Protein AF-A0A7W3D999-F1 (afdb_monomer_lite)

Radius of gyration: 32.48 Å; chains: 1; bounding box: 74×62×97 Å

Sequence (424 aa):
MIMAIVPEDDVANLSVLRESCEGVVTFSTQDCTEKGGAWGTDISISGYGYIVASWGSSLHYSFFLAEDVWMKLGLKPRLIGDDEQKVIFDEVSSPSYGVAQGDVSSEYYFKSNKDVKWTMRNDYLRKYLWMKGCVGVKVFFFEAYIERTKEVLELLSGSNHFRIELPWIEFEIVDHTDRILLQAWGTVQSVQPELCFELDINTLVWPGHKSPMTMSRATDYRSGEYVYVDDAFLTKYEKDKTYEAIPFFDGNHYHADPSYGGQWAFRDCVRVGRNLVKMPFYELYRGVPEKEIYHVFDYAKDQSLIDTNSFDDQHIVSKTFRFARELAELNENLVSLGRVLDVPLSSSDIFEYNRDELDNEGIRNYPVLQKLAHVASIDMQEQDFLARCKTINEIINKIKTGSLKKLSIAMGVKAKEGANKFLI

Structure (mmCIF, N/CA/C/O backbone):
data_AF-A0A7W3D999-F1
#
_entry.id   AF-A0A7W3D999-F1
#
loop_
_atom_site.group_PDB
_atom_site.id
_atom_site.type_symbol
_atom_site.label_atom_id
_atom_site.label_alt_id
_atom_site.label_comp_id
_atom_site.label_asym_id
_atom_site.label_entity_id
_atom_site.label_seq_id
_atom_site.pdbx_PDB_ins_code
_atom_site.Cartn_x
_atom_site.Cartn_y
_atom_site.Cartn_z
_atom_site.occupancy
_atom_site.B_iso_or_equiv
_atom_site.auth_seq_id
_atom_site.auth_comp_id
_atom_site.auth_asym_id
_atom_site.auth_atom_id
_atom_site.pdbx_PDB_model_num
ATOM 1 N N . MET A 1 1 ? 13.144 14.010 -23.227 1.00 77.44 1 MET A N 1
ATOM 2 C CA . MET A 1 1 ? 13.369 12.553 -23.388 1.00 77.44 1 MET A CA 1
ATOM 3 C C . MET A 1 1 ? 12.016 11.892 -23.555 1.00 77.44 1 MET A C 1
ATOM 5 O O . MET A 1 1 ? 11.129 12.183 -22.762 1.00 77.44 1 MET A O 1
ATOM 9 N N . ILE A 1 2 ? 11.862 11.046 -24.570 1.00 86.94 2 ILE A N 1
ATOM 10 C CA . ILE A 1 2 ? 10.623 10.319 -24.884 1.00 86.94 2 ILE A CA 1
ATOM 11 C C . ILE A 1 2 ? 10.929 8.823 -25.044 1.00 86.94 2 ILE A C 1
ATOM 13 O O . ILE A 1 2 ? 12.091 8.443 -25.207 1.00 86.94 2 ILE A O 1
ATOM 17 N N . MET A 1 3 ? 9.905 7.970 -24.963 1.00 91.56 3 MET A N 1
ATOM 18 C CA . MET A 1 3 ? 10.046 6.526 -25.174 1.00 91.56 3 MET A CA 1
ATOM 19 C C . MET A 1 3 ? 9.271 6.095 -26.418 1.00 91.56 3 MET A C 1
ATOM 21 O O . MET A 1 3 ? 8.042 6.195 -26.435 1.00 91.56 3 MET A O 1
ATOM 25 N N . ALA A 1 4 ? 10.008 5.604 -27.413 1.00 92.44 4 ALA A N 1
ATOM 26 C CA . ALA A 1 4 ? 9.476 4.972 -28.610 1.00 92.44 4 ALA A CA 1
ATOM 27 C C . ALA A 1 4 ? 9.220 3.476 -28.376 1.00 92.44 4 ALA A C 1
ATOM 29 O O . ALA A 1 4 ? 9.905 2.831 -27.575 1.00 92.44 4 ALA A O 1
ATOM 30 N N . ILE A 1 5 ? 8.231 2.941 -29.086 1.00 94.38 5 ILE A N 1
ATOM 31 C CA . ILE A 1 5 ? 7.837 1.532 -29.086 1.00 94.38 5 ILE A CA 1
ATOM 32 C C . ILE A 1 5 ? 8.246 0.948 -30.436 1.00 94.38 5 ILE A C 1
ATOM 34 O O . ILE A 1 5 ? 7.567 1.177 -31.437 1.00 94.38 5 ILE A O 1
ATOM 38 N N . VAL A 1 6 ? 9.361 0.221 -30.457 1.00 94.50 6 VAL A N 1
ATOM 39 C CA . VAL A 1 6 ? 9.997 -0.274 -31.688 1.00 94.50 6 VAL A CA 1
ATOM 40 C C . VAL A 1 6 ? 9.817 -1.792 -31.773 1.00 94.50 6 VAL A C 1
ATOM 42 O O . VAL A 1 6 ? 10.092 -2.457 -30.774 1.00 94.50 6 VAL A O 1
ATOM 45 N N . PRO A 1 7 ? 9.355 -2.370 -32.898 1.00 95.38 7 PRO A N 1
ATOM 46 C CA . PRO A 1 7 ? 9.335 -3.821 -33.093 1.00 95.38 7 PRO A CA 1
ATOM 47 C C . PRO A 1 7 ? 10.705 -4.450 -32.828 1.00 95.38 7 PRO A C 1
ATOM 49 O O . PRO A 1 7 ? 11.729 -3.876 -33.189 1.00 95.38 7 PRO A O 1
ATOM 52 N N . GLU A 1 8 ? 10.735 -5.622 -32.192 1.00 92.06 8 GLU A N 1
ATOM 53 C CA . GLU A 1 8 ? 11.996 -6.297 -31.833 1.00 92.06 8 GLU A CA 1
ATOM 54 C C . GLU A 1 8 ? 12.928 -6.504 -33.037 1.00 92.06 8 GLU A C 1
ATOM 56 O O . GLU A 1 8 ? 14.136 -6.281 -32.934 1.00 92.06 8 GLU A O 1
ATOM 61 N N . ASP A 1 9 ? 12.352 -6.845 -34.190 1.00 91.44 9 ASP A N 1
ATOM 62 C CA . ASP A 1 9 ? 13.084 -7.104 -35.431 1.00 91.44 9 ASP A CA 1
ATOM 63 C C . ASP A 1 9 ? 13.744 -5.842 -36.020 1.00 91.44 9 ASP A C 1
ATOM 65 O O . ASP A 1 9 ? 14.758 -5.932 -36.718 1.00 91.44 9 ASP A O 1
ATOM 69 N N . ASP A 1 10 ? 13.222 -4.656 -35.698 1.00 90.94 10 ASP A N 1
ATOM 70 C CA . ASP A 1 10 ? 13.699 -3.383 -36.248 1.00 90.94 10 ASP A CA 1
ATOM 71 C C . ASP A 1 10 ? 14.867 -2.793 -35.441 1.00 90.94 10 ASP A C 1
ATOM 73 O O . ASP A 1 10 ? 15.593 -1.925 -35.929 1.00 90.94 10 ASP A O 1
ATOM 77 N N . VAL A 1 11 ? 15.110 -3.287 -34.220 1.00 87.06 11 VAL A N 1
ATOM 78 C CA . VAL A 1 11 ? 16.115 -2.734 -33.291 1.00 87.06 11 VAL A CA 1
ATOM 79 C C . VAL A 1 11 ? 17.526 -2.764 -33.872 1.00 87.06 11 VAL A C 1
ATOM 81 O O . VAL A 1 11 ? 18.291 -1.820 -33.685 1.00 87.06 11 VAL A O 1
ATOM 84 N N . ALA A 1 12 ? 17.880 -3.831 -34.592 1.00 84.44 12 ALA A N 1
ATOM 85 C CA . ALA A 1 12 ? 19.212 -3.986 -35.179 1.00 84.44 12 ALA A CA 1
ATOM 86 C C . ALA A 1 12 ? 19.510 -2.950 -36.278 1.00 84.44 12 ALA A C 1
ATOM 88 O O . ALA A 1 12 ? 20.675 -2.651 -36.538 1.00 84.44 12 ALA A O 1
ATOM 89 N N . ASN A 1 13 ? 18.464 -2.400 -36.900 1.00 85.94 13 ASN A N 1
ATOM 90 C CA . ASN A 1 13 ? 18.554 -1.418 -37.979 1.00 85.94 13 ASN A CA 1
ATOM 91 C C . ASN A 1 13 ? 18.196 -0.001 -37.510 1.00 85.94 13 ASN A C 1
ATOM 93 O O . ASN A 1 13 ? 18.038 0.903 -38.332 1.00 85.94 13 ASN A O 1
ATOM 97 N N . LEU A 1 14 ? 18.039 0.196 -36.200 1.00 85.56 14 LEU A N 1
ATOM 98 C CA . LEU A 1 14 ? 17.562 1.448 -35.646 1.00 85.56 14 LEU A CA 1
ATOM 99 C C . LEU A 1 14 ? 18.641 2.532 -35.735 1.00 85.56 14 LEU A C 1
ATOM 101 O O . LEU A 1 14 ? 19.756 2.359 -35.246 1.00 85.56 14 LEU A O 1
ATOM 105 N N . SER A 1 15 ? 18.284 3.662 -36.340 1.00 86.38 15 SER A N 1
ATOM 106 C CA . SER A 1 15 ? 19.089 4.884 -36.354 1.00 86.38 15 SER A CA 1
ATOM 107 C C . SER A 1 15 ? 18.629 5.862 -35.271 1.00 86.38 15 SER A C 1
ATOM 109 O O . SER A 1 15 ? 17.646 5.631 -34.564 1.00 86.38 15 SER A O 1
ATOM 111 N N . VAL A 1 16 ? 19.310 7.002 -35.163 1.00 85.94 16 VAL A N 1
ATOM 112 C CA . VAL A 1 16 ? 18.882 8.093 -34.283 1.00 85.94 16 VAL A CA 1
ATOM 113 C C . VAL A 1 16 ? 17.511 8.626 -34.714 1.00 85.94 16 VAL A C 1
ATOM 115 O O . VAL A 1 16 ? 17.332 9.057 -35.854 1.00 85.94 16 VAL A O 1
ATOM 118 N N . LEU A 1 17 ? 16.541 8.593 -33.795 1.00 85.75 17 LEU A N 1
ATOM 119 C CA . LEU A 1 17 ? 15.177 9.081 -34.022 1.00 85.75 17 LEU A CA 1
ATOM 120 C C . LEU A 1 17 ? 15.093 10.600 -33.785 1.00 85.75 17 LEU A C 1
ATOM 122 O O . LEU A 1 17 ? 15.568 11.121 -32.766 1.00 85.75 17 LEU A O 1
ATOM 126 N N . ARG A 1 18 ? 14.496 11.320 -34.742 1.00 71.94 18 ARG A N 1
ATOM 127 C CA . ARG A 1 18 ? 14.604 12.789 -34.884 1.00 71.94 18 ARG A CA 1
ATOM 128 C C . ARG A 1 18 ? 13.629 13.584 -34.014 1.00 71.94 18 ARG A C 1
ATOM 130 O O . ARG A 1 18 ? 13.871 14.758 -33.759 1.00 71.94 18 ARG A O 1
ATOM 137 N N . GLU A 1 19 ? 12.586 12.967 -33.470 1.00 68.88 19 GLU A N 1
ATOM 138 C CA . GLU A 1 19 ? 11.622 13.631 -32.575 1.00 68.88 19 GLU A CA 1
ATOM 139 C C . GLU A 1 19 ? 12.243 14.028 -31.223 1.00 68.88 19 GLU A C 1
ATOM 141 O O . GLU A 1 19 ? 11.630 14.741 -30.428 1.00 68.88 19 GLU A O 1
ATOM 146 N N . SER A 1 20 ? 13.490 13.615 -30.969 1.00 59.09 20 SER A N 1
ATOM 147 C CA . SER A 1 20 ? 14.331 14.162 -29.903 1.00 59.09 20 SER A CA 1
ATOM 148 C C . SER A 1 20 ? 14.629 15.659 -30.075 1.00 59.09 20 SER A C 1
ATOM 150 O O . SER A 1 20 ? 14.757 16.335 -29.057 1.00 59.09 20 SER A O 1
ATOM 152 N N . CYS A 1 21 ? 14.709 16.175 -31.311 1.00 56.16 21 CYS A N 1
ATOM 153 C CA . CYS A 1 21 ? 15.051 17.574 -31.608 1.00 56.16 21 CYS A CA 1
ATOM 154 C C . CYS A 1 21 ? 13.961 18.564 -31.183 1.00 56.16 21 CYS A C 1
ATOM 156 O O . CYS A 1 21 ? 14.262 19.664 -30.738 1.00 56.16 21 CYS A O 1
ATOM 158 N N . GLU A 1 22 ? 12.699 18.159 -31.319 1.00 57.56 22 GLU A N 1
ATOM 159 C CA . GLU A 1 22 ? 11.540 19.050 -31.181 1.00 57.56 22 GLU A CA 1
ATOM 160 C C . GLU A 1 22 ? 10.740 18.792 -29.891 1.00 57.56 22 GLU A C 1
ATOM 162 O O . GLU A 1 22 ? 9.818 19.524 -29.538 1.00 57.56 22 GLU A O 1
ATOM 167 N N . GLY A 1 23 ? 11.093 17.733 -29.153 1.00 58.69 23 GLY A N 1
ATOM 168 C CA . GLY A 1 23 ? 10.627 17.490 -27.787 1.00 58.69 23 GLY A CA 1
ATOM 169 C C . GLY A 1 23 ? 9.179 17.011 -27.636 1.00 58.69 23 GLY A C 1
ATOM 170 O O . GLY A 1 23 ? 8.785 16.682 -26.514 1.00 58.69 23 GLY A O 1
ATOM 171 N N . VAL A 1 24 ? 8.399 16.915 -28.720 1.00 66.62 24 VAL A N 1
ATOM 172 C CA . VAL A 1 24 ? 7.008 16.440 -28.682 1.00 66.62 24 VAL A CA 1
ATOM 173 C C . VAL A 1 24 ? 6.639 15.479 -29.810 1.00 66.62 24 VAL A C 1
ATOM 175 O O . VAL A 1 24 ? 7.074 15.623 -30.946 1.00 66.62 24 VAL A O 1
ATOM 178 N N . VAL A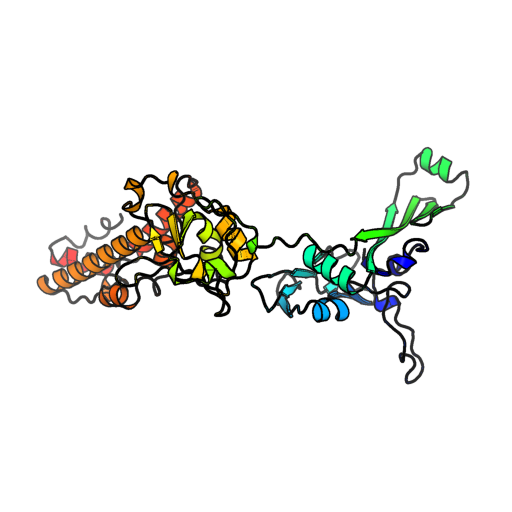 1 25 ? 5.768 14.518 -29.494 1.00 69.62 25 VAL A N 1
ATOM 179 C CA . VAL A 1 25 ? 5.282 13.481 -30.415 1.00 69.62 25 VAL A CA 1
ATOM 180 C C . VAL A 1 25 ? 4.459 14.089 -31.562 1.00 69.62 25 VAL A C 1
ATOM 182 O O . VAL A 1 25 ? 4.521 13.612 -32.694 1.00 69.62 25 VAL A O 1
ATOM 185 N N . THR A 1 26 ? 3.727 15.180 -31.304 1.00 71.12 26 THR A N 1
ATOM 186 C CA . THR A 1 26 ? 2.884 15.851 -32.312 1.00 71.12 26 THR A CA 1
ATOM 187 C C . THR A 1 26 ? 3.640 16.397 -33.526 1.00 71.12 26 THR A C 1
ATOM 189 O O . THR A 1 26 ? 2.982 16.715 -34.515 1.00 71.12 26 THR A O 1
ATOM 192 N N . PHE A 1 27 ? 4.975 16.497 -33.503 1.00 63.53 27 PHE A N 1
ATOM 193 C CA . PHE A 1 27 ? 5.753 16.933 -34.672 1.00 63.53 27 PHE A CA 1
ATOM 194 C C . PHE A 1 27 ? 5.633 15.985 -35.877 1.00 63.53 27 PHE A C 1
ATOM 196 O O . PHE A 1 27 ? 5.932 16.379 -36.999 1.00 63.53 27 PHE A O 1
ATOM 203 N N . SER A 1 28 ? 5.129 14.767 -35.664 1.00 57.41 28 SER A N 1
ATOM 204 C CA . SER A 1 28 ? 4.736 13.839 -36.732 1.00 57.41 28 SER A CA 1
ATOM 205 C C . SER A 1 28 ? 3.440 14.230 -37.465 1.00 57.41 28 SER A C 1
ATOM 207 O O . SER A 1 28 ? 3.113 13.633 -38.491 1.00 57.41 28 SER A O 1
ATOM 209 N N . THR A 1 29 ? 2.694 15.230 -36.979 1.00 62.84 29 THR A N 1
ATOM 210 C CA . THR A 1 29 ? 1.438 15.676 -37.604 1.00 62.84 29 THR A CA 1
ATOM 211 C C . THR A 1 29 ? 1.741 16.500 -38.852 1.00 62.84 29 THR A C 1
ATOM 213 O O . THR A 1 29 ? 2.379 17.547 -38.772 1.00 62.84 29 THR A O 1
ATOM 216 N N . GLN A 1 30 ? 1.265 16.043 -40.011 1.00 64.88 30 GLN A N 1
ATOM 217 C CA . GLN A 1 30 ? 1.452 16.753 -41.277 1.00 64.88 30 GLN A CA 1
ATOM 218 C C . GLN A 1 30 ? 0.623 18.043 -41.334 1.00 64.88 30 GLN A C 1
ATOM 220 O O . GLN A 1 30 ? -0.521 18.080 -40.870 1.00 64.88 30 GLN A O 1
ATOM 225 N N . ASP A 1 31 ? 1.173 19.084 -41.967 1.00 71.25 31 ASP A N 1
ATOM 226 C CA . ASP A 1 31 ? 0.428 20.304 -42.285 1.00 71.25 31 ASP A CA 1
ATOM 227 C C . ASP A 1 31 ? -0.613 20.007 -43.377 1.00 71.25 31 ASP A C 1
ATOM 229 O O . ASP A 1 31 ? -0.306 19.871 -44.564 1.00 71.25 31 ASP A O 1
ATOM 233 N N . CYS A 1 32 ? -1.862 19.821 -42.953 1.00 78.06 32 CYS A N 1
ATOM 234 C CA . CYS A 1 32 ? -2.958 19.420 -43.824 1.00 78.06 32 CYS A CA 1
ATOM 235 C C . CYS A 1 32 ? -3.636 20.653 -44.429 1.00 78.06 32 CYS A C 1
ATOM 237 O O . CYS A 1 32 ? -4.498 21.271 -43.805 1.00 78.06 32 CYS A O 1
ATOM 239 N N . THR A 1 33 ? -3.299 20.976 -45.676 1.00 82.44 33 THR A N 1
ATOM 240 C CA . THR A 1 33 ? -3.893 22.110 -46.412 1.00 82.44 33 THR A CA 1
ATOM 241 C C . THR A 1 33 ? -5.160 21.741 -47.195 1.00 82.44 33 THR A C 1
ATOM 243 O O . THR A 1 33 ? -5.872 22.623 -47.677 1.00 82.44 33 THR A O 1
ATOM 246 N N . GLU A 1 34 ? -5.490 20.447 -47.281 1.00 86.94 34 GLU A N 1
ATOM 247 C CA . GLU A 1 34 ? -6.638 19.923 -48.026 1.00 86.94 34 GLU A CA 1
ATOM 248 C C . GLU A 1 34 ? -7.586 19.085 -47.150 1.00 86.94 34 GLU A C 1
ATOM 250 O O . GLU A 1 34 ? -7.196 18.451 -46.163 1.00 86.94 34 GLU A O 1
ATOM 255 N N . LYS A 1 35 ? -8.872 19.049 -47.529 1.00 85.38 35 LYS A N 1
ATOM 256 C CA . LYS A 1 35 ? -9.899 18.269 -46.824 1.00 85.38 35 LYS A CA 1
ATOM 257 C C . LYS A 1 35 ? -9.566 16.776 -46.887 1.00 85.38 35 LYS A C 1
ATOM 259 O O . LYS A 1 35 ? -9.584 16.186 -47.960 1.00 85.38 35 LYS A O 1
ATOM 264 N N . GLY A 1 36 ? -9.376 16.161 -45.721 1.00 82.88 36 GLY A N 1
ATOM 265 C CA . GLY A 1 36 ? -9.005 14.747 -45.616 1.00 82.88 36 GLY A CA 1
ATOM 266 C C . GLY A 1 36 ? -7.500 14.490 -45.706 1.00 82.88 36 GLY A C 1
ATOM 267 O O . GLY A 1 36 ? -7.113 13.330 -45.710 1.00 82.88 36 GLY A O 1
ATOM 268 N N . GLY A 1 37 ? -6.656 15.530 -45.721 1.00 79.81 37 GLY A N 1
ATOM 269 C CA . GLY A 1 37 ? -5.194 15.389 -45.768 1.00 79.81 37 GLY A CA 1
ATOM 270 C C . GLY A 1 37 ? -4.577 14.647 -44.574 1.00 79.81 37 GLY A C 1
ATOM 271 O O . GLY A 1 37 ? -3.486 14.113 -44.699 1.00 79.81 37 GLY A O 1
ATOM 272 N N . ALA A 1 38 ? -5.300 14.545 -43.455 1.00 79.56 38 ALA A N 1
ATOM 273 C CA . ALA A 1 38 ? -4.902 13.758 -42.284 1.00 79.56 38 ALA A CA 1
ATOM 274 C C . ALA A 1 38 ? -5.370 12.287 -42.348 1.00 79.56 38 ALA A C 1
ATOM 276 O O . ALA A 1 38 ? -5.232 11.532 -41.386 1.00 79.56 38 ALA A O 1
ATOM 277 N N . TRP A 1 39 ? -6.024 11.866 -43.436 1.00 78.81 39 TRP A N 1
ATOM 278 C CA . TRP A 1 39 ? -6.482 10.486 -43.567 1.00 78.81 39 TRP A CA 1
ATOM 279 C C . TRP A 1 39 ? -5.287 9.551 -43.767 1.00 78.81 39 TRP A C 1
ATOM 281 O O . TRP A 1 39 ? -4.549 9.681 -44.740 1.00 78.81 39 TRP A O 1
ATOM 291 N N . GLY A 1 40 ? -5.137 8.564 -42.881 1.00 76.44 40 GLY A N 1
ATOM 292 C CA . GLY A 1 40 ? -4.051 7.581 -42.947 1.00 76.44 40 GLY A CA 1
ATOM 293 C C . GLY A 1 40 ? -2.708 8.088 -42.418 1.00 76.44 40 GLY A C 1
ATOM 294 O O . GLY A 1 40 ? -1.701 7.412 -42.608 1.00 76.44 40 GLY A O 1
ATOM 295 N N . THR A 1 41 ? -2.678 9.258 -41.773 1.00 74.62 41 THR A N 1
ATOM 296 C CA . THR A 1 41 ? -1.504 9.726 -41.032 1.00 74.62 41 THR A CA 1
ATOM 297 C C . THR A 1 41 ? -1.604 9.292 -39.577 1.00 74.62 41 THR A C 1
ATOM 299 O O . THR A 1 41 ? -2.542 9.694 -38.884 1.00 74.62 41 THR A O 1
ATOM 302 N N . ASP A 1 42 ? -0.615 8.533 -39.115 1.00 78.38 42 ASP A N 1
ATOM 303 C CA . ASP A 1 42 ? -0.498 8.130 -37.718 1.00 78.38 42 ASP A CA 1
ATOM 304 C C . ASP A 1 42 ? 0.502 9.022 -36.982 1.00 78.38 42 ASP A C 1
ATOM 306 O O . ASP A 1 42 ? 1.610 9.295 -37.456 1.00 78.38 42 ASP A O 1
ATOM 310 N N . ILE A 1 43 ? 0.111 9.453 -35.785 1.00 83.94 43 ILE A N 1
ATOM 311 C CA . ILE A 1 43 ? 1.009 10.138 -34.861 1.00 83.94 43 ILE A CA 1
ATOM 312 C C . ILE A 1 43 ? 2.050 9.116 -34.387 1.00 83.94 43 ILE A C 1
ATOM 314 O O . ILE A 1 43 ? 1.701 8.022 -33.946 1.00 83.94 43 ILE A O 1
ATOM 318 N N . SER A 1 44 ? 3.334 9.451 -34.496 1.00 85.81 44 SER A N 1
ATOM 319 C CA . SER A 1 44 ? 4.426 8.507 -34.236 1.00 85.81 44 SER A CA 1
ATOM 320 C C . SER A 1 44 ? 5.736 9.195 -33.839 1.00 85.81 44 SER A C 1
ATOM 322 O O . SER A 1 44 ? 5.875 10.414 -33.921 1.00 85.81 44 SER A O 1
ATOM 324 N N . ILE A 1 45 ? 6.701 8.395 -33.385 1.00 85.94 45 ILE A N 1
ATOM 325 C CA . ILE A 1 45 ? 8.109 8.763 -33.228 1.00 85.94 45 ILE A CA 1
ATOM 326 C C . ILE A 1 45 ? 8.868 8.069 -34.359 1.00 85.94 45 ILE A C 1
ATOM 328 O O . ILE A 1 45 ? 9.162 6.881 -34.258 1.00 85.94 45 ILE A O 1
ATOM 332 N N . SER A 1 46 ? 9.144 8.775 -35.455 1.00 82.69 46 SER A N 1
ATOM 333 C CA . SER A 1 46 ? 9.844 8.263 -36.639 1.00 82.69 46 SER A CA 1
ATOM 334 C C . SER A 1 46 ? 9.178 7.003 -37.214 1.00 82.69 46 SER A C 1
ATOM 336 O O . SER A 1 46 ? 9.855 6.055 -37.600 1.00 82.69 46 SER A O 1
ATOM 338 N N . GLY A 1 47 ? 7.839 6.969 -37.230 1.00 85.75 47 GLY A N 1
ATOM 339 C CA . GLY A 1 47 ? 7.053 5.807 -37.665 1.00 85.75 47 GLY A CA 1
ATOM 340 C C . GLY A 1 47 ? 6.798 4.751 -36.581 1.00 85.75 47 GLY A C 1
ATOM 341 O O . GLY A 1 47 ? 6.052 3.806 -36.825 1.00 85.75 47 GLY A O 1
ATOM 342 N N . TYR A 1 48 ? 7.352 4.917 -35.377 1.00 90.25 48 TYR A N 1
ATOM 343 C CA . TYR A 1 48 ? 7.161 4.010 -34.242 1.00 90.25 48 TYR A CA 1
ATOM 344 C C . TYR A 1 48 ? 6.136 4.534 -33.228 1.00 90.25 48 TYR A C 1
ATOM 346 O O . TYR A 1 48 ? 5.859 5.731 -33.147 1.00 90.25 48 TYR A O 1
ATOM 354 N N . GLY A 1 49 ? 5.577 3.640 -32.408 1.00 91.06 49 GLY A N 1
ATOM 355 C CA . GLY A 1 49 ? 4.636 4.031 -31.353 1.00 91.06 49 GLY A CA 1
ATOM 356 C C . GLY A 1 49 ? 5.307 4.819 -30.220 1.00 91.06 49 GLY A C 1
ATOM 357 O O . GLY A 1 49 ? 6.531 4.911 -30.141 1.00 91.06 49 GLY A O 1
ATOM 358 N N . TYR A 1 50 ? 4.510 5.344 -29.291 1.00 92.44 50 TYR A N 1
ATOM 359 C CA . TYR A 1 50 ? 4.980 6.092 -28.121 1.00 92.44 50 TYR A CA 1
ATOM 360 C C . TYR A 1 50 ? 4.239 5.677 -26.842 1.00 92.44 50 TYR A C 1
ATOM 362 O O . TYR A 1 50 ? 3.094 5.236 -26.888 1.00 92.44 50 TYR A O 1
ATOM 370 N N . ILE A 1 51 ? 4.890 5.825 -25.681 1.00 94.06 51 ILE A N 1
ATOM 371 C CA . ILE A 1 51 ? 4.254 5.537 -24.379 1.00 94.06 51 ILE A CA 1
ATOM 372 C C . ILE A 1 51 ? 3.458 6.738 -23.860 1.00 94.06 51 ILE A C 1
ATOM 374 O O . ILE A 1 51 ? 2.327 6.593 -23.403 1.00 94.06 51 ILE A O 1
ATOM 378 N N . VAL A 1 52 ? 4.048 7.932 -23.926 1.00 92.50 52 VAL A N 1
ATOM 379 C CA . VAL A 1 52 ? 3.431 9.183 -23.470 1.00 92.50 52 VAL A CA 1
ATOM 380 C C . VAL A 1 52 ? 3.182 10.049 -24.694 1.00 92.50 52 VAL A C 1
ATOM 382 O O . VAL A 1 52 ? 4.128 10.431 -25.381 1.00 92.50 52 VAL A O 1
ATOM 385 N N . ALA A 1 53 ? 1.912 10.334 -24.967 1.00 90.25 53 ALA A N 1
ATOM 386 C CA . ALA A 1 53 ? 1.508 11.333 -25.938 1.00 90.25 53 ALA A CA 1
ATOM 387 C C . ALA A 1 53 ? 1.994 12.703 -25.463 1.00 90.25 53 ALA A C 1
ATOM 389 O O . ALA A 1 53 ? 1.810 13.055 -24.295 1.00 90.25 53 ALA A O 1
ATOM 390 N N . SER A 1 54 ? 2.579 13.487 -26.362 1.00 87.19 54 SER A N 1
ATOM 391 C CA . SER A 1 54 ? 2.919 14.876 -26.082 1.00 87.19 54 SER A CA 1
ATOM 392 C C . SER A 1 54 ? 2.528 15.786 -27.236 1.00 87.19 54 SER A C 1
ATOM 394 O O . SER A 1 54 ? 2.792 15.504 -28.408 1.00 87.19 54 SER A O 1
ATOM 396 N N . TRP A 1 55 ? 1.871 16.884 -26.880 1.00 82.88 55 TRP A N 1
ATOM 397 C CA . TRP A 1 55 ? 1.343 17.879 -27.802 1.00 82.88 55 TRP A CA 1
ATOM 398 C C . TRP A 1 55 ? 1.636 19.274 -27.270 1.00 82.88 55 TRP A C 1
ATOM 400 O O . TRP A 1 55 ? 1.568 19.501 -26.067 1.00 82.88 55 TRP A O 1
ATOM 410 N N . GLY A 1 56 ? 1.948 20.226 -28.137 1.00 76.12 56 GLY A N 1
ATOM 411 C CA . GLY A 1 56 ? 2.151 21.599 -27.705 1.00 76.12 56 GLY A CA 1
ATOM 412 C C . GLY A 1 56 ? 2.546 22.523 -28.837 1.00 76.12 56 GLY A C 1
ATOM 413 O O . GLY A 1 56 ? 2.841 22.087 -29.948 1.00 76.12 56 GLY A O 1
ATOM 414 N N . SER A 1 57 ? 2.561 23.814 -28.529 1.00 71.00 57 SER A N 1
ATOM 415 C CA . SER A 1 57 ? 3.030 24.855 -29.438 1.00 71.00 57 SER A CA 1
ATOM 416 C C . SER A 1 57 ? 3.720 25.962 -28.652 1.00 71.00 57 SER A C 1
ATOM 418 O O . SER A 1 57 ? 3.157 26.469 -27.674 1.00 71.00 57 SER A O 1
ATOM 420 N N . SER A 1 58 ? 4.901 26.372 -29.115 1.00 69.50 58 SER A N 1
ATOM 421 C CA . SER A 1 58 ? 5.713 27.462 -28.559 1.00 69.50 58 SER A CA 1
ATOM 422 C C . SER A 1 58 ? 6.034 27.293 -27.066 1.00 69.50 58 SER A C 1
ATOM 424 O O . SER A 1 58 ? 7.094 26.787 -26.712 1.00 69.50 58 SER A O 1
ATOM 426 N N . LEU A 1 59 ? 5.127 27.731 -26.194 1.00 72.31 59 LEU A N 1
ATOM 427 C CA . LEU A 1 59 ? 5.338 27.871 -24.755 1.00 72.31 59 LEU A CA 1
ATOM 428 C C . LEU A 1 59 ? 4.449 26.946 -23.916 1.00 72.31 59 LEU A C 1
ATOM 430 O O . LEU A 1 59 ? 4.637 26.899 -22.708 1.00 72.31 59 LEU A O 1
ATOM 434 N N . HIS A 1 60 ? 3.497 26.227 -24.517 1.00 78.00 60 HIS A N 1
ATOM 435 C CA . HIS A 1 60 ? 2.539 25.396 -23.782 1.00 78.00 60 HIS A CA 1
ATOM 436 C C . HIS A 1 60 ? 2.568 23.966 -24.303 1.00 78.00 60 HIS A C 1
ATOM 438 O O . HIS A 1 60 ? 2.378 23.732 -25.499 1.00 78.00 60 HIS A O 1
ATOM 444 N N . TYR A 1 61 ? 2.772 23.026 -23.387 1.00 82.00 61 TYR A N 1
ATOM 445 C CA . TYR A 1 61 ? 2.888 21.603 -23.669 1.00 82.00 61 TYR A CA 1
ATOM 446 C C . TYR A 1 61 ? 1.923 20.809 -22.797 1.00 82.00 61 TYR A C 1
ATOM 448 O O . TYR A 1 61 ? 1.692 21.143 -21.636 1.00 82.00 61 TYR A O 1
ATOM 456 N N . SER A 1 62 ? 1.363 19.753 -23.368 1.00 85.81 62 SER A N 1
ATOM 457 C CA . SER A 1 62 ? 0.445 18.808 -22.746 1.00 85.81 62 SER A CA 1
ATOM 458 C C . SER A 1 62 ? 0.971 17.391 -22.921 1.00 85.81 62 SER A C 1
ATOM 460 O O . SER A 1 62 ? 1.510 17.047 -23.975 1.00 85.81 62 SER A O 1
ATOM 462 N N . PHE A 1 63 ? 0.791 16.568 -21.895 1.00 89.44 63 PHE A N 1
ATOM 463 C CA . PHE A 1 63 ? 1.257 15.189 -21.861 1.00 89.44 63 PHE A CA 1
ATOM 464 C C . PHE A 1 63 ? 0.151 14.276 -21.345 1.00 89.44 63 PHE A C 1
ATOM 466 O O . PHE A 1 63 ? -0.587 14.624 -20.421 1.00 89.44 63 PHE A O 1
ATOM 473 N N . PHE A 1 64 ? 0.044 13.089 -21.928 1.00 92.44 64 PHE A N 1
ATOM 474 C CA . PHE A 1 64 ? -0.929 12.092 -21.503 1.00 92.44 64 PHE A CA 1
ATOM 475 C C . PHE A 1 64 ? -0.421 10.685 -21.801 1.00 92.44 64 PHE A C 1
ATOM 477 O O . PHE A 1 64 ? 0.371 10.492 -22.719 1.00 92.44 64 PHE A O 1
ATOM 484 N N . LEU A 1 65 ? -0.871 9.679 -21.052 1.00 94.69 65 LEU A N 1
ATOM 485 C CA . LEU A 1 65 ? -0.548 8.296 -21.397 1.00 94.69 65 LEU A CA 1
ATOM 486 C C . LEU A 1 65 ? -1.238 7.961 -22.721 1.00 94.69 65 LEU A C 1
ATOM 488 O O . LEU A 1 65 ? -2.423 8.259 -22.874 1.00 94.69 65 LEU A O 1
ATOM 492 N N . ALA A 1 66 ? -0.512 7.369 -23.668 1.00 94.25 66 ALA A N 1
ATOM 493 C CA . ALA A 1 66 ? -1.061 7.062 -24.984 1.00 94.25 66 ALA A CA 1
ATOM 494 C C . ALA A 1 66 ? -2.298 6.159 -24.871 1.00 94.25 66 ALA A C 1
ATOM 496 O O . ALA A 1 66 ? -2.331 5.229 -24.058 1.00 94.25 66 ALA A O 1
ATOM 497 N N . GLU A 1 67 ? -3.306 6.423 -25.696 1.00 92.25 67 GLU A N 1
ATOM 498 C CA . GLU A 1 67 ? -4.553 5.662 -25.755 1.00 92.25 67 GLU A CA 1
ATOM 499 C C . GLU A 1 67 ? -4.321 4.182 -26.037 1.00 92.25 67 GLU A C 1
ATOM 501 O O . GLU A 1 67 ? -4.887 3.341 -25.336 1.00 92.25 67 GLU A O 1
ATOM 506 N N . ASP A 1 68 ? -3.395 3.855 -26.944 1.00 93.56 68 ASP A N 1
ATOM 507 C CA . ASP A 1 68 ? -3.006 2.466 -27.212 1.00 93.56 68 ASP A CA 1
ATOM 508 C C . ASP A 1 68 ? -2.467 1.764 -25.951 1.00 93.56 68 ASP A C 1
ATOM 510 O O . ASP A 1 68 ? -2.709 0.575 -25.748 1.00 93.56 68 ASP A O 1
ATOM 514 N N . VAL A 1 69 ? -1.792 2.497 -25.055 1.00 95.12 69 VAL A N 1
ATOM 515 C CA . VAL A 1 69 ? -1.183 1.946 -23.835 1.00 95.12 69 VAL A CA 1
ATOM 516 C C . VAL A 1 69 ? -2.230 1.690 -22.757 1.00 95.12 69 VAL A C 1
ATOM 518 O O . VAL A 1 69 ? -2.403 0.552 -22.313 1.00 95.12 69 VAL A O 1
ATOM 521 N N . TRP A 1 70 ? -2.928 2.734 -22.300 1.00 93.75 70 TRP A N 1
ATOM 522 C CA . TRP A 1 70 ? -3.805 2.599 -21.134 1.00 93.75 70 TRP A CA 1
ATOM 523 C C . TRP A 1 70 ? -5.043 1.758 -21.434 1.00 93.75 70 TRP A C 1
ATOM 525 O O . TRP A 1 70 ? -5.491 1.018 -20.558 1.00 93.75 70 TRP A O 1
ATOM 535 N N . MET A 1 71 ? -5.552 1.795 -22.672 1.00 93.06 71 MET A N 1
ATOM 536 C CA . MET A 1 71 ? -6.699 0.979 -23.071 1.00 93.06 71 MET A CA 1
ATOM 537 C C . MET A 1 71 ? -6.337 -0.506 -23.154 1.00 93.06 71 MET A C 1
ATOM 539 O O . MET A 1 71 ? -7.083 -1.333 -22.632 1.00 93.06 71 MET A O 1
ATOM 543 N N . LYS A 1 72 ? -5.185 -0.871 -23.743 1.00 92.88 72 LYS A N 1
ATOM 544 C CA . LYS A 1 72 ? -4.741 -2.280 -23.811 1.00 92.88 72 LYS A CA 1
ATOM 545 C C . LYS A 1 72 ? -4.434 -2.869 -22.439 1.00 92.88 72 LYS A C 1
ATOM 547 O O . LYS A 1 72 ? -4.626 -4.065 -22.237 1.00 92.88 72 LYS A O 1
ATOM 552 N N . LEU A 1 73 ? -3.975 -2.040 -21.504 1.00 91.69 73 LEU A N 1
ATOM 553 C CA . LEU A 1 73 ? -3.707 -2.445 -20.126 1.00 91.69 73 LEU A CA 1
ATOM 554 C C . LEU A 1 73 ? -4.935 -2.365 -19.205 1.00 91.69 73 LEU A C 1
ATOM 556 O O . LEU A 1 73 ? -4.820 -2.720 -18.035 1.00 91.69 73 LEU A O 1
ATOM 560 N N . GLY A 1 74 ? -6.094 -1.911 -19.698 1.00 89.31 74 GLY A N 1
ATOM 561 C CA . GLY A 1 74 ? -7.317 -1.798 -18.896 1.00 89.31 74 GLY A CA 1
ATOM 562 C C . GLY A 1 74 ? -7.214 -0.789 -17.745 1.00 89.31 74 GLY A C 1
ATOM 563 O O . GLY A 1 74 ? -7.865 -0.957 -16.712 1.00 89.31 74 GLY A O 1
ATOM 564 N N . LEU A 1 75 ? -6.377 0.239 -17.897 1.00 91.75 75 LEU A N 1
ATOM 565 C CA . LEU A 1 75 ? -6.162 1.256 -16.872 1.00 91.75 75 LEU A CA 1
ATOM 566 C C . LEU A 1 75 ? -7.227 2.349 -16.954 1.00 91.75 75 LEU A C 1
ATOM 568 O O . LEU A 1 75 ? -7.739 2.669 -18.026 1.00 91.75 75 LEU A O 1
ATOM 572 N N . LYS A 1 76 ? -7.527 2.973 -15.816 1.00 90.12 76 LYS A N 1
ATOM 573 C CA . LYS A 1 76 ? -8.458 4.098 -15.724 1.00 90.12 76 LYS A CA 1
ATOM 574 C C . LYS A 1 76 ? -7.730 5.360 -15.257 1.00 90.12 76 LYS A C 1
ATOM 576 O O . LYS A 1 76 ? -7.042 5.300 -14.239 1.00 90.12 76 LYS A O 1
ATOM 581 N N . PRO A 1 77 ? -7.909 6.506 -15.940 1.00 91.81 77 PRO A N 1
ATOM 582 C CA . PRO A 1 77 ? -7.337 7.766 -15.494 1.00 91.81 77 PRO A CA 1
ATOM 583 C C . PRO A 1 77 ? -8.099 8.340 -14.292 1.00 91.81 77 PRO A C 1
ATOM 585 O O . PRO A 1 77 ? -9.332 8.315 -14.224 1.00 91.81 77 PRO A O 1
ATOM 588 N N . ARG A 1 78 ? -7.342 8.938 -13.380 1.00 88.00 78 ARG A N 1
ATOM 589 C CA . ARG A 1 78 ? -7.776 9.755 -12.253 1.00 88.00 78 ARG A CA 1
ATOM 590 C C . ARG A 1 78 ? -6.973 11.049 -12.280 1.00 88.00 78 ARG A C 1
ATOM 592 O O . ARG A 1 78 ? -5.747 11.041 -12.200 1.00 88.00 78 ARG A O 1
ATOM 599 N N . LEU A 1 79 ? -7.680 12.160 -12.431 1.00 86.62 79 LEU A N 1
ATOM 600 C CA . LEU A 1 79 ? -7.087 13.491 -12.493 1.00 86.62 79 LEU A CA 1
ATOM 601 C C . LEU A 1 79 ? -6.977 14.059 -11.080 1.00 86.62 79 LEU A C 1
ATOM 603 O O . LEU A 1 79 ? -7.943 14.012 -10.318 1.00 86.62 79 LEU A O 1
ATOM 607 N N . ILE A 1 80 ? -5.806 14.594 -10.753 1.00 82.12 80 ILE A N 1
ATOM 608 C CA . ILE A 1 80 ? -5.576 15.375 -9.542 1.00 82.12 80 ILE A CA 1
ATOM 609 C C . ILE A 1 80 ? -5.279 16.800 -10.000 1.00 82.12 80 ILE A C 1
ATOM 611 O O . ILE A 1 80 ? -4.322 17.037 -10.737 1.00 82.12 80 ILE A O 1
ATOM 615 N N . GLY A 1 81 ? -6.156 17.726 -9.619 1.00 67.88 81 GLY A N 1
ATOM 616 C CA . GLY A 1 81 ? -6.005 19.153 -9.882 1.00 67.88 81 GLY A CA 1
ATOM 617 C C . GLY A 1 81 ? -5.846 19.900 -8.567 1.00 67.88 81 GLY A C 1
ATOM 618 O O . GLY A 1 81 ? -6.563 19.575 -7.630 1.00 67.88 81 GLY A O 1
ATOM 619 N N . ASP A 1 82 ? -4.867 20.807 -8.529 1.00 66.62 82 ASP A N 1
ATOM 620 C CA . ASP A 1 82 ? -4.658 21.944 -7.618 1.00 66.62 82 ASP A CA 1
ATOM 621 C C . ASP A 1 82 ? -3.252 22.491 -7.968 1.00 66.62 82 ASP A C 1
ATOM 623 O O . ASP A 1 82 ? -3.045 22.911 -9.109 1.00 66.62 82 ASP A O 1
ATOM 627 N N . ASP A 1 83 ? -2.257 22.395 -7.080 1.00 60.16 83 ASP A N 1
ATOM 628 C CA . ASP A 1 83 ? -0.880 22.871 -7.322 1.00 60.16 83 ASP A CA 1
ATOM 629 C C . ASP A 1 83 ? -0.071 21.972 -8.281 1.00 60.16 83 ASP A C 1
ATOM 631 O O . ASP A 1 83 ? 0.840 22.427 -8.976 1.00 60.16 83 ASP A O 1
ATOM 635 N N . GLU A 1 84 ? -0.412 20.683 -8.356 1.00 63.69 84 GLU A N 1
ATOM 636 C CA . GLU A 1 84 ? 0.238 19.702 -9.224 1.00 63.69 84 GLU A CA 1
ATOM 637 C C . GLU A 1 84 ? -0.780 19.149 -10.229 1.00 63.69 84 GLU A C 1
ATOM 639 O O . GLU A 1 84 ? -1.518 18.217 -9.927 1.00 63.69 84 GLU A O 1
ATOM 644 N N . GLN A 1 85 ? -0.839 19.714 -11.440 1.00 81.19 85 GLN A N 1
ATOM 645 C CA . GLN A 1 85 ? -1.658 19.165 -12.529 1.00 81.19 85 GLN A CA 1
ATOM 646 C C . GLN A 1 85 ? -1.110 17.795 -12.968 1.00 81.19 85 GLN A C 1
ATOM 648 O O . GLN A 1 85 ? -0.219 17.715 -13.824 1.00 81.19 85 GLN A O 1
ATOM 653 N N . LYS A 1 86 ? -1.630 16.722 -12.362 1.00 87.94 86 LYS A N 1
ATOM 654 C CA . LYS A 1 86 ? -1.180 15.339 -12.556 1.00 87.94 86 LYS A CA 1
ATOM 655 C C . LYS A 1 86 ? -2.331 14.427 -12.955 1.00 87.94 86 LYS A C 1
ATOM 657 O O . LYS A 1 86 ? -3.478 14.589 -12.536 1.00 87.94 86 LYS A O 1
ATOM 662 N N . VAL A 1 87 ? -1.995 13.412 -13.736 1.00 91.44 87 VAL A N 1
ATOM 663 C CA . VAL A 1 87 ? -2.884 12.291 -14.028 1.00 91.44 87 VAL A CA 1
ATOM 664 C C . VAL A 1 87 ? -2.262 11.017 -13.483 1.00 91.44 87 VAL A C 1
ATOM 666 O O . VAL A 1 87 ? -1.058 10.794 -13.611 1.00 91.44 87 VAL A O 1
ATOM 669 N N . ILE A 1 88 ? -3.097 10.196 -12.861 1.00 91.00 88 ILE A N 1
ATOM 670 C CA . ILE A 1 88 ? -2.742 8.888 -12.328 1.00 91.00 88 ILE A CA 1
ATOM 671 C C . ILE A 1 88 ? -3.596 7.846 -13.041 1.00 91.00 88 ILE A C 1
ATOM 673 O O . ILE A 1 88 ? -4.795 8.032 -13.203 1.00 91.00 88 ILE A O 1
ATOM 677 N N . PHE A 1 89 ? -2.984 6.758 -13.480 1.00 93.06 89 PHE A N 1
ATOM 678 C CA . PHE A 1 89 ? -3.649 5.618 -14.089 1.00 93.06 89 PHE A CA 1
ATOM 679 C C . PHE A 1 89 ? -3.645 4.457 -13.108 1.00 93.06 89 PHE A C 1
ATOM 681 O O . PHE A 1 89 ? -2.585 4.004 -12.673 1.00 93.06 89 PHE A O 1
ATOM 688 N N . ASP A 1 90 ? -4.840 3.985 -12.785 1.00 88.56 90 ASP A N 1
ATOM 689 C CA . ASP A 1 90 ? -5.089 2.932 -11.807 1.00 88.56 90 ASP A CA 1
ATOM 690 C C . ASP A 1 90 ? -5.627 1.680 -12.526 1.00 88.56 90 ASP A C 1
ATOM 692 O O . ASP A 1 90 ? -6.322 1.791 -13.540 1.00 88.56 90 ASP A O 1
ATOM 696 N N . GLU A 1 91 ? -5.321 0.482 -12.027 1.00 84.19 91 GLU A N 1
ATOM 697 C CA . GLU A 1 91 ? -5.957 -0.750 -12.509 1.00 84.19 91 GLU A CA 1
ATOM 698 C C . GLU A 1 91 ? -7.340 -0.900 -11.865 1.00 84.19 91 GLU A C 1
ATOM 700 O O . GLU A 1 91 ? -7.484 -0.813 -10.652 1.00 84.19 91 GLU A O 1
ATOM 705 N N . VAL A 1 92 ? -8.382 -1.129 -12.666 1.00 69.00 92 VAL A N 1
ATOM 706 C CA . VAL A 1 92 ? -9.766 -1.164 -12.152 1.00 69.00 92 VAL A CA 1
ATOM 707 C C . VAL A 1 92 ? -10.082 -2.471 -11.417 1.00 69.00 92 VAL A C 1
ATOM 709 O O . VAL A 1 92 ? -10.884 -2.481 -10.483 1.00 69.00 92 VAL A O 1
ATOM 712 N N . SER A 1 93 ? -9.468 -3.570 -11.856 1.00 64.75 93 SER A N 1
ATOM 713 C CA . SER A 1 93 ? -9.723 -4.938 -11.390 1.00 64.75 93 SER A CA 1
ATOM 714 C C . SER A 1 93 ? -8.924 -5.347 -10.153 1.00 64.75 93 SER A C 1
ATOM 716 O O . SER A 1 93 ? -9.131 -6.446 -9.645 1.00 64.75 93 SER A O 1
ATOM 718 N N . SER A 1 94 ? -7.994 -4.515 -9.681 1.00 64.62 94 SER A N 1
ATOM 719 C CA . SER A 1 94 ? -7.147 -4.817 -8.524 1.00 64.62 94 SER A CA 1
ATOM 720 C C . SER A 1 94 ? -6.842 -3.538 -7.728 1.00 64.62 94 SER A C 1
ATOM 722 O O . SER A 1 94 ? -6.967 -2.445 -8.277 1.00 64.62 94 SER A O 1
ATOM 724 N N . PRO A 1 95 ? -6.415 -3.611 -6.451 1.00 62.19 95 PRO A N 1
ATOM 725 C CA . PRO A 1 95 ? -6.009 -2.440 -5.662 1.00 62.19 95 PRO A CA 1
ATOM 726 C C . PRO A 1 95 ? -4.627 -1.896 -6.096 1.00 62.19 95 PRO A C 1
ATOM 728 O O . PRO A 1 95 ? -3.785 -1.536 -5.276 1.00 62.19 95 PRO A O 1
ATOM 731 N N . SER A 1 96 ? -4.346 -1.880 -7.401 1.00 69.50 96 SER A N 1
ATOM 732 C CA . SER A 1 96 ? -3.089 -1.404 -7.976 1.00 69.50 96 SER A CA 1
ATOM 733 C C . SER A 1 96 ? -3.271 0.027 -8.477 1.00 69.50 96 SER A C 1
ATOM 735 O O . SER A 1 96 ? -3.666 0.274 -9.618 1.00 69.50 96 SER A O 1
ATOM 737 N N . TYR A 1 97 ? -2.988 0.976 -7.589 1.00 76.56 97 TYR A N 1
ATOM 738 C CA . TYR A 1 97 ? -3.001 2.405 -7.884 1.00 76.56 97 TYR A CA 1
ATOM 739 C C . TYR A 1 97 ? -1.656 2.895 -8.413 1.00 76.56 97 TYR A C 1
ATOM 741 O O . TYR A 1 97 ? -0.608 2.313 -8.119 1.00 76.56 97 TYR A O 1
ATOM 749 N N . GLY A 1 98 ? -1.674 3.996 -9.164 1.00 82.38 98 GLY A N 1
ATOM 750 C CA . GLY A 1 98 ? -0.449 4.637 -9.637 1.00 82.38 98 GLY A CA 1
ATOM 751 C C . GLY A 1 98 ? 0.373 3.748 -10.560 1.00 82.38 98 GLY A C 1
ATOM 752 O O . GLY A 1 98 ? 1.603 3.790 -10.527 1.00 82.38 98 GLY A O 1
ATOM 753 N N . VAL A 1 99 ? -0.299 2.936 -11.383 1.00 90.06 99 VAL A N 1
ATOM 754 C CA . VAL A 1 99 ? 0.355 2.093 -12.389 1.00 90.06 99 VAL A CA 1
ATOM 755 C C . VAL A 1 99 ? 1.193 2.940 -13.331 1.00 90.06 99 VAL A C 1
ATOM 757 O O . VAL A 1 99 ? 2.339 2.595 -13.618 1.00 90.06 99 VAL A O 1
ATOM 760 N N . ALA A 1 100 ? 0.637 4.059 -13.777 1.00 93.44 100 ALA A N 1
ATOM 761 C CA . ALA A 1 100 ? 1.367 5.101 -14.471 1.00 93.44 100 ALA A CA 1
ATOM 762 C C . ALA A 1 100 ? 0.905 6.462 -13.964 1.00 93.44 100 ALA A C 1
ATOM 764 O O . ALA A 1 100 ? -0.258 6.636 -13.614 1.00 93.44 100 ALA A O 1
ATOM 765 N N . GLN A 1 101 ? 1.800 7.434 -13.914 1.00 94.00 101 GLN A N 1
ATOM 766 C CA . GLN A 1 101 ? 1.453 8.792 -13.520 1.00 94.00 101 GLN A CA 1
ATOM 767 C C . GLN A 1 101 ? 2.425 9.788 -14.127 1.00 94.00 101 GLN A C 1
ATOM 769 O O . GLN A 1 101 ? 3.587 9.455 -14.377 1.00 94.00 101 GLN A O 1
ATOM 774 N N . GLY A 1 102 ? 1.966 11.019 -14.298 1.00 91.00 102 GLY A N 1
ATOM 775 C CA . GLY A 1 102 ? 2.843 12.111 -14.674 1.00 91.00 102 GLY A CA 1
ATOM 776 C C . GLY A 1 102 ? 2.147 13.454 -14.764 1.00 91.00 102 GLY A C 1
ATOM 777 O O . GLY A 1 102 ? 0.939 13.581 -14.541 1.00 91.00 102 GLY A O 1
ATOM 778 N N . ASP A 1 103 ? 2.957 14.463 -15.062 1.00 88.62 103 ASP A N 1
ATOM 779 C CA . ASP A 1 103 ? 2.506 15.830 -15.294 1.00 88.62 103 ASP A CA 1
ATOM 780 C C . ASP A 1 103 ? 1.666 15.921 -16.568 1.00 88.62 103 ASP A C 1
ATOM 782 O O . ASP A 1 103 ? 2.069 15.406 -17.609 1.00 88.62 103 ASP A O 1
ATOM 786 N N . VAL A 1 104 ? 0.524 16.609 -16.492 1.00 86.62 104 VAL A N 1
ATOM 787 C CA . VAL A 1 104 ? -0.404 16.769 -17.629 1.00 86.62 104 VAL A CA 1
ATOM 788 C C . VAL A 1 104 ? -0.035 17.963 -18.503 1.00 86.62 104 VAL A C 1
ATOM 790 O O . VAL A 1 104 ? -0.336 17.974 -19.692 1.00 86.62 104 VAL A O 1
ATOM 793 N N . SER A 1 105 ? 0.628 18.968 -17.935 1.00 82.81 105 SER A N 1
ATOM 794 C CA . SER A 1 105 ? 0.971 20.209 -18.625 1.00 82.81 105 SER A CA 1
ATOM 795 C C . SER A 1 105 ? 2.321 20.763 -18.172 1.00 82.81 105 SER A C 1
ATOM 797 O O . SER A 1 105 ? 2.781 20.496 -17.055 1.00 82.81 105 SER A O 1
ATOM 799 N N . SER A 1 106 ? 2.948 21.555 -19.036 1.00 76.75 106 SER A N 1
ATOM 800 C CA . SER A 1 106 ? 4.092 22.404 -18.706 1.00 76.75 106 SER A CA 1
ATOM 801 C C . SER A 1 106 ? 4.042 23.690 -19.521 1.00 76.75 106 SER A C 1
ATOM 803 O O . SER A 1 106 ? 3.567 23.700 -20.660 1.00 76.75 106 SER A O 1
ATOM 805 N N . GLU A 1 107 ? 4.541 24.767 -18.920 1.00 73.94 107 GLU A N 1
ATOM 806 C CA . GLU A 1 107 ? 4.668 26.069 -19.562 1.00 73.94 107 GLU A CA 1
ATOM 807 C C . GLU A 1 107 ? 6.139 26.485 -19.566 1.00 73.94 107 GLU A C 1
ATOM 809 O O . GLU A 1 107 ? 6.866 26.318 -18.581 1.00 73.94 107 GLU A O 1
ATOM 814 N N . TYR A 1 108 ? 6.580 27.049 -20.682 1.00 60.28 108 TYR A N 1
ATOM 815 C CA . TYR A 1 108 ? 7.926 27.562 -20.856 1.00 60.28 108 TYR A CA 1
ATOM 816 C C . TYR A 1 108 ? 7.869 29.080 -21.017 1.00 60.28 108 TYR A C 1
ATOM 818 O O . TYR A 1 108 ? 7.273 29.582 -21.960 1.00 60.28 108 TYR A O 1
ATOM 826 N N . TYR A 1 109 ? 8.518 29.833 -20.128 1.00 53.00 109 TYR A N 1
ATOM 827 C CA . TYR A 1 109 ? 8.718 31.275 -20.305 1.00 53.00 109 TYR A CA 1
ATOM 828 C C . TYR A 1 109 ? 10.132 31.642 -19.855 1.00 53.00 109 TYR A C 1
ATOM 830 O O . TYR A 1 109 ? 10.392 31.786 -18.663 1.00 53.00 109 TYR A O 1
ATOM 838 N N . PHE A 1 110 ? 11.070 31.717 -20.809 1.00 45.59 110 PHE A N 1
ATOM 839 C CA . PHE A 1 110 ? 12.529 31.871 -20.615 1.00 45.59 110 PHE A CA 1
ATOM 840 C C . PHE A 1 110 ? 13.235 30.751 -19.814 1.00 45.59 110 PHE A C 1
ATOM 842 O O . PHE A 1 110 ? 14.441 30.564 -19.959 1.00 45.59 110 PHE A O 1
ATOM 849 N N . LYS A 1 111 ? 12.504 29.981 -19.001 1.00 50.41 111 LYS A N 1
ATOM 850 C CA . LYS A 1 111 ? 12.917 28.747 -18.321 1.00 50.41 111 LYS A CA 1
ATOM 851 C C . LYS A 1 111 ? 11.693 27.830 -18.204 1.00 50.41 111 LYS A C 1
ATOM 853 O O . LYS A 1 111 ? 10.572 28.328 -18.096 1.00 50.41 111 LYS A O 1
ATOM 858 N N . SER A 1 112 ? 11.898 26.509 -18.211 1.00 59.09 112 SER A N 1
ATOM 859 C CA . SER A 1 112 ? 10.811 25.570 -17.899 1.00 59.09 112 SER A CA 1
ATOM 860 C C . SER A 1 112 ? 10.282 25.842 -16.492 1.00 59.09 112 SER A C 1
ATOM 862 O O . SER A 1 112 ? 11.078 25.988 -15.558 1.00 59.09 112 SER A O 1
ATOM 864 N N . ASN A 1 113 ? 8.959 25.908 -16.336 1.00 66.94 113 ASN A N 1
ATOM 865 C CA . ASN A 1 113 ? 8.337 26.110 -15.030 1.00 66.94 113 ASN A CA 1
ATOM 866 C C . ASN A 1 113 ? 8.522 24.902 -14.090 1.00 66.94 113 ASN A C 1
ATOM 868 O O . ASN A 1 113 ? 8.531 25.080 -12.873 1.00 66.94 113 ASN A O 1
ATOM 872 N N . LYS A 1 114 ? 8.718 23.695 -14.641 1.00 71.81 114 LYS A N 1
ATOM 873 C CA . LYS A 1 114 ? 9.005 22.456 -13.902 1.00 71.81 114 LYS A CA 1
ATOM 874 C C . LYS A 1 114 ? 9.672 21.392 -14.780 1.00 71.81 114 LYS A C 1
ATOM 876 O O . LYS A 1 114 ? 9.627 21.467 -16.007 1.00 71.81 114 LYS A O 1
ATOM 881 N N . ASP A 1 115 ? 10.253 20.377 -14.147 1.00 76.94 115 ASP A N 1
ATOM 882 C CA . ASP A 1 115 ? 10.660 19.150 -14.836 1.00 76.94 115 ASP A CA 1
ATOM 883 C C . ASP A 1 115 ? 9.426 18.270 -15.063 1.00 76.94 115 ASP A C 1
ATOM 885 O O . ASP A 1 115 ? 8.829 17.798 -14.097 1.00 76.94 115 ASP A O 1
ATOM 889 N N . VAL A 1 116 ? 9.070 18.009 -16.321 1.00 82.38 116 VAL A N 1
ATOM 890 C CA . VAL A 1 116 ? 7.995 17.065 -16.664 1.00 82.38 116 VAL A CA 1
ATOM 891 C C . VAL A 1 116 ? 8.479 15.643 -16.414 1.00 82.38 116 VAL A C 1
ATOM 893 O O . VAL A 1 116 ? 9.468 15.206 -17.011 1.00 82.38 116 VAL A O 1
ATOM 896 N N . LYS A 1 117 ? 7.781 14.900 -15.549 1.00 87.31 117 LYS A N 1
ATOM 897 C CA . LYS A 1 117 ? 8.135 13.511 -15.231 1.00 87.31 117 LYS A CA 1
ATOM 898 C C . LYS A 1 117 ? 6.939 12.589 -15.387 1.00 87.31 117 LYS A C 1
ATOM 900 O O . LYS A 1 117 ? 5.850 12.856 -14.891 1.00 87.31 117 LYS A O 1
ATOM 905 N N . TRP A 1 118 ? 7.195 11.467 -16.049 1.00 92.00 118 TRP A N 1
ATOM 906 C CA . TRP A 1 118 ? 6.270 10.352 -16.166 1.00 92.00 118 TRP A CA 1
ATOM 907 C C . TRP A 1 118 ? 6.934 9.087 -15.645 1.00 92.00 118 TRP A C 1
ATOM 909 O O . TRP A 1 118 ? 8.091 8.798 -15.951 1.00 92.00 118 TRP A O 1
ATOM 919 N N . THR A 1 119 ? 6.189 8.332 -14.851 1.00 93.25 119 THR A N 1
ATOM 920 C CA . THR A 1 119 ? 6.622 7.055 -14.289 1.00 93.25 119 THR A CA 1
ATOM 921 C C . THR A 1 119 ? 5.571 6.003 -14.574 1.00 93.25 119 THR A C 1
ATOM 923 O O . THR A 1 119 ? 4.381 6.282 -14.456 1.00 93.25 119 THR A O 1
ATOM 926 N N . MET A 1 120 ? 6.009 4.791 -14.901 1.00 94.06 120 MET A N 1
ATOM 927 C CA . MET A 1 120 ? 5.143 3.634 -15.087 1.00 94.06 120 MET A CA 1
ATOM 928 C C . MET A 1 120 ? 5.779 2.417 -14.427 1.00 94.06 120 MET A C 1
ATOM 930 O O . MET A 1 120 ? 6.996 2.227 -14.511 1.00 94.06 120 MET A O 1
ATOM 934 N N . ARG A 1 121 ? 4.964 1.596 -13.765 1.00 91.81 121 ARG A N 1
ATOM 935 C CA . ARG A 1 121 ? 5.421 0.347 -13.163 1.00 91.81 121 ARG A CA 1
ATOM 936 C C . ARG A 1 121 ? 5.976 -0.596 -14.230 1.00 91.81 121 ARG A C 1
ATOM 938 O O . ARG A 1 121 ? 5.421 -0.734 -15.322 1.00 91.81 121 ARG A O 1
ATOM 945 N N . ASN A 1 122 ? 7.080 -1.257 -13.893 1.00 90.88 122 ASN A N 1
ATOM 946 C CA . ASN A 1 122 ? 7.840 -2.054 -14.849 1.00 90.88 122 ASN A CA 1
ATOM 947 C C . ASN A 1 122 ? 7.079 -3.295 -15.342 1.00 90.88 122 ASN A C 1
ATOM 949 O O . ASN A 1 122 ? 7.170 -3.608 -16.525 1.00 90.88 122 ASN A O 1
ATOM 953 N N . ASP A 1 123 ? 6.292 -3.936 -14.476 1.00 88.94 123 ASP A N 1
ATOM 954 C CA . ASP A 1 123 ? 5.445 -5.087 -14.810 1.00 88.94 123 ASP A CA 1
ATOM 955 C C . ASP A 1 123 ? 4.402 -4.748 -15.881 1.00 88.94 123 ASP A C 1
ATOM 957 O O . ASP A 1 123 ? 4.252 -5.491 -16.849 1.00 88.94 123 ASP A O 1
ATOM 961 N N . TYR A 1 124 ? 3.757 -3.582 -15.791 1.00 92.44 124 TYR A N 1
ATOM 962 C CA . TYR A 1 124 ? 2.780 -3.147 -16.798 1.00 92.44 124 TYR A CA 1
ATOM 963 C C . TYR A 1 124 ? 3.444 -2.681 -18.093 1.00 92.44 124 TYR A C 1
ATOM 965 O O . TYR A 1 124 ? 2.953 -3.006 -19.172 1.00 92.44 124 TYR A O 1
ATOM 973 N N . LEU A 1 125 ? 4.561 -1.947 -18.008 1.00 94.88 125 LEU A N 1
ATOM 974 C CA . LEU A 1 125 ? 5.286 -1.501 -19.201 1.00 94.88 125 LEU A CA 1
ATOM 975 C C . LEU A 1 125 ? 5.794 -2.700 -20.010 1.00 94.88 125 LEU A C 1
ATOM 977 O O . LEU A 1 125 ? 5.582 -2.763 -21.218 1.00 94.88 125 LEU A O 1
ATOM 981 N N . ARG A 1 126 ? 6.419 -3.677 -19.345 1.00 94.44 126 ARG A N 1
ATOM 982 C CA . ARG A 1 126 ? 6.904 -4.899 -19.993 1.00 94.44 126 ARG A CA 1
ATOM 983 C C . ARG A 1 126 ? 5.767 -5.764 -20.523 1.00 94.44 126 ARG A C 1
ATOM 985 O O . ARG A 1 126 ? 5.879 -6.259 -21.637 1.00 94.44 126 ARG A O 1
ATOM 992 N N . LYS A 1 127 ? 4.654 -5.890 -19.787 1.00 93.19 127 LYS A N 1
ATOM 993 C CA . LYS A 1 127 ? 3.445 -6.577 -20.270 1.00 93.19 127 LYS A CA 1
ATOM 994 C C . LYS A 1 127 ? 2.909 -5.944 -21.550 1.00 93.19 127 LYS A C 1
ATOM 996 O O . LYS A 1 127 ? 2.627 -6.659 -22.504 1.00 93.19 127 LYS A O 1
ATOM 1001 N N . TYR A 1 128 ? 2.812 -4.618 -21.598 1.00 95.88 128 TYR A N 1
ATOM 1002 C CA . TYR A 1 128 ? 2.380 -3.902 -22.796 1.00 95.88 128 TYR A CA 1
ATOM 1003 C C . TYR A 1 128 ? 3.326 -4.128 -23.984 1.00 95.88 128 TYR A C 1
ATOM 1005 O O . TYR A 1 128 ? 2.875 -4.452 -25.080 1.00 95.88 128 TYR A O 1
ATOM 1013 N N . LEU A 1 129 ? 4.635 -4.007 -23.755 1.00 96.25 129 LEU A N 1
ATOM 1014 C CA . LEU A 1 129 ? 5.664 -4.258 -24.764 1.00 96.25 129 LEU A CA 1
ATOM 1015 C C . LEU A 1 129 ? 5.613 -5.703 -25.290 1.00 96.25 129 LEU A C 1
ATOM 1017 O O . LEU A 1 129 ? 5.617 -5.910 -26.501 1.00 96.25 129 LEU A O 1
ATOM 1021 N N . TRP A 1 130 ? 5.448 -6.685 -24.399 1.00 95.81 130 TRP A N 1
ATOM 1022 C CA . TRP A 1 130 ? 5.250 -8.097 -24.742 1.00 95.81 130 TRP A CA 1
ATOM 1023 C C . TRP A 1 130 ? 3.981 -8.326 -25.570 1.00 95.81 130 TRP A C 1
ATOM 1025 O O . TRP A 1 130 ? 4.029 -9.001 -26.593 1.00 95.81 130 TRP A O 1
ATOM 1035 N N . MET A 1 131 ? 2.857 -7.694 -25.206 1.00 93.88 131 MET A N 1
ATOM 1036 C CA . MET A 1 131 ? 1.614 -7.755 -25.993 1.00 93.88 131 MET A CA 1
ATOM 1037 C C . MET A 1 131 ? 1.777 -7.196 -27.415 1.00 93.88 131 MET A C 1
ATOM 1039 O O . MET A 1 131 ? 0.996 -7.548 -28.299 1.00 93.88 131 MET A O 1
ATOM 1043 N N . LYS A 1 132 ? 2.742 -6.293 -27.628 1.00 94.50 132 LYS A N 1
ATOM 1044 C CA . LYS A 1 132 ? 3.020 -5.649 -28.918 1.00 94.50 132 LYS A CA 1
ATOM 1045 C C . LYS A 1 132 ? 4.153 -6.323 -29.703 1.00 94.50 132 LYS A C 1
ATOM 1047 O O . LYS A 1 132 ? 4.267 -6.034 -30.888 1.00 94.50 132 LYS A O 1
ATOM 1052 N N . GLY A 1 133 ? 4.961 -7.190 -29.081 1.00 94.94 133 GLY A N 1
ATOM 1053 C CA . GLY A 1 133 ? 6.205 -7.698 -29.680 1.00 94.94 133 GLY A CA 1
ATOM 1054 C C . GLY A 1 133 ? 7.228 -6.583 -29.936 1.00 94.94 133 GLY A C 1
ATOM 1055 O O . GLY A 1 133 ? 7.860 -6.530 -30.991 1.00 94.94 133 GLY A O 1
ATOM 1056 N N . CYS A 1 134 ? 7.310 -5.615 -29.018 1.00 96.56 134 CYS A N 1
ATOM 1057 C CA . CYS A 1 134 ? 8.110 -4.402 -29.184 1.00 96.56 134 CYS A CA 1
ATOM 1058 C C . CYS A 1 134 ? 9.029 -4.154 -27.987 1.00 96.56 134 CYS A C 1
ATOM 1060 O O . CYS A 1 134 ? 8.706 -4.503 -26.861 1.00 96.56 134 CYS A O 1
ATOM 1062 N N . VAL A 1 135 ? 10.125 -3.430 -28.192 1.00 96.25 135 VAL A N 1
ATOM 1063 C CA . VAL A 1 135 ? 11.011 -2.933 -27.134 1.00 96.25 135 VAL A CA 1
ATOM 1064 C C . VAL A 1 135 ? 10.737 -1.464 -26.824 1.00 96.25 135 VAL A C 1
ATOM 1066 O O . VAL A 1 135 ? 10.301 -0.684 -27.674 1.00 96.25 135 VAL A O 1
ATOM 1069 N N . GLY A 1 136 ? 11.036 -1.063 -25.590 1.00 95.31 136 GLY A N 1
ATOM 1070 C CA . GLY A 1 136 ? 11.037 0.338 -25.187 1.00 95.31 136 GLY A CA 1
ATOM 1071 C C . GLY A 1 136 ? 12.385 0.981 -25.495 1.00 95.31 136 GLY A C 1
ATOM 1072 O O . GLY A 1 136 ? 13.404 0.600 -24.907 1.00 95.31 136 GLY A O 1
ATOM 1073 N N . VAL A 1 137 ? 12.395 1.984 -26.369 1.00 94.25 137 VAL A N 1
ATOM 1074 C CA . VAL A 1 137 ? 13.599 2.713 -26.782 1.00 94.25 137 VAL A CA 1
ATOM 1075 C C . VAL A 1 137 ? 13.548 4.144 -26.265 1.00 94.25 137 VAL A C 1
ATOM 1077 O O . VAL A 1 137 ? 12.597 4.878 -26.521 1.00 94.25 137 VAL A O 1
ATOM 1080 N N . LYS A 1 138 ? 14.581 4.567 -25.534 1.00 91.88 138 LYS A N 1
ATOM 1081 C CA . LYS A 1 138 ? 14.738 5.959 -25.105 1.00 91.88 138 LYS A CA 1
ATOM 1082 C C . LYS A 1 138 ? 15.272 6.793 -26.254 1.00 91.88 138 LYS A C 1
ATOM 1084 O O . LYS A 1 138 ? 16.316 6.468 -26.806 1.00 91.88 138 LYS A O 1
ATOM 1089 N N . VAL A 1 139 ? 14.596 7.899 -26.521 1.00 90.62 139 VAL A N 1
ATOM 1090 C CA . VAL A 1 139 ? 14.979 8.908 -27.506 1.00 90.62 139 VAL A CA 1
ATOM 1091 C C . VAL A 1 139 ? 15.247 10.207 -26.752 1.00 90.62 139 VAL A C 1
ATOM 1093 O O . VAL A 1 139 ? 14.400 10.688 -25.983 1.00 90.62 139 VAL A O 1
ATOM 1096 N N . PHE A 1 140 ? 16.454 10.752 -26.888 1.00 88.62 140 PHE A N 1
ATOM 1097 C CA . PHE A 1 140 ? 16.878 11.921 -26.121 1.00 88.62 140 PHE A CA 1
ATOM 1098 C C . PHE A 1 140 ? 17.707 12.902 -26.941 1.00 88.62 140 PHE A C 1
ATOM 1100 O O . PHE A 1 140 ? 18.417 12.521 -27.864 1.00 88.62 140 PHE A O 1
ATOM 1107 N N . PHE A 1 141 ? 17.612 14.164 -26.534 1.00 88.31 141 PHE A N 1
ATOM 1108 C CA . PHE A 1 141 ? 18.464 15.261 -26.959 1.00 88.31 141 PHE A CA 1
ATOM 1109 C C . PHE A 1 141 ? 19.140 15.842 -25.720 1.00 88.31 141 PHE A C 1
ATOM 1111 O O . PHE A 1 141 ? 18.517 15.941 -24.656 1.00 88.31 141 PHE A O 1
ATOM 1118 N N . PHE A 1 142 ? 20.411 16.187 -25.855 1.00 88.19 142 PHE A N 1
ATOM 1119 C CA . PHE A 1 142 ? 21.195 16.859 -24.837 1.00 88.19 142 PHE A CA 1
ATOM 1120 C C . PHE A 1 142 ? 21.943 18.022 -25.476 1.00 88.19 142 PHE A C 1
ATOM 1122 O O . PHE A 1 142 ? 22.564 17.855 -26.521 1.00 88.19 142 PHE A O 1
ATOM 1129 N N . GLU A 1 143 ? 21.912 19.170 -24.809 1.00 89.81 143 GLU A N 1
ATOM 1130 C CA . GLU A 1 143 ? 22.642 20.363 -25.208 1.00 89.81 143 GLU A CA 1
ATOM 1131 C C . GLU A 1 143 ? 23.306 20.986 -23.985 1.00 89.81 143 GLU A C 1
ATOM 1133 O O . GLU A 1 143 ? 22.682 21.130 -22.928 1.00 89.81 143 GLU A O 1
ATOM 1138 N N . ALA A 1 144 ? 24.573 21.363 -24.125 1.00 92.25 144 ALA A N 1
ATOM 1139 C CA . ALA A 1 144 ? 25.290 22.084 -23.088 1.00 92.25 144 ALA A CA 1
ATOM 1140 C C . ALA A 1 144 ? 26.369 22.993 -23.673 1.00 92.25 144 ALA A C 1
ATOM 1142 O O . ALA A 1 144 ? 27.036 22.653 -24.650 1.00 92.25 144 ALA A O 1
ATOM 1143 N N . TYR A 1 145 ? 26.602 24.123 -23.006 1.00 94.06 145 TYR A N 1
ATOM 1144 C CA . TYR A 1 145 ? 27.846 24.860 -23.184 1.00 94.06 145 TYR A CA 1
ATOM 1145 C C . TYR A 1 145 ? 28.971 24.139 -22.444 1.00 94.06 145 TYR A C 1
ATOM 1147 O O . TYR A 1 145 ? 28.828 23.818 -21.262 1.00 94.06 145 TYR A O 1
ATOM 1155 N N . ILE A 1 146 ? 30.088 23.918 -23.133 1.00 93.62 146 ILE A N 1
ATOM 1156 C CA . ILE A 1 146 ? 31.276 23.265 -22.577 1.00 93.62 146 ILE A CA 1
ATOM 1157 C C . ILE A 1 146 ? 32.469 24.218 -22.543 1.00 93.62 146 ILE A C 1
ATOM 1159 O O . ILE A 1 146 ? 32.531 25.213 -23.270 1.00 93.62 146 ILE A O 1
ATOM 1163 N N . GLU A 1 147 ? 33.429 23.917 -21.673 1.00 92.50 147 GLU A N 1
ATOM 1164 C CA . GLU A 1 147 ? 34.661 24.690 -21.571 1.00 92.50 147 GLU A CA 1
ATOM 1165 C C . GLU A 1 147 ? 35.564 24.471 -22.792 1.00 92.50 147 GLU A C 1
ATOM 1167 O O . GLU A 1 147 ? 35.687 23.363 -23.318 1.00 92.50 147 GLU A O 1
ATOM 1172 N N . ARG A 1 148 ? 36.252 25.535 -23.219 1.00 91.19 148 ARG A N 1
ATOM 1173 C CA . ARG A 1 148 ? 37.270 25.471 -24.276 1.00 91.19 148 ARG A CA 1
ATOM 1174 C C . ARG A 1 148 ? 38.572 24.895 -23.714 1.00 91.19 148 ARG A C 1
ATOM 1176 O O . ARG A 1 148 ? 39.493 25.639 -23.375 1.00 91.19 148 ARG A O 1
ATOM 1183 N N . THR A 1 149 ? 38.638 23.571 -23.596 1.00 92.81 149 THR A N 1
ATOM 1184 C CA . THR A 1 149 ? 39.842 22.846 -23.160 1.00 92.81 149 THR A CA 1
ATOM 1185 C C . THR A 1 149 ? 40.731 22.450 -24.342 1.00 92.81 149 THR A C 1
ATOM 1187 O O . THR A 1 149 ? 40.342 22.583 -25.504 1.00 92.81 149 THR A O 1
ATOM 1190 N N . LYS A 1 150 ? 41.948 21.961 -24.063 1.00 91.94 150 LYS A N 1
ATOM 1191 C CA . LYS A 1 150 ? 42.861 21.489 -25.118 1.00 91.94 150 LYS A CA 1
ATOM 1192 C C . LYS A 1 150 ? 42.277 20.296 -25.870 1.00 91.94 150 LYS A C 1
ATOM 1194 O O . LYS A 1 150 ? 42.352 20.267 -27.088 1.00 91.94 150 LYS A O 1
ATOM 1199 N N . GLU A 1 151 ? 41.634 19.382 -25.157 1.00 92.94 151 GLU A N 1
ATOM 1200 C CA . GLU A 1 151 ? 41.006 18.177 -25.700 1.00 92.94 151 GLU A CA 1
ATOM 1201 C C . GLU A 1 151 ? 39.876 18.530 -26.680 1.00 92.94 151 GLU A C 1
ATOM 1203 O O . GLU A 1 151 ? 39.768 17.942 -27.753 1.00 92.94 151 GLU A O 1
ATOM 1208 N N . VAL A 1 152 ? 39.059 19.539 -26.351 1.00 90.88 152 VAL A N 1
ATOM 1209 C CA . VAL A 1 152 ? 37.989 20.030 -27.237 1.00 90.88 152 VAL A CA 1
ATOM 1210 C C . VAL A 1 152 ? 38.569 20.687 -28.492 1.00 90.88 152 VAL A C 1
ATOM 1212 O O . VAL A 1 152 ? 38.084 20.454 -29.598 1.00 90.88 152 VAL A O 1
ATOM 1215 N N . LEU A 1 153 ? 39.635 21.477 -28.345 1.00 89.88 153 LEU A N 1
ATOM 1216 C CA . LEU A 1 153 ? 40.321 22.101 -29.480 1.00 89.88 153 LEU A CA 1
ATOM 1217 C C . LEU A 1 153 ? 41.016 21.069 -30.383 1.00 89.88 153 LEU A C 1
ATOM 1219 O O . LEU A 1 153 ? 41.034 21.235 -31.602 1.00 89.88 153 LEU A O 1
ATOM 1223 N N . GLU A 1 154 ? 41.559 19.998 -29.802 1.00 92.38 154 GLU A N 1
ATOM 1224 C CA . GLU A 1 154 ? 42.120 18.864 -30.540 1.00 92.38 154 GLU A CA 1
ATOM 1225 C C . GLU A 1 154 ? 41.038 18.141 -31.355 1.00 92.38 154 GLU A C 1
ATOM 1227 O O . GLU A 1 154 ? 41.238 17.903 -32.548 1.00 92.38 154 GLU A O 1
ATOM 1232 N N . LEU A 1 155 ? 39.865 17.878 -30.763 1.00 91.31 155 LEU A N 1
ATOM 1233 C CA . LEU A 1 155 ? 38.716 17.298 -31.473 1.00 91.31 155 LEU A CA 1
ATOM 1234 C C . LEU A 1 155 ? 38.253 18.169 -32.647 1.00 91.31 155 LEU A C 1
ATOM 1236 O O . LEU A 1 155 ? 37.970 17.654 -33.726 1.00 91.31 155 LEU A O 1
ATOM 1240 N N . LEU A 1 156 ? 38.222 19.489 -32.459 1.00 90.00 156 LEU A N 1
ATOM 1241 C CA . LEU A 1 156 ? 37.869 20.442 -33.510 1.00 90.00 156 LEU A CA 1
ATOM 1242 C C . LEU A 1 156 ? 38.915 20.497 -34.637 1.00 90.00 156 LEU A C 1
ATOM 1244 O O . LEU A 1 156 ? 38.569 20.832 -35.767 1.00 90.00 156 LEU A O 1
ATOM 1248 N N . SER A 1 157 ? 40.181 20.152 -34.369 1.00 87.25 157 SER A N 1
ATOM 1249 C CA . SER A 1 157 ? 41.255 20.049 -35.376 1.00 87.25 157 SER A CA 1
ATOM 1250 C C . SER A 1 157 ? 41.385 21.287 -36.290 1.00 87.25 157 SER A C 1
ATOM 1252 O O . SER A 1 157 ? 41.715 21.182 -37.470 1.00 87.25 157 SER A O 1
ATOM 1254 N N . GLY A 1 158 ? 41.118 22.482 -35.749 1.00 81.75 158 GLY A N 1
ATOM 1255 C CA . GLY A 1 158 ? 41.151 23.754 -36.487 1.00 81.75 158 GLY A CA 1
ATOM 1256 C C . GLY A 1 158 ? 39.888 24.083 -37.299 1.00 81.75 158 GLY A C 1
ATOM 1257 O O . GLY A 1 158 ? 39.845 25.133 -37.937 1.00 81.75 158 GLY A O 1
ATOM 1258 N N . SER A 1 159 ? 38.868 23.222 -37.271 1.00 89.38 159 SER A N 1
ATOM 1259 C CA . SER A 1 159 ? 37.503 23.505 -37.732 1.00 89.38 159 SER A CA 1
ATOM 1260 C C . SER A 1 159 ? 36.683 24.165 -36.618 1.00 89.38 159 SER A C 1
ATOM 1262 O O . SER A 1 159 ? 36.987 24.010 -35.440 1.00 89.38 159 SER A O 1
ATOM 1264 N N . ASN A 1 160 ? 35.596 24.850 -36.977 1.00 90.25 160 ASN A N 1
ATOM 1265 C CA . ASN A 1 160 ? 34.608 25.348 -36.008 1.00 90.25 160 ASN A CA 1
ATOM 1266 C C . ASN A 1 160 ? 33.498 24.324 -35.722 1.00 90.25 160 ASN A C 1
ATOM 1268 O O . ASN A 1 160 ? 32.580 24.610 -34.962 1.00 90.25 160 ASN A O 1
ATOM 1272 N N . HIS A 1 161 ? 33.543 23.160 -36.368 1.00 93.25 161 HIS A N 1
ATOM 1273 C CA . HIS A 1 161 ? 32.523 22.129 -36.253 1.00 93.25 161 HIS A CA 1
ATOM 1274 C C . HIS A 1 161 ? 33.167 20.743 -36.304 1.00 93.25 161 HIS A C 1
ATOM 1276 O O . HIS A 1 161 ? 33.915 20.432 -37.237 1.00 93.25 161 HIS A O 1
ATOM 1282 N N . PHE A 1 162 ? 32.851 19.925 -35.304 1.00 93.56 162 PHE A N 1
ATOM 1283 C CA . PHE A 1 162 ? 33.148 18.500 -35.237 1.00 93.56 162 PHE A CA 1
ATOM 1284 C C . PHE A 1 162 ? 31.833 17.724 -35.161 1.00 93.56 162 PHE A C 1
ATOM 1286 O O . PHE A 1 162 ? 30.983 18.067 -34.345 1.00 93.56 162 PHE A O 1
ATOM 1293 N N . ARG A 1 163 ? 31.687 16.666 -35.964 1.00 93.06 163 ARG A N 1
ATOM 1294 C CA . ARG A 1 163 ? 30.510 15.790 -35.959 1.00 93.06 163 ARG A CA 1
ATOM 1295 C C . ARG A 1 163 ? 30.929 14.329 -36.013 1.00 93.06 163 ARG A C 1
ATOM 1297 O O . ARG A 1 163 ? 31.814 13.962 -36.785 1.00 93.06 163 ARG A O 1
ATOM 1304 N N . ILE A 1 164 ? 30.256 13.500 -35.225 1.00 92.19 164 ILE A N 1
ATOM 1305 C CA . ILE A 1 164 ? 30.353 12.043 -35.276 1.00 92.19 164 ILE A CA 1
ATOM 1306 C C . ILE A 1 164 ? 28.949 11.446 -35.346 1.00 92.19 164 ILE A C 1
ATOM 1308 O O . ILE A 1 164 ? 28.028 11.878 -34.653 1.00 92.19 164 ILE A O 1
ATOM 1312 N N . GLU A 1 165 ? 28.801 10.439 -36.198 1.00 91.38 165 GLU A N 1
ATOM 1313 C CA . GLU A 1 165 ? 27.572 9.671 -36.347 1.00 91.38 165 GLU A CA 1
ATOM 1314 C C . GLU A 1 165 ? 27.877 8.216 -36.003 1.00 91.38 165 GLU A C 1
ATOM 1316 O O . GLU A 1 165 ? 28.684 7.552 -36.657 1.00 91.38 165 GLU A O 1
ATOM 1321 N N . LEU A 1 166 ? 27.255 7.733 -34.935 1.00 89.94 166 LEU A N 1
ATOM 1322 C CA . LEU A 1 166 ? 27.265 6.339 -34.517 1.00 89.94 166 LEU A CA 1
ATOM 1323 C C . LEU A 1 166 ? 25.832 5.795 -34.607 1.00 89.94 166 LEU A C 1
ATOM 1325 O O . LEU A 1 166 ? 24.885 6.575 -34.515 1.00 89.94 166 LEU A O 1
ATOM 1329 N N . PRO A 1 167 ? 25.635 4.465 -34.702 1.00 87.69 167 PRO A N 1
ATOM 1330 C CA . PRO A 1 167 ? 24.297 3.881 -34.858 1.00 87.69 167 PRO A CA 1
ATOM 1331 C C . PRO A 1 167 ? 23.268 4.343 -33.813 1.00 87.69 167 PRO A C 1
ATOM 1333 O O . PRO A 1 167 ? 22.092 4.491 -34.119 1.00 87.69 167 PRO A O 1
ATOM 1336 N N . TRP A 1 168 ? 23.720 4.609 -32.585 1.00 88.38 168 TRP A N 1
ATOM 1337 C CA . TRP A 1 168 ? 22.867 4.980 -31.457 1.00 88.38 168 TRP A CA 1
ATOM 1338 C C . TRP A 1 168 ? 22.965 6.461 -31.059 1.00 88.38 168 TRP A C 1
ATOM 1340 O O . TRP A 1 168 ? 22.197 6.893 -30.197 1.00 88.38 168 TRP A O 1
ATOM 1350 N N . ILE A 1 169 ? 23.905 7.231 -31.628 1.00 91.50 169 ILE A N 1
ATOM 1351 C CA . ILE A 1 169 ? 24.126 8.635 -31.257 1.00 91.50 169 ILE A CA 1
ATOM 1352 C C . ILE A 1 169 ? 24.702 9.468 -32.405 1.00 91.50 169 ILE A C 1
ATOM 1354 O O . ILE A 1 169 ? 25.718 9.122 -33.004 1.00 91.50 169 ILE A O 1
ATOM 1358 N N . GLU A 1 170 ? 24.074 10.608 -32.661 1.00 92.44 170 GLU A N 1
ATOM 1359 C CA . GLU A 1 170 ? 24.645 11.713 -33.424 1.00 92.44 170 GLU A CA 1
ATOM 1360 C C . GLU A 1 170 ? 25.159 12.737 -32.419 1.00 92.44 170 GLU A C 1
ATOM 1362 O O . GLU A 1 170 ? 24.467 13.081 -31.460 1.00 92.44 170 GLU A O 1
ATOM 1367 N N . PHE A 1 171 ? 26.386 13.200 -32.607 1.00 92.25 171 PHE A N 1
ATOM 1368 C CA . PHE A 1 171 ? 27.040 14.105 -31.675 1.00 92.25 171 PHE A CA 1
ATOM 1369 C C . PHE A 1 171 ? 27.794 15.176 -32.443 1.00 92.25 171 PHE A C 1
ATOM 1371 O O . PHE A 1 171 ? 28.537 14.866 -33.379 1.00 92.25 171 PHE A O 1
ATOM 1378 N N . GLU A 1 172 ? 27.637 16.425 -32.021 1.00 94.12 172 GLU A N 1
ATOM 1379 C CA . GLU A 1 172 ? 28.359 17.547 -32.599 1.00 94.12 172 GLU A CA 1
ATOM 1380 C C . GLU A 1 172 ? 28.873 18.533 -31.552 1.00 94.12 172 GLU A C 1
ATOM 1382 O O . GLU A 1 172 ? 28.304 18.712 -30.472 1.00 94.12 172 GLU A O 1
ATOM 1387 N N . ILE A 1 173 ? 29.999 19.156 -31.895 1.00 93.69 173 ILE A N 1
ATOM 1388 C CA . ILE A 1 173 ? 30.609 20.260 -31.162 1.00 93.69 173 ILE A CA 1
ATOM 1389 C C . ILE A 1 173 ? 30.760 21.421 -32.135 1.00 93.69 173 ILE A C 1
ATOM 1391 O O . ILE A 1 173 ? 31.418 21.280 -33.170 1.00 93.69 173 ILE A O 1
ATOM 1395 N N . VAL A 1 174 ? 30.195 22.572 -31.779 1.00 93.94 174 VAL A N 1
ATOM 1396 C CA . VAL A 1 174 ? 30.238 23.794 -32.585 1.00 93.94 174 VAL A CA 1
ATOM 1397 C C . VAL A 1 174 ? 30.903 24.915 -31.786 1.00 93.94 174 VAL A C 1
ATOM 1399 O O . VAL A 1 174 ? 30.482 25.239 -30.675 1.00 93.94 174 VAL A O 1
ATOM 1402 N N . ASP A 1 175 ? 31.954 25.518 -32.345 1.00 91.25 175 ASP A N 1
ATOM 1403 C CA . ASP A 1 175 ? 32.620 26.692 -31.776 1.00 91.25 175 ASP A CA 1
ATOM 1404 C C . ASP A 1 175 ? 31.995 27.984 -32.333 1.00 91.25 175 ASP A C 1
ATOM 1406 O O . ASP A 1 175 ? 32.139 28.315 -33.513 1.00 91.25 175 ASP A O 1
ATOM 1410 N N . HIS A 1 176 ? 31.317 28.738 -31.464 1.00 87.88 176 HIS A N 1
ATOM 1411 C CA . HIS A 1 176 ? 30.703 30.032 -31.774 1.00 87.88 176 HIS A CA 1
ATOM 1412 C C . HIS A 1 176 ? 31.607 31.234 -31.445 1.00 87.88 176 HIS A C 1
ATOM 1414 O O . HIS A 1 176 ? 31.143 32.367 -31.384 1.00 87.88 176 HIS A O 1
ATOM 1420 N N . THR A 1 177 ? 32.923 31.038 -31.308 1.00 80.12 177 THR A N 1
ATOM 1421 C CA . THR A 1 177 ? 33.943 32.043 -30.936 1.00 80.12 177 THR A CA 1
ATOM 1422 C C . THR A 1 177 ? 33.892 32.463 -29.466 1.00 80.12 177 THR A C 1
ATOM 1424 O O . THR A 1 177 ? 34.932 32.457 -28.797 1.00 80.12 177 THR A O 1
ATOM 1427 N N . ASP A 1 178 ? 32.716 32.790 -28.935 1.00 83.81 178 ASP A N 1
ATOM 1428 C CA . ASP A 1 178 ? 32.510 33.171 -27.535 1.00 83.81 178 ASP A CA 1
ATOM 1429 C C . ASP A 1 178 ? 32.224 31.968 -26.622 1.00 83.81 178 ASP A C 1
ATOM 1431 O O . ASP A 1 178 ? 32.584 31.990 -25.442 1.00 83.81 178 ASP A O 1
ATOM 1435 N N . ARG A 1 179 ? 31.608 30.909 -27.161 1.00 89.62 179 ARG A N 1
ATOM 1436 C CA . ARG A 1 179 ? 31.257 29.671 -26.452 1.00 89.62 179 ARG A CA 1
ATOM 1437 C C . ARG A 1 179 ? 31.390 28.455 -27.359 1.00 89.62 179 ARG A C 1
ATOM 1439 O O . ARG A 1 179 ? 31.298 28.571 -28.578 1.00 89.62 179 ARG A O 1
ATOM 1446 N N . ILE A 1 180 ? 31.549 27.288 -26.744 1.00 92.25 180 ILE A N 1
ATOM 1447 C CA . ILE A 1 180 ? 31.490 26.003 -27.438 1.00 92.25 180 ILE A CA 1
ATOM 1448 C C . ILE A 1 180 ? 30.200 25.302 -27.032 1.00 92.25 180 ILE A C 1
ATOM 1450 O O . ILE A 1 180 ? 29.928 25.135 -25.840 1.00 92.25 180 ILE A O 1
ATOM 1454 N N . LEU A 1 181 ? 29.403 24.933 -28.029 1.00 93.56 181 LEU A N 1
ATOM 1455 C CA . LEU A 1 181 ? 28.160 24.197 -27.868 1.00 93.56 181 LEU A CA 1
ATOM 1456 C C . LEU A 1 181 ? 28.411 22.716 -28.141 1.00 93.56 181 LEU A C 1
ATOM 1458 O O . LEU A 1 181 ? 29.054 22.371 -29.129 1.00 93.56 181 LEU A O 1
ATOM 1462 N N . LEU A 1 182 ? 27.897 21.859 -27.268 1.00 93.25 182 LEU A N 1
ATOM 1463 C CA . LEU A 1 182 ? 27.848 20.415 -27.454 1.00 93.25 182 LEU A CA 1
ATOM 1464 C C . LEU A 1 182 ? 26.392 20.001 -27.592 1.00 93.25 182 LEU A C 1
ATOM 1466 O O . LEU A 1 182 ? 25.581 20.329 -26.724 1.00 93.25 182 LEU A O 1
ATOM 1470 N N . GLN A 1 183 ? 26.091 19.247 -28.644 1.00 93.19 183 GLN A N 1
ATOM 1471 C CA . GLN A 1 183 ? 24.771 18.685 -28.902 1.00 93.19 183 GLN A CA 1
ATOM 1472 C C . GLN A 1 183 ? 24.871 17.181 -29.156 1.00 93.19 183 GLN A C 1
ATOM 1474 O O . GLN A 1 183 ? 25.809 16.693 -29.786 1.00 93.19 183 GLN A O 1
ATOM 1479 N N . ALA A 1 184 ? 23.909 16.434 -28.621 1.00 91.62 184 ALA A N 1
ATOM 1480 C CA . ALA A 1 184 ? 23.839 14.991 -28.775 1.00 91.62 184 ALA A CA 1
ATOM 1481 C C . ALA A 1 184 ? 22.394 14.521 -28.937 1.00 91.62 184 ALA A C 1
ATOM 1483 O O . ALA A 1 184 ? 21.538 14.832 -28.107 1.00 91.62 184 ALA A O 1
ATOM 1484 N N . TRP A 1 185 ? 22.150 13.703 -29.956 1.00 92.31 185 TRP A N 1
ATOM 1485 C CA . TRP A 1 185 ? 20.883 13.024 -30.210 1.00 92.31 185 TRP A CA 1
ATOM 1486 C C . TRP A 1 185 ? 21.102 11.531 -30.100 1.00 92.31 185 TRP A C 1
ATOM 1488 O O . TRP A 1 185 ? 21.917 10.974 -30.829 1.00 92.31 185 TRP A O 1
ATOM 1498 N N . GLY A 1 186 ? 20.391 10.875 -29.190 1.00 90.81 186 GLY A N 1
ATOM 1499 C CA . GLY A 1 186 ? 20.620 9.470 -28.889 1.00 90.81 186 GLY A CA 1
ATOM 1500 C C . GLY A 1 186 ? 19.353 8.635 -28.894 1.00 90.81 186 GLY A C 1
ATOM 1501 O O . GLY A 1 186 ? 18.266 9.097 -28.540 1.00 90.81 186 GLY A O 1
ATOM 1502 N N . THR A 1 187 ? 19.515 7.374 -29.283 1.00 92.38 187 THR A N 1
ATOM 1503 C CA . THR A 1 187 ? 18.474 6.346 -29.299 1.00 92.38 187 THR A CA 1
ATOM 1504 C C . THR A 1 187 ? 19.017 5.082 -28.636 1.00 92.38 187 THR A C 1
ATOM 1506 O O . THR A 1 187 ? 20.006 4.516 -29.086 1.00 92.38 187 THR A O 1
ATOM 1509 N N . VAL A 1 188 ? 18.412 4.657 -27.522 1.00 92.19 188 VAL A N 1
ATOM 1510 C CA . VAL A 1 188 ? 18.936 3.568 -26.678 1.00 92.19 188 VAL A CA 1
ATOM 1511 C C . VAL A 1 188 ? 17.824 2.608 -26.266 1.00 92.19 188 VAL A C 1
ATOM 1513 O O . VAL A 1 188 ? 16.909 2.980 -25.522 1.00 92.19 188 VAL A O 1
ATOM 1516 N N . GLN A 1 189 ? 17.929 1.346 -26.685 1.00 93.06 189 GLN A N 1
ATOM 1517 C CA . GLN A 1 189 ? 17.072 0.265 -26.193 1.00 93.06 189 GLN A CA 1
ATOM 1518 C C . GLN A 1 189 ? 17.190 0.166 -24.668 1.00 93.06 189 GLN A C 1
ATOM 1520 O O . GLN A 1 189 ? 18.282 0.051 -24.118 1.00 93.06 189 GLN A O 1
ATOM 1525 N N . SER A 1 190 ? 16.059 0.266 -23.976 1.00 91.94 190 SER A N 1
ATOM 1526 C CA . SER A 1 190 ? 16.026 0.428 -22.519 1.00 91.94 190 SER A CA 1
ATOM 1527 C C . SER A 1 190 ? 15.124 -0.567 -21.800 1.00 91.94 190 SER A C 1
ATOM 1529 O O . SER A 1 190 ? 15.332 -0.803 -20.612 1.00 91.94 190 SER A O 1
ATOM 1531 N N . VAL A 1 191 ? 14.116 -1.128 -22.474 1.00 93.94 191 VAL A N 1
ATOM 1532 C CA . VAL A 1 191 ? 13.169 -2.072 -21.865 1.00 93.94 191 VAL A CA 1
ATOM 1533 C C . VAL A 1 191 ? 12.881 -3.210 -22.837 1.00 93.94 191 VAL A C 1
ATOM 1535 O O . VAL A 1 191 ? 12.488 -2.953 -23.972 1.00 93.94 191 VAL A O 1
ATOM 1538 N N . GLN A 1 192 ? 13.062 -4.449 -22.378 1.00 93.88 192 GLN A N 1
ATOM 1539 C CA . GLN A 1 192 ? 12.746 -5.652 -23.150 1.00 93.88 192 GLN A CA 1
ATOM 1540 C C . GLN A 1 192 ? 11.278 -6.077 -22.956 1.00 93.88 192 GLN A C 1
ATOM 1542 O O . GLN A 1 192 ? 10.757 -5.908 -21.845 1.00 93.88 192 GLN A O 1
ATOM 1547 N N . PRO A 1 193 ? 10.632 -6.675 -23.973 1.00 93.19 193 PRO A N 1
ATOM 1548 C CA . PRO A 1 193 ? 9.289 -7.261 -23.906 1.00 93.19 193 PRO A CA 1
ATOM 1549 C C . PRO A 1 193 ? 9.267 -8.600 -23.158 1.00 93.19 193 PRO A C 1
ATOM 1551 O O . PRO A 1 193 ? 8.683 -9.578 -23.600 1.00 93.19 193 PRO A O 1
ATOM 1554 N N . GLU A 1 194 ? 9.901 -8.670 -21.997 1.00 91.75 194 GLU A N 1
ATOM 1555 C CA . GLU A 1 194 ? 9.905 -9.877 -21.172 1.00 91.75 194 GLU A CA 1
ATOM 1556 C C . GLU A 1 194 ? 8.895 -9.706 -20.049 1.00 91.75 194 GLU A C 1
ATOM 1558 O O . GLU A 1 194 ? 9.016 -8.764 -19.262 1.00 91.75 194 GLU A O 1
ATOM 1563 N N . LEU A 1 195 ? 7.917 -10.607 -19.951 1.00 87.62 195 LEU A N 1
ATOM 1564 C CA . LEU A 1 195 ? 6.997 -10.614 -18.818 1.00 87.62 195 LEU A CA 1
ATOM 1565 C C . LEU A 1 195 ? 7.793 -10.702 -17.514 1.00 87.62 195 LEU A C 1
ATOM 1567 O O . LEU A 1 195 ? 8.707 -11.518 -17.374 1.00 87.62 195 LEU A O 1
ATOM 1571 N N . CYS A 1 196 ? 7.450 -9.843 -16.554 1.00 82.12 196 CYS A N 1
ATOM 1572 C CA . CYS A 1 196 ? 7.969 -9.996 -15.204 1.00 82.12 196 CYS A CA 1
ATOM 1573 C C . CYS A 1 196 ? 7.557 -11.368 -14.670 1.00 82.12 196 CYS A C 1
ATOM 1575 O O . CYS A 1 196 ? 6.463 -11.840 -14.968 1.00 82.12 196 CYS A O 1
ATOM 1577 N N . PHE A 1 197 ? 8.436 -11.988 -13.883 1.00 71.50 197 PHE A N 1
ATOM 1578 C CA . PHE A 1 197 ? 8.142 -13.256 -13.229 1.00 71.50 197 PHE A CA 1
ATOM 1579 C C . PHE A 1 197 ? 6.835 -13.132 -12.435 1.00 71.50 197 PHE A C 1
ATOM 1581 O O . PHE A 1 197 ? 6.775 -12.381 -11.458 1.00 71.50 197 PHE A O 1
ATOM 1588 N N . GLU A 1 198 ? 5.790 -13.829 -12.879 1.00 67.19 198 GLU A N 1
ATOM 1589 C CA . GLU A 1 198 ? 4.564 -13.969 -12.105 1.00 67.19 198 GLU A CA 1
ATOM 1590 C C . GLU A 1 198 ? 4.865 -14.947 -10.974 1.00 67.19 198 GLU A C 1
ATOM 1592 O O . GLU A 1 198 ? 5.170 -16.121 -11.192 1.00 67.19 198 GLU A O 1
ATOM 1597 N N . LEU A 1 199 ? 4.853 -14.430 -9.748 1.00 71.25 199 LEU A N 1
ATOM 1598 C CA . LEU A 1 199 ? 4.823 -15.282 -8.576 1.00 71.25 199 LEU A CA 1
ATOM 1599 C C . LEU A 1 199 ? 3.479 -16.028 -8.616 1.00 71.25 199 LEU A C 1
ATOM 1601 O O . LEU A 1 199 ? 2.434 -15.399 -8.745 1.00 71.25 199 LEU A O 1
ATOM 1605 N N . ASP A 1 200 ? 3.515 -17.357 -8.514 1.00 85.12 200 ASP A N 1
ATOM 1606 C CA . ASP A 1 200 ? 2.312 -18.190 -8.440 1.00 85.12 200 ASP A CA 1
ATOM 1607 C C . ASP A 1 200 ? 1.978 -18.499 -6.974 1.00 85.12 200 ASP A C 1
ATOM 1609 O O . ASP A 1 200 ? 2.747 -19.173 -6.274 1.00 85.12 200 ASP A O 1
ATOM 1613 N N . ILE A 1 201 ? 0.828 -18.015 -6.490 1.00 90.31 201 ILE A N 1
ATOM 1614 C CA . ILE A 1 201 ? 0.397 -18.194 -5.093 1.00 90.31 201 ILE A CA 1
ATOM 1615 C C . ILE A 1 201 ? 0.203 -19.671 -4.737 1.00 90.31 201 ILE A C 1
ATOM 1617 O O . ILE A 1 201 ? 0.250 -20.036 -3.562 1.00 90.31 201 ILE A O 1
ATOM 1621 N N . ASN A 1 202 ? 0.021 -20.534 -5.742 1.00 92.56 202 ASN A N 1
ATOM 1622 C CA . ASN A 1 202 ? -0.120 -21.975 -5.562 1.00 92.56 202 ASN A CA 1
ATOM 1623 C C . ASN A 1 202 ? 1.203 -22.663 -5.209 1.00 92.56 202 ASN A C 1
ATOM 1625 O O . ASN A 1 202 ? 1.194 -23.815 -4.775 1.00 92.56 202 ASN A O 1
ATOM 1629 N N . THR A 1 203 ? 2.334 -21.977 -5.380 1.00 93.50 203 THR A N 1
ATOM 1630 C CA . THR A 1 203 ? 3.666 -22.488 -5.015 1.00 93.50 203 THR A CA 1
ATOM 1631 C C . THR A 1 203 ? 4.074 -22.140 -3.584 1.00 93.50 203 THR A C 1
ATOM 1633 O O . THR A 1 203 ? 5.066 -22.674 -3.084 1.00 93.50 203 THR A O 1
ATOM 1636 N N . LEU A 1 204 ? 3.297 -21.298 -2.893 1.00 94.94 204 LEU A N 1
ATOM 1637 C CA . LEU A 1 204 ? 3.596 -20.858 -1.534 1.00 94.94 204 LEU A CA 1
ATOM 1638 C C . LEU A 1 204 ? 3.508 -22.014 -0.533 1.00 94.94 204 LEU A C 1
ATOM 1640 O O . LEU A 1 204 ? 2.452 -22.619 -0.334 1.00 94.94 204 LEU A O 1
ATOM 1644 N N . VAL A 1 205 ? 4.625 -22.287 0.142 1.00 95.81 205 VAL A N 1
ATOM 1645 C CA . VAL A 1 205 ? 4.690 -23.197 1.291 1.00 95.81 205 VAL A CA 1
ATOM 1646 C C . VAL A 1 205 ? 4.622 -22.359 2.560 1.00 95.81 205 VAL A C 1
ATOM 1648 O O . VAL A 1 205 ? 5.583 -21.686 2.923 1.00 95.81 205 VAL A O 1
ATOM 1651 N N . TRP A 1 206 ? 3.462 -22.376 3.209 1.00 96.25 206 TRP A N 1
ATOM 1652 C CA . TRP A 1 206 ? 3.196 -21.564 4.392 1.00 96.25 206 TRP A CA 1
ATOM 1653 C C . TRP A 1 206 ? 3.930 -22.095 5.628 1.00 96.25 206 TRP A C 1
ATOM 1655 O O . TRP A 1 206 ? 4.077 -23.314 5.762 1.00 96.25 206 TRP A O 1
ATOM 1665 N N . PRO A 1 207 ? 4.358 -21.218 6.554 1.00 95.38 207 PRO A N 1
ATOM 1666 C CA . PRO A 1 207 ? 4.936 -21.637 7.829 1.00 95.38 207 PRO A CA 1
ATOM 1667 C C . PRO A 1 207 ? 4.050 -22.665 8.550 1.00 95.38 207 PRO A C 1
ATOM 1669 O O . PRO A 1 207 ? 2.840 -22.484 8.649 1.00 95.38 207 PRO A O 1
ATOM 1672 N N . GLY A 1 208 ? 4.639 -23.765 9.027 1.00 91.19 208 GLY A N 1
ATOM 1673 C CA . GLY A 1 208 ? 3.913 -24.908 9.597 1.00 91.19 208 GLY A CA 1
ATOM 1674 C C . GLY A 1 208 ? 3.399 -25.950 8.586 1.00 91.19 208 GLY A C 1
ATOM 1675 O O . GLY A 1 208 ? 3.023 -27.052 8.992 1.00 91.19 208 GLY A O 1
ATOM 1676 N N . HIS A 1 209 ? 3.431 -25.678 7.275 1.00 92.50 209 HIS A N 1
ATOM 1677 C CA . HIS A 1 209 ? 2.989 -26.608 6.226 1.00 92.50 209 HIS A CA 1
ATOM 1678 C C . HIS A 1 209 ? 4.180 -27.188 5.447 1.00 92.50 209 HIS A C 1
ATOM 1680 O O . HIS A 1 209 ? 5.183 -26.527 5.203 1.00 92.50 209 HIS A O 1
ATOM 1686 N N . LYS A 1 210 ? 4.075 -28.460 5.037 1.00 91.44 210 LYS A N 1
ATOM 1687 C CA . LYS A 1 210 ? 5.149 -29.179 4.313 1.00 91.44 210 LYS A CA 1
ATOM 1688 C C . LYS A 1 210 ? 5.011 -29.151 2.793 1.00 91.44 210 LYS A C 1
ATOM 1690 O O . LYS A 1 210 ? 5.959 -29.468 2.084 1.00 91.44 210 LYS A O 1
ATOM 1695 N N . SER A 1 211 ? 3.817 -28.850 2.302 1.00 94.19 211 SER A N 1
ATOM 1696 C CA . SER A 1 211 ? 3.481 -28.822 0.883 1.00 94.19 211 SER A CA 1
ATOM 1697 C C . SER A 1 211 ? 2.824 -27.492 0.536 1.00 94.19 211 SER A C 1
ATOM 1699 O O . SER A 1 211 ? 2.190 -26.898 1.419 1.00 94.19 211 SER A O 1
ATOM 1701 N N . PRO A 1 212 ? 2.936 -27.043 -0.728 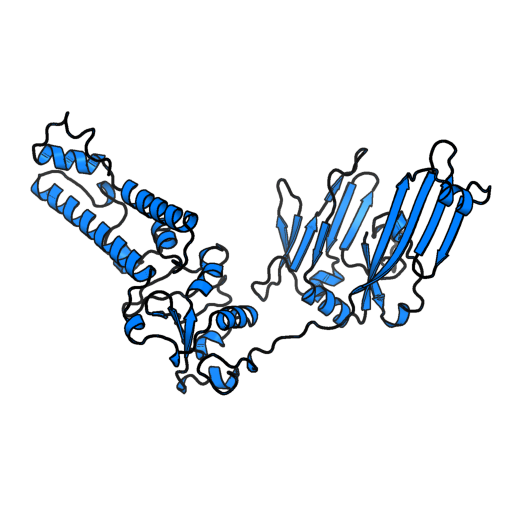1.00 95.44 212 PRO A N 1
ATOM 1702 C CA . PRO A 1 212 ? 2.323 -25.799 -1.158 1.00 95.44 212 PRO A CA 1
ATOM 1703 C C . PRO A 1 212 ? 0.822 -25.742 -0.858 1.00 95.44 212 PRO A C 1
ATOM 1705 O O . PRO A 1 212 ? 0.110 -26.757 -0.908 1.00 95.44 212 PRO A O 1
ATOM 1708 N N . MET A 1 213 ? 0.342 -24.546 -0.531 1.00 95.25 213 MET A N 1
ATOM 1709 C CA . MET A 1 213 ? -1.081 -24.264 -0.414 1.00 95.25 213 MET A CA 1
ATOM 1710 C C . MET A 1 213 ? -1.601 -23.817 -1.776 1.00 95.25 213 MET A C 1
ATOM 1712 O O . MET A 1 213 ? -1.458 -22.665 -2.174 1.00 95.25 213 MET A O 1
ATOM 1716 N N . THR A 1 214 ? -2.182 -24.759 -2.513 1.00 93.81 214 THR A N 1
ATOM 1717 C CA . THR A 1 214 ? -2.822 -24.474 -3.799 1.00 93.81 214 THR A CA 1
ATOM 1718 C C . THR A 1 214 ? -4.258 -23.999 -3.591 1.00 93.81 214 THR A C 1
ATOM 1720 O O . THR A 1 214 ? -4.902 -24.369 -2.608 1.00 93.81 214 THR A O 1
ATOM 1723 N N . MET A 1 215 ? -4.813 -23.271 -4.561 1.00 90.81 215 MET A N 1
ATOM 1724 C CA . MET A 1 215 ? -6.232 -22.895 -4.611 1.00 90.81 215 MET A CA 1
ATOM 1725 C C . MET A 1 215 ? -7.145 -24.110 -4.415 1.00 90.81 215 MET A C 1
ATOM 1727 O O . MET A 1 215 ? -8.110 -24.050 -3.658 1.00 90.81 215 MET A O 1
ATOM 1731 N N . SER A 1 216 ? -6.826 -25.247 -5.045 1.00 90.56 216 SER A N 1
ATOM 1732 C CA . SER A 1 216 ? -7.620 -26.476 -4.904 1.00 90.56 216 SER A CA 1
ATOM 1733 C C . SER A 1 216 ? -7.605 -27.045 -3.485 1.00 90.56 216 SER A C 1
ATOM 1735 O O . SER A 1 216 ? -8.580 -27.677 -3.092 1.00 90.56 216 SER A O 1
ATOM 1737 N N . ARG A 1 217 ? -6.514 -26.868 -2.732 1.00 92.94 217 ARG A N 1
ATOM 1738 C CA . ARG A 1 217 ? -6.426 -27.301 -1.333 1.00 92.94 217 ARG A CA 1
ATOM 1739 C C . ARG A 1 217 ? -7.132 -26.312 -0.415 1.00 92.94 217 ARG A C 1
ATOM 1741 O O . ARG A 1 217 ? -7.944 -26.723 0.402 1.00 92.94 217 ARG A O 1
ATOM 1748 N N . ALA A 1 218 ? -6.856 -25.021 -0.587 1.00 92.06 218 ALA A N 1
ATOM 1749 C CA . ALA A 1 218 ? -7.440 -23.966 0.232 1.00 92.06 218 ALA A CA 1
ATOM 1750 C C . ALA A 1 218 ? -8.973 -23.924 0.113 1.00 92.06 218 ALA A C 1
ATOM 1752 O O . ALA A 1 218 ? -9.665 -23.705 1.102 1.00 92.06 218 ALA A O 1
ATOM 1753 N N . THR A 1 219 ? -9.521 -24.197 -1.077 1.00 86.50 219 THR A N 1
ATOM 1754 C CA . THR A 1 219 ? -10.977 -24.222 -1.314 1.00 86.50 219 THR A CA 1
ATOM 1755 C C . THR A 1 219 ? -11.699 -25.426 -0.699 1.00 86.50 219 THR A C 1
ATOM 1757 O O . THR A 1 219 ? -12.931 -25.408 -0.617 1.00 86.50 219 THR A O 1
ATOM 1760 N N . ASP A 1 220 ? -10.984 -26.447 -0.212 1.00 87.00 220 ASP A N 1
ATOM 1761 C CA . ASP A 1 220 ? -11.600 -27.524 0.562 1.00 87.00 220 ASP A CA 1
ATOM 1762 C C . ASP A 1 220 ? -11.898 -27.048 1.990 1.00 87.00 220 ASP A C 1
ATOM 1764 O O . ASP A 1 220 ? -11.105 -27.226 2.918 1.00 87.00 220 ASP A O 1
ATOM 1768 N N . TYR A 1 221 ? -13.081 -26.453 2.172 1.00 76.88 221 TYR A N 1
ATOM 1769 C CA . TYR A 1 221 ? -13.557 -25.925 3.456 1.00 76.88 221 TYR A CA 1
ATOM 1770 C C . TYR A 1 221 ? -13.547 -26.961 4.596 1.00 76.88 221 TYR A C 1
ATOM 1772 O O . TYR A 1 221 ? -13.548 -26.593 5.769 1.00 76.88 221 TYR A O 1
ATOM 1780 N N . ARG A 1 222 ? -13.544 -28.264 4.277 1.00 79.38 222 ARG A N 1
ATOM 1781 C CA . ARG A 1 222 ? -13.538 -29.350 5.270 1.00 79.38 222 ARG A CA 1
ATOM 1782 C C . ARG A 1 222 ? -12.184 -29.509 5.949 1.00 79.38 222 ARG A C 1
ATOM 1784 O O . ARG A 1 222 ? -12.123 -30.100 7.023 1.00 79.38 222 ARG A O 1
ATOM 1791 N N . SER A 1 223 ? -11.120 -29.007 5.322 1.00 74.69 223 SER A N 1
ATOM 1792 C CA . SER A 1 223 ? -9.755 -29.088 5.840 1.00 74.69 223 SER A CA 1
ATOM 1793 C C . SER A 1 223 ? -9.573 -28.259 7.116 1.00 74.69 223 SER A C 1
ATOM 1795 O O . SER A 1 223 ? -8.785 -28.638 7.980 1.00 74.69 223 SER A O 1
ATOM 1797 N N . GLY A 1 224 ? -10.320 -27.153 7.258 1.00 83.19 224 GLY A N 1
ATOM 1798 C CA . GLY A 1 224 ? -10.228 -26.250 8.408 1.00 83.19 224 GLY A CA 1
ATOM 1799 C C . GLY A 1 224 ? -8.825 -25.671 8.628 1.00 83.19 224 GLY A C 1
ATOM 1800 O O . GLY A 1 224 ? -8.525 -25.236 9.739 1.00 83.19 224 GLY A O 1
ATOM 1801 N N . GLU A 1 225 ? -7.958 -25.703 7.609 1.00 92.56 225 GLU A N 1
ATOM 1802 C CA . GLU A 1 225 ? -6.577 -25.237 7.712 1.00 92.56 225 GLU A CA 1
ATOM 1803 C C . GLU A 1 225 ? -6.530 -23.705 7.828 1.00 92.56 225 GLU A C 1
ATOM 1805 O O . GLU A 1 225 ? -7.270 -22.975 7.160 1.00 92.56 225 GLU A O 1
ATOM 1810 N N . TYR A 1 226 ? -5.630 -23.209 8.672 1.00 94.50 226 TYR A N 1
ATOM 1811 C CA . TYR A 1 226 ? -5.456 -21.787 8.940 1.00 94.50 226 TYR A CA 1
ATOM 1812 C C . TYR A 1 226 ? -3.979 -21.441 9.107 1.00 94.50 226 TYR A C 1
ATOM 1814 O O . TYR A 1 226 ? -3.146 -22.311 9.350 1.00 94.50 226 TYR A O 1
ATOM 1822 N N . VAL A 1 227 ? -3.681 -20.149 9.037 1.00 95.62 227 VAL A N 1
ATOM 1823 C CA . VAL A 1 227 ? -2.360 -19.577 9.289 1.00 95.62 227 VAL A CA 1
ATOM 1824 C C . VAL A 1 227 ? -2.431 -18.563 10.424 1.00 95.62 227 VAL A C 1
ATOM 1826 O O . VAL A 1 227 ? -3.441 -17.876 10.597 1.00 95.62 227 VAL A O 1
ATOM 1829 N N . TYR A 1 228 ? -1.354 -18.474 11.204 1.00 96.50 228 TYR A N 1
ATOM 1830 C CA . TYR A 1 228 ? -1.126 -17.354 12.110 1.00 96.50 228 TYR A CA 1
ATOM 1831 C C . TYR A 1 228 ? -0.230 -16.327 11.434 1.00 96.50 228 TYR A C 1
ATOM 1833 O O . TYR A 1 228 ? 0.789 -16.671 10.840 1.00 96.50 228 TYR A O 1
ATOM 1841 N N . VAL A 1 229 ? -0.603 -15.064 11.550 1.00 96.69 229 VAL A N 1
ATOM 1842 C CA . VAL A 1 229 ? 0.052 -13.934 10.897 1.00 96.69 229 VAL A CA 1
ATOM 1843 C C . VAL A 1 229 ? 0.381 -12.907 11.967 1.00 96.69 229 VAL A C 1
ATOM 1845 O O . VAL A 1 229 ? -0.435 -12.652 12.849 1.00 96.69 229 VAL A O 1
ATOM 1848 N N . ASP A 1 230 ? 1.573 -12.328 11.908 1.00 95.50 230 ASP A N 1
ATOM 1849 C CA . ASP A 1 230 ? 1.940 -11.179 12.735 1.00 95.50 230 ASP A CA 1
ATOM 1850 C C . ASP A 1 230 ? 1.020 -10.000 12.418 1.00 95.50 230 ASP A C 1
ATOM 1852 O O . ASP A 1 230 ? 0.913 -9.598 11.257 1.00 95.50 230 ASP A O 1
ATOM 1856 N N . ASP A 1 231 ? 0.352 -9.438 13.426 1.00 95.56 231 ASP A N 1
ATOM 1857 C CA . ASP A 1 231 ? -0.651 -8.391 13.224 1.00 95.56 231 ASP A CA 1
ATOM 1858 C C . ASP A 1 231 ? -0.075 -7.108 12.609 1.00 95.56 231 ASP A C 1
ATOM 1860 O O . ASP A 1 231 ? -0.837 -6.306 12.067 1.00 95.56 231 ASP A O 1
ATOM 1864 N N . ALA A 1 232 ? 1.254 -6.958 12.579 1.00 95.56 232 ALA A N 1
ATOM 1865 C CA . ALA A 1 232 ? 1.952 -5.916 11.839 1.00 95.56 232 ALA A CA 1
ATOM 1866 C C . ALA A 1 232 ? 1.523 -5.814 10.362 1.00 95.56 232 ALA A C 1
ATOM 1868 O O . ALA A 1 232 ? 1.546 -4.704 9.815 1.00 95.56 232 ALA A O 1
ATOM 1869 N N . PHE A 1 233 ? 1.054 -6.906 9.739 1.00 96.19 233 PHE A N 1
ATOM 1870 C CA . PHE A 1 233 ? 0.535 -6.890 8.365 1.00 96.19 233 PHE A CA 1
ATOM 1871 C C . PHE A 1 233 ? -0.652 -5.918 8.195 1.00 96.19 233 PHE A C 1
ATOM 1873 O O . PHE A 1 233 ? -0.817 -5.335 7.118 1.00 96.19 233 PHE A O 1
ATOM 1880 N N . LEU A 1 234 ? -1.442 -5.685 9.256 1.00 96.75 234 LEU A N 1
ATOM 1881 C CA . LEU A 1 234 ? -2.605 -4.789 9.246 1.00 96.75 234 LEU A CA 1
ATOM 1882 C C . LEU A 1 234 ? -2.227 -3.315 9.104 1.00 96.75 234 LEU A C 1
ATOM 1884 O O . LEU A 1 234 ? -3.053 -2.517 8.665 1.00 96.75 234 LEU A O 1
ATOM 1888 N N . THR A 1 235 ? -0.976 -2.949 9.406 1.00 94.94 235 THR A N 1
ATOM 1889 C CA . THR A 1 235 ? -0.480 -1.565 9.317 1.00 94.94 235 THR A CA 1
ATOM 1890 C C . THR A 1 235 ? -0.735 -0.949 7.941 1.00 94.94 235 THR A C 1
ATOM 1892 O O . THR A 1 235 ? -1.034 0.243 7.854 1.00 94.94 235 THR A O 1
ATOM 1895 N N . LYS A 1 236 ? -0.635 -1.758 6.875 1.00 93.62 236 LYS A N 1
ATOM 1896 C CA . LYS A 1 236 ? -0.924 -1.352 5.493 1.00 93.62 236 LYS A CA 1
ATOM 1897 C C . LYS A 1 236 ? -2.352 -0.819 5.354 1.00 93.62 236 LYS A C 1
ATOM 1899 O O . LYS A 1 236 ? -2.545 0.244 4.777 1.00 93.62 236 LYS A O 1
ATOM 1904 N N . TYR A 1 237 ? -3.329 -1.534 5.906 1.00 94.69 237 TYR A N 1
ATOM 1905 C CA . TYR A 1 237 ? -4.748 -1.233 5.722 1.00 94.69 237 TYR A CA 1
ATOM 1906 C C . TYR A 1 237 ? -5.272 -0.222 6.744 1.00 94.69 237 TYR A C 1
ATOM 1908 O O . TYR A 1 237 ? -6.067 0.642 6.404 1.00 94.69 237 TYR A O 1
ATOM 1916 N N . GLU A 1 238 ? -4.797 -0.270 7.989 1.00 93.81 238 GLU A N 1
ATOM 1917 C CA . GLU A 1 238 ? -5.247 0.644 9.049 1.00 93.81 238 GLU A CA 1
ATOM 1918 C C . GLU A 1 238 ? -4.749 2.092 8.849 1.00 93.81 238 GLU A C 1
ATOM 1920 O O . GLU A 1 238 ? -5.337 3.040 9.374 1.00 93.81 238 GLU A O 1
ATOM 1925 N N . LYS A 1 239 ? -3.651 2.298 8.103 1.00 89.38 239 LYS A N 1
ATOM 1926 C CA . LYS A 1 239 ? -3.101 3.638 7.815 1.00 89.38 239 LYS A CA 1
ATOM 1927 C C . LYS A 1 239 ? -3.631 4.261 6.524 1.00 89.38 239 LYS A C 1
ATOM 1929 O O . LYS A 1 239 ? -3.541 5.481 6.375 1.00 89.38 239 LYS A O 1
ATOM 1934 N N . ASP A 1 240 ? -4.167 3.459 5.612 1.00 86.88 240 ASP A N 1
ATOM 1935 C CA . ASP A 1 240 ? -4.635 3.910 4.307 1.00 86.88 240 ASP A CA 1
ATOM 1936 C C . ASP A 1 240 ? -6.169 3.920 4.260 1.00 86.88 240 ASP A C 1
ATOM 1938 O O . ASP A 1 240 ? -6.831 2.889 4.303 1.00 86.88 240 ASP A O 1
ATOM 1942 N N . LYS A 1 241 ? -6.737 5.126 4.140 1.00 85.75 241 LYS A N 1
ATOM 1943 C CA . LYS A 1 241 ? -8.189 5.362 4.141 1.00 85.75 241 LYS A CA 1
ATOM 1944 C C . LYS A 1 241 ? -8.912 4.802 2.912 1.00 85.75 241 LYS A C 1
ATOM 1946 O O . LYS A 1 241 ? -10.135 4.888 2.858 1.00 85.75 241 LYS A O 1
ATOM 1951 N N . THR A 1 242 ? -8.187 4.298 1.912 1.00 84.38 242 THR A N 1
ATOM 1952 C CA . THR A 1 242 ? -8.792 3.584 0.778 1.00 84.38 242 THR A CA 1
ATOM 1953 C C . THR A 1 242 ? -9.323 2.203 1.174 1.00 84.38 242 THR A C 1
ATOM 1955 O O . THR A 1 242 ? -10.190 1.674 0.477 1.00 84.38 242 THR A O 1
ATOM 1958 N N . TYR A 1 243 ? -8.862 1.650 2.302 1.00 89.81 243 TYR A N 1
ATOM 1959 C CA . TYR A 1 243 ? -9.342 0.391 2.866 1.00 89.81 243 TYR A CA 1
ATOM 1960 C C . TYR A 1 243 ? -10.314 0.628 4.025 1.00 89.81 243 TYR A C 1
ATOM 1962 O O . TYR A 1 243 ? -10.187 1.585 4.792 1.00 89.81 243 TYR A O 1
ATOM 1970 N N . GLU A 1 244 ? -11.265 -0.288 4.194 1.00 91.38 244 GLU A N 1
ATOM 1971 C CA . GLU A 1 244 ? -12.076 -0.389 5.407 1.00 91.38 244 GLU A CA 1
ATOM 1972 C C . GLU A 1 244 ? -11.457 -1.468 6.302 1.00 91.38 244 GLU A C 1
ATOM 1974 O O . GLU A 1 244 ? -11.523 -2.652 5.985 1.00 91.38 244 GLU A O 1
ATOM 1979 N N . ALA A 1 245 ? -10.818 -1.047 7.397 1.00 93.88 245 ALA A N 1
ATOM 1980 C CA . ALA A 1 245 ? -10.119 -1.915 8.351 1.00 93.88 245 ALA A CA 1
ATOM 1981 C C . ALA A 1 245 ? -10.552 -1.617 9.800 1.00 93.88 245 ALA A C 1
ATOM 1983 O O . ALA A 1 245 ? -9.730 -1.478 10.705 1.00 93.88 245 ALA A O 1
ATOM 1984 N N . ILE A 1 246 ? -11.862 -1.458 10.016 1.00 93.31 246 ILE A N 1
ATOM 1985 C CA . ILE A 1 246 ? -12.427 -1.172 11.339 1.00 93.31 246 ILE A CA 1
ATOM 1986 C C . ILE A 1 246 ? -12.589 -2.4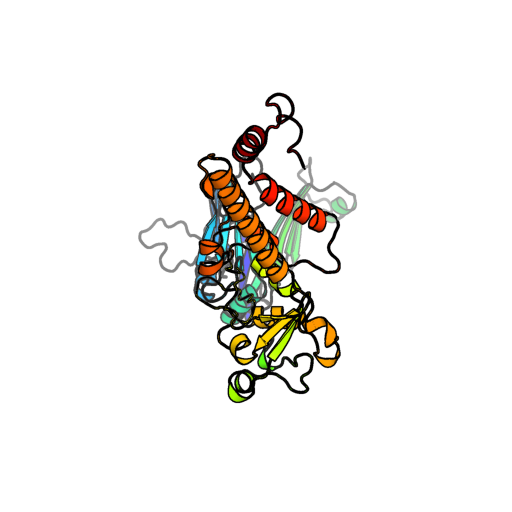95 12.099 1.00 93.31 246 ILE A C 1
ATOM 1988 O O . ILE A 1 246 ? -13.351 -3.353 11.652 1.00 93.31 246 ILE A O 1
ATOM 1992 N N . PRO A 1 247 ? -11.923 -2.684 13.251 1.00 94.25 247 PRO A N 1
ATOM 1993 C CA . PRO A 1 247 ? -12.079 -3.911 14.010 1.00 94.25 247 PRO A CA 1
ATOM 1994 C C . PRO A 1 247 ? -13.440 -3.950 14.711 1.00 94.25 247 PRO A C 1
ATOM 1996 O O . PRO A 1 247 ? -13.931 -2.934 15.214 1.00 94.25 247 PRO A O 1
ATOM 1999 N N . PHE A 1 248 ? -14.021 -5.141 14.800 1.00 94.06 248 PHE A N 1
ATOM 2000 C CA . PHE A 1 248 ? -15.321 -5.367 15.429 1.00 94.06 248 PHE A CA 1
ATOM 2001 C C . PHE A 1 248 ? -15.306 -6.621 16.309 1.00 94.06 248 PHE A C 1
ATOM 2003 O O . PHE A 1 248 ? -14.386 -7.436 16.242 1.00 94.06 248 PHE A O 1
ATOM 2010 N N . PHE A 1 249 ? -16.312 -6.747 17.172 1.00 93.88 249 PHE A N 1
ATOM 2011 C CA . PHE A 1 249 ? -16.520 -7.912 18.027 1.00 93.88 249 PHE A CA 1
ATOM 2012 C C . PHE A 1 249 ? -17.831 -8.583 17.620 1.00 93.88 249 PHE A C 1
ATOM 2014 O O . PHE A 1 249 ? -18.869 -7.929 17.626 1.00 93.88 249 PHE A O 1
ATOM 2021 N N . ASP A 1 250 ? -17.792 -9.866 17.267 1.00 91.75 250 ASP A N 1
ATOM 2022 C CA . ASP A 1 250 ? -18.972 -10.612 16.793 1.00 91.75 250 ASP A CA 1
ATOM 2023 C C . ASP A 1 250 ? -19.767 -11.297 17.924 1.00 91.75 250 ASP A C 1
ATOM 2025 O O . ASP A 1 250 ? -20.722 -12.030 17.671 1.00 91.75 250 ASP A O 1
ATOM 2029 N N . GLY A 1 251 ? -19.361 -11.082 19.179 1.00 89.88 251 GLY A N 1
ATOM 2030 C CA . GLY A 1 251 ? -19.898 -11.764 20.358 1.00 89.88 251 GLY A CA 1
ATOM 2031 C C . GLY A 1 251 ? -18.979 -12.855 20.913 1.00 89.88 251 GLY A C 1
ATOM 2032 O O . GLY A 1 251 ? -19.092 -13.191 22.091 1.00 89.88 251 GLY A O 1
ATOM 2033 N N . ASN A 1 252 ? -18.043 -13.363 20.112 1.00 92.44 252 ASN A N 1
ATOM 2034 C CA . ASN A 1 252 ? -17.117 -14.425 20.498 1.00 92.44 252 ASN A CA 1
ATOM 2035 C C . ASN A 1 252 ? -15.649 -14.028 20.277 1.00 92.44 252 ASN A C 1
ATOM 2037 O O . ASN A 1 252 ? -14.797 -14.271 21.130 1.00 92.44 252 ASN A O 1
ATOM 2041 N N . HIS A 1 253 ? -15.355 -13.359 19.165 1.00 94.56 253 HIS A N 1
ATOM 2042 C CA . HIS A 1 253 ? -14.010 -13.009 18.736 1.00 94.56 253 HIS A CA 1
ATOM 2043 C C . HIS A 1 253 ? -13.909 -11.551 18.285 1.00 94.56 253 HIS A C 1
ATOM 2045 O O . HIS A 1 253 ? -14.876 -10.933 17.834 1.00 94.56 253 HIS A O 1
ATOM 2051 N N . TYR A 1 254 ? -12.700 -11.000 18.401 1.00 95.38 254 TYR A N 1
ATOM 2052 C CA . TYR A 1 254 ? -12.360 -9.714 17.808 1.00 95.38 254 TYR A CA 1
ATOM 2053 C C . TYR A 1 254 ? -11.779 -9.932 16.418 1.00 95.38 254 TYR A C 1
ATOM 2055 O O . TYR A 1 254 ? -10.771 -10.624 16.266 1.00 95.38 254 TYR A O 1
ATOM 2063 N N . HIS A 1 255 ? -12.385 -9.296 15.428 1.00 95.31 255 HIS A N 1
ATOM 2064 C CA . HIS A 1 255 ? -12.007 -9.417 14.029 1.00 95.31 255 HIS A CA 1
ATOM 2065 C C . HIS A 1 255 ? -11.202 -8.213 13.557 1.00 95.31 255 HIS A C 1
ATOM 2067 O O . HIS A 1 255 ? -11.318 -7.100 14.083 1.00 95.31 255 HIS A O 1
ATOM 2073 N N . ALA A 1 256 ? -10.373 -8.458 12.554 1.00 91.44 256 ALA A N 1
ATOM 2074 C CA . ALA A 1 256 ? -9.639 -7.469 11.796 1.00 91.44 256 ALA A CA 1
ATOM 2075 C C . ALA A 1 256 ? -9.714 -7.883 10.330 1.00 91.44 256 ALA A C 1
ATOM 2077 O O . ALA A 1 256 ? -8.784 -8.497 9.812 1.00 91.44 256 ALA A O 1
ATOM 2078 N N . ASP A 1 257 ? -10.835 -7.530 9.700 1.00 94.69 257 ASP A N 1
ATOM 2079 C CA . ASP A 1 257 ? -11.209 -7.916 8.339 1.00 94.69 257 ASP A CA 1
ATOM 2080 C C . ASP A 1 257 ? -11.010 -6.733 7.367 1.00 94.69 257 ASP A C 1
ATOM 2082 O O . ASP A 1 257 ? -11.988 -6.080 6.988 1.00 94.69 257 ASP A O 1
ATOM 2086 N N . PRO A 1 258 ? -9.764 -6.377 6.974 1.00 94.69 258 PRO A N 1
ATOM 2087 C CA . PRO A 1 258 ? -9.561 -5.356 5.967 1.00 94.69 258 PRO A CA 1
ATOM 2088 C C . PRO A 1 258 ? -10.277 -5.699 4.670 1.00 94.69 258 PRO A C 1
ATOM 2090 O O . PRO A 1 258 ? -10.216 -6.825 4.170 1.00 94.69 258 PRO A O 1
ATOM 2093 N N . SER A 1 259 ? -10.904 -4.692 4.088 1.00 92.75 259 SER A N 1
ATOM 2094 C CA . SER A 1 259 ? -11.598 -4.815 2.819 1.00 92.75 259 SER A CA 1
ATOM 2095 C C . SER A 1 259 ? -11.367 -3.606 1.933 1.00 92.75 259 SER A C 1
ATOM 2097 O O . SER A 1 259 ? -10.922 -2.543 2.375 1.00 92.75 259 SER A O 1
ATOM 2099 N N . TYR A 1 260 ? -11.656 -3.788 0.650 1.00 87.81 260 TYR A N 1
ATOM 2100 C CA . TYR A 1 260 ? -11.427 -2.776 -0.361 1.00 87.81 260 TYR A CA 1
ATOM 2101 C C . TYR A 1 260 ? -12.659 -2.590 -1.243 1.00 87.81 260 TYR A C 1
ATOM 2103 O O . TYR A 1 260 ? -12.955 -3.426 -2.099 1.00 87.81 260 TYR A O 1
ATOM 2111 N N . GLY A 1 261 ? -13.379 -1.481 -1.036 1.00 79.94 261 GLY A N 1
ATOM 2112 C CA . GLY A 1 261 ? -14.414 -0.973 -1.949 1.00 79.94 261 GLY A CA 1
ATOM 2113 C C . GLY A 1 261 ? -15.505 -1.975 -2.350 1.00 79.94 261 GLY A C 1
ATOM 2114 O O . GLY A 1 261 ? -16.056 -1.858 -3.443 1.00 79.94 261 GLY A O 1
ATOM 2115 N N . GLY A 1 262 ? -15.769 -2.993 -1.522 1.00 79.94 262 GLY A N 1
ATOM 2116 C CA . GLY A 1 262 ? -16.672 -4.106 -1.837 1.00 79.94 262 GLY A CA 1
ATOM 2117 C C . GLY A 1 262 ? -16.164 -5.094 -2.900 1.00 79.94 262 GLY A C 1
ATOM 2118 O O . GLY A 1 262 ? -16.900 -6.011 -3.256 1.00 79.94 262 GLY A O 1
ATOM 2119 N N . GLN A 1 263 ? -14.938 -4.934 -3.410 1.00 82.12 263 GLN A N 1
ATOM 2120 C CA . GLN A 1 263 ? -14.340 -5.831 -4.406 1.00 82.12 263 GLN A CA 1
ATOM 2121 C C . GLN A 1 263 ? -13.815 -7.119 -3.769 1.00 82.12 263 GLN A C 1
ATOM 2123 O O . GLN A 1 263 ? -14.066 -8.211 -4.271 1.00 82.12 263 GLN A O 1
ATOM 2128 N N . TRP A 1 264 ? -13.099 -6.981 -2.655 1.00 89.12 264 TRP A N 1
ATOM 2129 C CA . TRP A 1 264 ? -12.568 -8.092 -1.876 1.00 89.12 264 TRP A CA 1
ATOM 2130 C C . TRP A 1 264 ? -12.491 -7.705 -0.398 1.00 89.12 264 TRP A C 1
ATOM 2132 O O . TRP A 1 264 ? -12.484 -6.523 -0.044 1.00 89.12 264 TRP A O 1
ATOM 2142 N N . ALA A 1 265 ? -12.459 -8.714 0.465 1.00 91.81 265 ALA A N 1
ATOM 2143 C CA . ALA A 1 265 ? -12.273 -8.561 1.900 1.00 91.81 265 ALA A CA 1
ATOM 2144 C C . ALA A 1 265 ? -11.517 -9.774 2.428 1.00 91.81 265 ALA A C 1
ATOM 2146 O O . ALA A 1 265 ? -11.817 -10.897 2.016 1.00 91.81 265 ALA A O 1
ATOM 2147 N N . PHE A 1 266 ? -10.592 -9.554 3.356 1.00 94.62 266 PHE A N 1
ATOM 2148 C CA . PHE A 1 266 ? -10.220 -10.620 4.270 1.00 94.62 266 PHE A CA 1
ATOM 2149 C C . PHE A 1 266 ? -11.429 -10.934 5.149 1.00 94.62 266 PHE A C 1
ATOM 2151 O O . PHE A 1 266 ? -12.126 -10.021 5.586 1.00 94.62 266 PHE A O 1
ATOM 2158 N N . ARG A 1 267 ? -11.708 -12.217 5.362 1.00 92.25 267 ARG A N 1
ATOM 2159 C CA . ARG A 1 267 ? -12.836 -12.674 6.177 1.00 92.25 267 ARG A CA 1
ATOM 2160 C C . ARG A 1 267 ? -12.335 -13.628 7.241 1.00 92.25 267 ARG A C 1
ATOM 2162 O O . ARG A 1 267 ? -11.346 -14.330 7.018 1.00 92.25 267 ARG A O 1
ATOM 2169 N N . ASP A 1 268 ? -13.032 -13.641 8.371 1.00 93.25 268 ASP A N 1
ATOM 2170 C CA . ASP A 1 268 ? -12.705 -14.471 9.530 1.00 93.25 268 ASP A CA 1
ATOM 2171 C C . ASP A 1 268 ? -11.257 -14.263 10.008 1.00 93.25 268 ASP A C 1
ATOM 2173 O O . ASP A 1 268 ? -10.568 -15.204 10.418 1.00 93.25 268 ASP A O 1
ATOM 2177 N N . CYS A 1 269 ? -10.772 -13.019 9.943 1.00 95.25 269 CYS A N 1
ATOM 2178 C CA . CYS A 1 269 ? -9.450 -12.650 10.427 1.00 95.25 269 CYS A CA 1
ATOM 2179 C C . CYS A 1 269 ? -9.529 -12.323 11.913 1.00 95.25 269 CYS A C 1
ATOM 2181 O O . CYS A 1 269 ? -9.711 -11.182 12.338 1.00 95.25 269 CYS A O 1
ATOM 2183 N N . VAL A 1 270 ? -9.364 -13.359 12.727 1.00 96.12 270 VAL A N 1
ATOM 2184 C CA . VAL A 1 270 ? -9.531 -13.275 14.176 1.00 96.12 270 VAL A CA 1
ATOM 2185 C C . VAL A 1 270 ? -8.226 -12.851 14.838 1.00 96.12 270 VAL A C 1
ATOM 2187 O O . VAL A 1 270 ? -7.210 -13.534 14.720 1.00 96.12 270 VAL A O 1
ATOM 2190 N N . ARG A 1 271 ? -8.244 -11.754 15.598 1.00 95.00 271 ARG A N 1
ATOM 2191 C CA . ARG A 1 271 ? -7.112 -11.361 16.446 1.00 95.00 271 ARG A CA 1
ATOM 2192 C C . ARG A 1 271 ? -6.980 -12.339 17.614 1.00 95.00 271 ARG A C 1
ATOM 2194 O O . ARG A 1 271 ? -7.941 -12.587 18.338 1.00 95.00 271 ARG A O 1
ATOM 2201 N N . VAL A 1 272 ? -5.778 -12.876 17.799 1.00 94.31 272 VAL A N 1
ATOM 2202 C CA . VAL A 1 272 ? -5.435 -13.841 18.852 1.00 94.31 272 VAL A CA 1
ATOM 2203 C C . VAL A 1 272 ? -4.116 -13.449 19.501 1.00 94.31 272 VAL A C 1
ATOM 2205 O O . VAL A 1 272 ? -3.243 -12.873 18.853 1.00 94.31 272 VAL A O 1
ATOM 2208 N N . GLY A 1 273 ? -3.963 -13.751 20.786 1.00 92.88 273 GLY A N 1
ATOM 2209 C CA . GLY A 1 273 ? -2.795 -13.339 21.552 1.00 92.88 273 GLY A CA 1
ATOM 2210 C C . GLY A 1 273 ? -2.504 -11.845 21.485 1.00 92.88 273 GLY A C 1
ATOM 2211 O O . GLY A 1 273 ? -3.378 -11.036 21.185 1.00 92.88 273 GLY A O 1
ATOM 2212 N N . ARG A 1 274 ? -1.262 -11.445 21.767 1.00 91.94 274 ARG A N 1
ATOM 2213 C CA . ARG A 1 274 ? -0.888 -10.023 21.819 1.00 91.94 274 ARG A CA 1
ATOM 2214 C C . ARG A 1 274 ? -0.872 -9.340 20.445 1.00 91.94 274 ARG A C 1
ATOM 2216 O O . ARG A 1 274 ? -1.305 -8.190 20.350 1.00 91.94 274 ARG A O 1
ATOM 2223 N N . ASN A 1 275 ? -0.312 -10.007 19.441 1.00 93.44 275 ASN A N 1
ATOM 2224 C CA . ASN A 1 275 ? 0.064 -9.432 18.144 1.00 93.44 275 ASN A CA 1
ATOM 2225 C C . ASN A 1 275 ? -0.066 -10.454 17.000 1.00 93.44 275 ASN A C 1
ATOM 2227 O O . ASN A 1 275 ? 0.752 -10.476 16.084 1.00 93.44 275 ASN A O 1
ATOM 2231 N N . LEU A 1 276 ? -1.064 -11.340 17.066 1.00 94.94 276 LEU A N 1
ATOM 2232 C CA . LEU A 1 276 ? -1.320 -12.324 16.019 1.00 94.94 276 LEU A CA 1
ATOM 2233 C C . LEU A 1 276 ? -2.735 -12.186 15.457 1.00 94.94 276 LEU A C 1
ATOM 2235 O O . LEU A 1 276 ? -3.678 -11.755 16.127 1.00 94.94 276 LEU A O 1
ATOM 2239 N N . VAL A 1 277 ? -2.879 -12.605 14.209 1.00 96.19 277 VAL A N 1
ATOM 2240 C CA . VAL A 1 277 ? -4.152 -12.790 13.521 1.00 96.19 277 VAL A CA 1
ATOM 2241 C C . VAL A 1 277 ? -4.199 -14.210 12.988 1.00 96.19 277 VAL A C 1
ATOM 2243 O O . VAL A 1 277 ? -3.261 -14.680 12.350 1.00 96.19 277 VAL A O 1
ATOM 2246 N N . LYS A 1 278 ? -5.288 -14.912 13.276 1.00 95.88 278 LYS A N 1
ATOM 2247 C CA . LYS A 1 278 ? -5.591 -16.233 12.744 1.00 95.88 278 LYS A CA 1
ATOM 2248 C C . LYS A 1 278 ? -6.479 -16.067 11.518 1.00 95.88 278 LYS A C 1
ATOM 2250 O O . LYS A 1 278 ? -7.522 -15.428 11.615 1.00 95.88 278 LYS A O 1
ATOM 2255 N N . MET A 1 279 ? -6.085 -16.673 10.402 1.00 95.69 279 MET A N 1
ATOM 2256 C CA . MET A 1 279 ? -6.823 -16.596 9.141 1.00 95.69 279 MET A CA 1
ATOM 2257 C C . MET A 1 279 ? -7.057 -17.984 8.550 1.00 95.69 279 MET A C 1
ATOM 2259 O O . MET A 1 279 ? -6.094 -18.744 8.415 1.00 95.69 279 MET A O 1
ATOM 2263 N N . PRO A 1 280 ? -8.286 -18.336 8.151 1.00 94.88 280 PRO A N 1
ATOM 2264 C CA . PRO A 1 280 ? -8.527 -19.570 7.418 1.00 94.88 280 PRO A CA 1
ATOM 2265 C C . PRO A 1 280 ? -8.017 -19.454 5.976 1.00 94.88 280 PRO A C 1
ATOM 2267 O O . PRO A 1 280 ? -8.301 -18.477 5.280 1.00 94.88 280 PRO A O 1
ATOM 2270 N N . PHE A 1 281 ? -7.318 -20.485 5.487 1.00 95.50 281 PHE A N 1
ATOM 2271 C CA . PHE A 1 281 ? -6.832 -20.503 4.099 1.00 95.50 281 PHE A CA 1
ATOM 2272 C C . PHE A 1 281 ? -7.962 -20.417 3.082 1.00 95.50 281 PHE A C 1
ATOM 2274 O O . PHE A 1 281 ? -7.797 -19.798 2.032 1.00 95.50 281 PHE A O 1
ATOM 2281 N N . TYR A 1 282 ? -9.109 -21.007 3.419 1.00 93.94 282 TYR A N 1
ATOM 2282 C CA . TYR A 1 282 ? -10.308 -20.953 2.597 1.00 93.94 282 TYR A CA 1
ATOM 2283 C C . TYR A 1 282 ? -10.719 -19.517 2.271 1.00 93.94 282 TYR A C 1
ATOM 2285 O O . TYR A 1 282 ? -10.935 -19.220 1.103 1.00 93.94 282 TYR A O 1
ATOM 2293 N N . GLU A 1 283 ? -10.778 -18.617 3.257 1.00 92.88 283 GLU A N 1
ATOM 2294 C CA . GLU A 1 283 ? -11.127 -17.214 2.997 1.00 92.88 283 GLU A CA 1
ATOM 2295 C C . GLU A 1 283 ? -9.951 -16.446 2.382 1.00 92.88 283 GLU A C 1
ATOM 2297 O O . GLU A 1 283 ? -10.153 -15.653 1.465 1.00 92.88 283 GLU A O 1
ATOM 2302 N N . LEU A 1 284 ? -8.713 -16.736 2.801 1.00 93.94 284 LEU A N 1
ATOM 2303 C CA . LEU A 1 284 ? -7.515 -16.074 2.274 1.00 93.94 284 LEU A CA 1
ATOM 2304 C C . LEU A 1 284 ? -7.315 -16.291 0.766 1.00 93.94 284 LEU A C 1
ATOM 2306 O O . LEU A 1 284 ? -6.877 -15.383 0.076 1.00 93.94 284 LEU A O 1
ATOM 2310 N N . TYR A 1 285 ? -7.640 -17.472 0.238 1.00 92.75 285 TYR A N 1
ATOM 2311 C CA . TYR A 1 285 ? -7.526 -17.778 -1.195 1.00 92.75 285 TYR A CA 1
ATOM 2312 C C . TYR A 1 285 ? -8.836 -17.513 -1.966 1.00 92.75 285 TYR A C 1
ATOM 2314 O O . TYR A 1 285 ? -8.898 -17.672 -3.187 1.00 92.75 285 TYR A O 1
ATOM 2322 N N . ARG A 1 286 ? -9.910 -17.085 -1.290 1.00 88.06 286 ARG A N 1
ATOM 2323 C CA . ARG A 1 286 ? -11.225 -16.865 -1.905 1.00 88.06 286 ARG A CA 1
ATOM 2324 C C . ARG A 1 286 ? -11.426 -15.404 -2.288 1.00 88.06 286 ARG A C 1
ATOM 2326 O O . ARG A 1 286 ? -12.013 -14.615 -1.557 1.00 88.06 286 ARG A O 1
ATOM 2333 N N . GLY A 1 287 ? -11.009 -15.062 -3.504 1.00 81.25 287 GLY A N 1
ATOM 2334 C CA . GLY A 1 287 ? -11.292 -13.749 -4.098 1.00 81.25 287 GLY A CA 1
ATOM 2335 C C . GLY A 1 287 ? -10.456 -12.598 -3.532 1.00 81.25 287 GLY A C 1
ATOM 2336 O O . GLY A 1 287 ? -10.694 -11.449 -3.896 1.00 81.25 287 GLY A O 1
ATOM 2337 N N . VAL A 1 288 ? -9.469 -12.895 -2.685 1.00 89.94 288 VAL A N 1
ATOM 2338 C CA . VAL A 1 288 ? -8.418 -11.955 -2.289 1.00 89.94 288 VAL A CA 1
ATOM 2339 C C . VAL A 1 288 ? -7.369 -11.893 -3.412 1.00 89.94 288 VAL A C 1
ATOM 2341 O O . VAL A 1 288 ? -6.952 -12.945 -3.904 1.00 89.94 288 VAL A O 1
ATOM 2344 N N . PRO A 1 289 ? -6.932 -10.699 -3.856 1.00 87.50 289 PRO A N 1
ATOM 2345 C CA . PRO A 1 289 ? -5.912 -10.579 -4.895 1.00 87.50 289 PRO A CA 1
ATOM 2346 C C . PRO A 1 289 ? -4.575 -11.205 -4.481 1.00 87.50 289 PRO A C 1
ATOM 2348 O O . PRO A 1 289 ? -4.151 -11.084 -3.335 1.00 87.50 289 PRO A O 1
ATOM 2351 N N . GLU A 1 290 ? -3.846 -11.782 -5.437 1.00 87.25 290 GLU A N 1
ATOM 2352 C CA . GLU A 1 290 ? -2.581 -12.490 -5.177 1.00 87.25 290 GLU A CA 1
ATOM 2353 C C . GLU A 1 290 ? -1.544 -11.638 -4.435 1.00 87.25 290 GLU A C 1
ATOM 2355 O O . GLU A 1 290 ? -0.904 -12.106 -3.498 1.00 87.25 290 GLU A O 1
ATOM 2360 N N . LYS A 1 291 ? -1.425 -10.351 -4.791 1.00 85.50 291 LYS A N 1
ATOM 2361 C CA . LYS A 1 291 ? -0.531 -9.392 -4.114 1.00 85.50 291 LYS A CA 1
ATOM 2362 C C . LYS A 1 291 ? -0.835 -9.264 -2.618 1.00 85.50 291 LYS A C 1
ATOM 2364 O O . LYS A 1 291 ? 0.080 -9.081 -1.821 1.00 85.50 291 LYS A O 1
ATOM 2369 N N . GLU A 1 292 ? -2.106 -9.363 -2.243 1.00 90.88 292 GLU A N 1
ATOM 2370 C CA . GLU A 1 292 ? -2.541 -9.297 -0.850 1.00 90.88 292 GLU A CA 1
ATOM 2371 C C . GLU A 1 292 ? -2.255 -10.620 -0.122 1.00 90.88 292 GLU A C 1
ATOM 2373 O O . GLU A 1 292 ? -1.863 -10.601 1.041 1.00 90.88 292 GLU A O 1
ATOM 2378 N N . ILE A 1 293 ? -2.331 -11.760 -0.820 1.00 94.31 293 ILE A N 1
ATOM 2379 C CA . ILE A 1 293 ? -1.911 -13.069 -0.293 1.00 94.31 293 ILE A CA 1
ATOM 2380 C C . ILE A 1 293 ? -0.397 -13.092 -0.032 1.00 94.31 293 ILE A C 1
ATOM 2382 O O . ILE A 1 293 ? 0.023 -13.545 1.031 1.00 94.31 293 ILE A O 1
ATOM 2386 N N . TYR A 1 294 ? 0.422 -12.555 -0.944 1.00 92.81 294 TYR A N 1
ATOM 2387 C CA . TYR A 1 294 ? 1.868 -12.403 -0.723 1.00 92.81 294 TYR A CA 1
ATOM 2388 C C . TYR A 1 294 ? 2.182 -11.498 0.463 1.00 92.81 294 TYR A C 1
ATOM 2390 O O . TYR A 1 294 ? 3.013 -11.847 1.296 1.00 92.81 294 TYR A O 1
ATOM 2398 N N . HIS A 1 295 ? 1.472 -10.374 0.581 1.00 94.69 295 HIS A N 1
ATOM 2399 C CA . HIS A 1 295 ? 1.611 -9.501 1.744 1.00 94.69 295 HIS A CA 1
ATOM 2400 C C . HIS A 1 295 ? 1.291 -10.245 3.043 1.00 94.69 295 HIS A C 1
ATOM 2402 O O . HIS A 1 295 ? 2.003 -10.080 4.018 1.00 94.69 295 HIS A O 1
ATOM 2408 N N . VAL A 1 296 ? 0.270 -11.105 3.081 1.00 96.62 296 VAL A N 1
ATOM 2409 C CA . VAL A 1 296 ? 0.002 -11.944 4.265 1.00 96.62 296 VAL A CA 1
ATOM 2410 C C . VAL A 1 296 ? 1.111 -12.980 4.489 1.00 96.62 296 VAL A C 1
ATOM 2412 O O . VAL A 1 296 ? 1.521 -13.204 5.629 1.00 96.62 296 VAL A O 1
ATOM 2415 N N . PHE A 1 297 ? 1.620 -13.591 3.418 1.00 96.62 297 PHE A N 1
ATOM 2416 C CA . PHE A 1 297 ? 2.689 -14.588 3.472 1.00 96.62 297 PHE A CA 1
ATOM 2417 C C . PHE A 1 297 ? 3.967 -14.048 4.130 1.00 96.62 297 PHE A C 1
ATOM 2419 O O . PHE A 1 297 ? 4.543 -14.734 4.974 1.00 96.62 297 PHE A O 1
ATOM 2426 N N . ASP A 1 298 ? 4.354 -12.805 3.834 1.00 96.56 298 ASP A N 1
ATOM 2427 C CA . ASP A 1 298 ? 5.543 -12.154 4.412 1.00 96.56 298 ASP A CA 1
ATOM 2428 C C . ASP A 1 298 ? 5.476 -11.997 5.945 1.00 96.56 298 ASP A C 1
ATOM 2430 O O . ASP A 1 298 ? 6.506 -11.876 6.613 1.00 96.56 298 ASP A O 1
ATOM 2434 N N . TYR A 1 299 ? 4.270 -12.032 6.518 1.00 97.06 299 TYR A N 1
ATOM 2435 C CA . TYR A 1 299 ? 4.025 -11.902 7.957 1.00 97.06 299 TYR A CA 1
ATOM 2436 C C . TYR A 1 299 ? 3.591 -13.220 8.612 1.00 97.06 299 TYR A C 1
ATOM 2438 O O . TYR A 1 299 ? 3.337 -13.252 9.821 1.00 97.06 299 TYR A O 1
ATOM 2446 N N . ALA A 1 300 ? 3.503 -14.312 7.851 1.00 97.19 300 ALA A N 1
ATOM 2447 C CA . ALA A 1 300 ? 3.075 -15.602 8.368 1.00 97.19 300 ALA A CA 1
ATOM 2448 C C . ALA A 1 300 ? 4.066 -16.154 9.411 1.00 97.19 300 ALA A C 1
ATOM 2450 O O . ALA A 1 300 ? 5.287 -16.007 9.308 1.00 97.19 300 ALA A O 1
ATOM 2451 N N . LYS A 1 301 ? 3.533 -16.818 10.436 1.00 95.50 301 LYS A N 1
ATOM 2452 C CA . LYS A 1 301 ? 4.286 -17.406 11.547 1.00 95.50 301 LYS A CA 1
ATOM 2453 C C . LYS A 1 301 ? 4.001 -18.894 11.644 1.00 95.50 301 LYS A C 1
ATOM 2455 O O . LYS A 1 301 ? 2.859 -19.336 11.545 1.00 95.50 301 LYS A O 1
ATOM 2460 N N . ASP A 1 302 ? 5.059 -19.665 11.875 1.00 93.75 302 ASP A N 1
ATOM 2461 C CA . ASP A 1 302 ? 4.934 -21.094 12.140 1.00 93.75 302 ASP A CA 1
ATOM 2462 C C . ASP A 1 302 ? 4.322 -21.294 13.529 1.00 93.75 302 ASP A C 1
ATOM 2464 O O . ASP A 1 302 ? 4.866 -20.808 14.523 1.00 93.75 302 ASP A O 1
ATOM 2468 N N . GLN A 1 303 ? 3.208 -22.025 13.603 1.00 89.88 303 GLN A N 1
ATOM 2469 C CA . GLN A 1 303 ? 2.513 -22.294 14.862 1.00 89.88 303 GLN A CA 1
ATOM 2470 C C . GLN A 1 303 ? 3.427 -22.941 15.911 1.00 89.88 303 GLN A C 1
ATOM 2472 O O . GLN A 1 303 ? 3.275 -22.668 17.098 1.00 89.88 303 GLN A O 1
ATOM 2477 N N . SER A 1 304 ? 4.388 -23.771 15.494 1.00 88.56 304 SER A N 1
ATOM 2478 C CA . SER A 1 304 ? 5.321 -24.438 16.411 1.00 88.56 304 SER A CA 1
ATOM 2479 C C . SER A 1 304 ? 6.292 -23.483 17.112 1.00 88.56 304 SER A C 1
ATOM 2481 O O . SER A 1 304 ? 6.883 -23.853 18.125 1.00 88.56 304 SER A O 1
ATOM 2483 N N . LEU A 1 305 ? 6.446 -22.262 16.593 1.00 88.12 305 LEU A N 1
ATOM 2484 C CA . LEU A 1 305 ? 7.306 -21.217 17.149 1.00 88.12 305 LEU A CA 1
ATOM 2485 C C . LEU A 1 305 ? 6.533 -20.210 18.012 1.00 88.12 305 LEU A C 1
ATOM 2487 O O . LEU A 1 305 ? 7.141 -19.303 18.580 1.00 88.12 305 LEU A O 1
ATOM 2491 N N . ILE A 1 306 ? 5.208 -20.347 18.104 1.00 87.94 306 ILE A N 1
ATOM 2492 C CA . ILE A 1 306 ? 4.350 -19.476 18.909 1.00 87.94 306 ILE A CA 1
ATOM 2493 C C . ILE A 1 306 ? 4.198 -20.096 20.298 1.00 87.94 306 ILE A C 1
ATOM 2495 O O . ILE A 1 306 ? 3.805 -21.255 20.430 1.00 87.94 306 ILE A O 1
ATOM 2499 N N . ASP A 1 307 ? 4.481 -19.318 21.344 1.00 83.50 307 ASP A N 1
ATOM 2500 C CA . ASP A 1 307 ? 4.204 -19.745 22.715 1.00 83.50 307 ASP A CA 1
ATOM 2501 C C . ASP A 1 307 ? 2.692 -19.907 22.890 1.00 83.50 307 ASP A C 1
ATOM 2503 O O . ASP A 1 307 ? 1.933 -18.947 22.748 1.00 83.50 307 ASP A O 1
ATOM 2507 N N . THR A 1 308 ? 2.243 -21.119 23.214 1.00 74.25 308 THR A N 1
ATOM 2508 C CA . THR A 1 308 ? 0.822 -21.424 23.403 1.00 74.25 308 THR A CA 1
ATOM 2509 C C . THR A 1 308 ? 0.189 -20.592 24.513 1.00 74.25 308 THR A C 1
ATOM 2511 O O . THR A 1 308 ? -0.997 -20.293 24.431 1.00 74.25 308 THR A O 1
ATOM 2514 N N . ASN A 1 309 ? 0.967 -20.171 25.517 1.00 74.12 309 ASN A N 1
ATOM 2515 C CA . ASN A 1 309 ? 0.462 -19.295 26.577 1.00 74.12 309 ASN A CA 1
ATOM 2516 C C . ASN A 1 309 ? 0.180 -17.871 26.075 1.00 74.12 309 ASN A C 1
ATOM 2518 O O . ASN A 1 309 ? -0.595 -17.149 26.694 1.00 74.12 309 ASN A O 1
ATOM 2522 N N . SER A 1 310 ? 0.771 -17.467 24.945 1.00 79.38 310 SER A N 1
ATOM 2523 C CA . SER A 1 310 ? 0.576 -16.131 24.381 1.00 79.38 310 SER A CA 1
ATOM 2524 C C . SER A 1 310 ? -0.770 -15.953 23.683 1.00 79.38 310 SER A C 1
ATOM 2526 O O . SER A 1 310 ? -1.134 -14.819 23.397 1.00 79.38 310 SER A O 1
ATOM 2528 N N . PHE A 1 311 ? -1.534 -17.020 23.405 1.00 85.56 311 PHE A N 1
ATOM 2529 C CA . PHE A 1 311 ? -2.822 -16.894 22.705 1.00 85.56 311 PHE A CA 1
ATOM 2530 C C . PHE A 1 311 ? -3.902 -16.205 23.545 1.00 85.56 311 PHE A C 1
ATOM 2532 O O . PHE A 1 311 ? -4.783 -15.557 22.977 1.00 85.56 311 PHE A O 1
ATOM 2539 N N . ASP A 1 312 ? -3.796 -16.296 24.871 1.00 85.06 312 ASP A N 1
ATOM 2540 C CA . ASP A 1 312 ? -4.706 -15.640 25.814 1.00 85.06 312 ASP A CA 1
ATOM 2541 C C . ASP A 1 312 ? -4.273 -14.203 26.146 1.00 85.06 312 ASP A C 1
ATOM 2543 O O . ASP A 1 312 ? -4.994 -13.466 26.830 1.00 85.06 312 ASP A O 1
ATOM 2547 N N . ASP A 1 313 ? -3.105 -13.770 25.655 1.00 88.44 313 ASP A N 1
ATOM 2548 C CA . ASP A 1 313 ? -2.656 -12.401 25.848 1.00 88.44 313 ASP A CA 1
ATOM 2549 C C . ASP A 1 313 ? -3.618 -11.421 25.185 1.00 88.44 313 ASP A C 1
ATOM 2551 O O . ASP A 1 313 ? -4.065 -11.570 24.049 1.00 88.44 313 ASP A O 1
ATOM 2555 N N . GLN A 1 314 ? -3.901 -10.337 25.897 1.00 90.25 314 GLN A N 1
ATOM 2556 C CA . GLN A 1 314 ? -4.817 -9.329 25.400 1.00 90.25 314 GLN A CA 1
ATOM 2557 C C . GLN A 1 314 ? -4.172 -8.508 24.263 1.00 90.25 314 GLN A C 1
ATOM 2559 O O . GLN A 1 314 ? -3.266 -7.696 24.511 1.00 90.25 314 GLN A O 1
ATOM 2564 N N . HIS A 1 315 ? -4.679 -8.661 23.034 1.00 94.38 315 HIS A N 1
ATOM 2565 C CA . HIS A 1 315 ? -4.347 -7.793 21.895 1.00 94.38 315 HIS A CA 1
ATOM 2566 C C . HIS A 1 315 ? -4.836 -6.349 22.083 1.00 94.38 315 HIS A C 1
ATOM 2568 O O . HIS A 1 315 ? -5.622 -6.009 22.974 1.00 94.38 315 HIS A O 1
ATOM 2574 N N . ILE A 1 316 ? -4.370 -5.458 21.203 1.00 95.00 316 ILE A N 1
ATOM 2575 C CA . ILE A 1 316 ? -4.662 -4.030 21.316 1.00 95.00 316 ILE A CA 1
ATOM 2576 C C . ILE A 1 316 ? -6.144 -3.684 21.122 1.00 95.00 316 ILE A C 1
ATOM 2578 O O . ILE A 1 316 ? -6.678 -2.873 21.874 1.00 95.00 316 ILE A O 1
ATOM 2582 N N . VAL A 1 317 ? -6.835 -4.341 20.188 1.00 95.94 317 VAL A N 1
ATOM 2583 C CA . VAL A 1 317 ? -8.270 -4.104 19.958 1.00 95.94 317 VAL A CA 1
ATOM 2584 C C . VAL A 1 317 ? -9.090 -4.408 21.214 1.00 95.94 317 VAL A C 1
ATOM 2586 O O . VAL A 1 317 ? -9.869 -3.563 21.645 1.00 95.94 317 VAL A O 1
ATOM 2589 N N . SER A 1 318 ? -8.882 -5.553 21.872 1.00 95.56 318 SER A N 1
ATOM 2590 C CA . SER A 1 318 ? -9.639 -5.900 23.082 1.00 95.56 318 SER A CA 1
ATOM 2591 C C . SER A 1 318 ? -9.296 -4.984 24.259 1.00 95.56 318 SER A C 1
ATOM 2593 O O . SER A 1 318 ? -10.173 -4.686 25.072 1.00 95.56 318 SER A O 1
ATOM 2595 N N . LYS A 1 319 ? -8.063 -4.456 24.335 1.00 96.06 319 LYS A N 1
ATOM 2596 C CA . LYS A 1 319 ? -7.712 -3.375 25.278 1.00 96.06 319 LYS A CA 1
ATOM 2597 C C . LYS A 1 319 ? -8.512 -2.108 25.011 1.00 96.06 319 LYS A C 1
ATOM 2599 O O . LYS A 1 319 ? -9.026 -1.521 25.960 1.00 96.06 319 LYS A O 1
ATOM 2604 N N . THR A 1 320 ? -8.635 -1.706 23.750 1.00 96.38 320 THR A N 1
ATOM 2605 C CA . THR A 1 320 ? -9.392 -0.515 23.356 1.00 96.38 320 THR A CA 1
ATOM 2606 C C . THR A 1 320 ? -10.886 -0.678 23.617 1.00 96.38 320 THR A C 1
ATOM 2608 O O . THR A 1 320 ? -11.491 0.221 24.192 1.00 96.38 320 THR A O 1
ATOM 2611 N N . PHE A 1 321 ? -11.476 -1.832 23.290 1.00 95.44 321 PHE A N 1
ATOM 2612 C CA . PHE A 1 321 ? -12.881 -2.119 23.602 1.00 95.44 321 PHE A CA 1
ATOM 2613 C C . PHE A 1 321 ? -13.137 -2.138 25.112 1.00 95.44 321 PHE A C 1
ATOM 2615 O O . PHE A 1 321 ? -14.107 -1.535 25.566 1.00 95.44 321 PHE A O 1
ATOM 2622 N N . ARG A 1 322 ? -12.251 -2.753 25.912 1.00 95.50 322 ARG A N 1
ATOM 2623 C CA . ARG A 1 322 ? -12.351 -2.677 27.378 1.00 95.50 322 ARG A CA 1
ATOM 2624 C C . ARG A 1 322 ? -12.282 -1.228 27.852 1.00 95.50 322 ARG A C 1
ATOM 2626 O O . ARG A 1 322 ? -13.140 -0.808 28.609 1.00 95.50 322 ARG A O 1
ATOM 2633 N N . PHE A 1 323 ? -11.302 -0.456 27.384 1.00 95.94 323 PHE A N 1
ATOM 2634 C CA . PHE A 1 323 ? -11.169 0.956 27.749 1.00 95.94 323 PHE A CA 1
ATOM 2635 C C . PHE A 1 323 ? -12.422 1.772 27.400 1.00 95.94 323 PHE A C 1
ATOM 2637 O O . PHE A 1 323 ? -12.882 2.560 28.219 1.00 95.94 323 PHE A O 1
ATOM 2644 N N . ALA A 1 324 ? -13.012 1.547 26.224 1.00 95.38 324 ALA A N 1
ATOM 2645 C CA . ALA A 1 324 ? -14.256 2.195 25.823 1.00 95.38 324 ALA A CA 1
ATOM 2646 C C . ALA A 1 324 ? -15.428 1.830 26.750 1.00 95.38 324 ALA A C 1
ATOM 2648 O O . ALA A 1 324 ? -16.168 2.720 27.168 1.00 95.38 324 ALA A O 1
ATOM 2649 N N . ARG A 1 325 ? -15.557 0.548 27.126 1.00 94.69 325 ARG A N 1
ATOM 2650 C CA . ARG A 1 325 ? -16.580 0.083 28.077 1.00 94.69 325 ARG A CA 1
ATOM 2651 C C . ARG A 1 325 ? -16.414 0.721 29.455 1.00 94.69 325 ARG A C 1
ATOM 2653 O O . ARG A 1 325 ? -17.382 1.259 29.971 1.00 94.69 325 ARG A O 1
ATOM 2660 N N . GLU A 1 326 ? -15.198 0.762 29.997 1.00 95.62 326 GLU A N 1
ATOM 2661 C CA . GLU A 1 326 ? -14.914 1.420 31.286 1.00 95.62 326 GLU A CA 1
ATOM 2662 C C . GLU A 1 326 ? -15.276 2.916 31.262 1.00 95.62 326 GLU A C 1
ATOM 2664 O O . GLU A 1 326 ? -15.797 3.464 32.233 1.00 95.62 326 GLU A O 1
ATOM 2669 N N . LEU A 1 327 ? -15.042 3.599 30.136 1.00 94.69 327 LEU A N 1
ATOM 2670 C CA . LEU A 1 327 ? -15.438 5.000 29.977 1.00 94.69 327 LEU A CA 1
ATOM 2671 C C . LEU A 1 327 ? -16.959 5.183 29.890 1.00 94.69 327 LEU A C 1
ATOM 2673 O O . LEU A 1 327 ? -17.485 6.162 30.423 1.00 94.69 327 LEU A O 1
ATOM 2677 N N . ALA A 1 328 ? -17.669 4.265 29.233 1.00 94.44 328 ALA A N 1
ATOM 2678 C CA . ALA A 1 328 ? -19.128 4.276 29.202 1.00 94.44 328 ALA A CA 1
ATOM 2679 C C . ALA A 1 328 ? -19.725 3.979 30.587 1.00 94.44 328 ALA A C 1
ATOM 2681 O O . ALA A 1 328 ? -20.642 4.676 31.016 1.00 94.44 328 ALA A O 1
ATOM 2682 N N . GLU A 1 329 ? -19.156 3.031 31.334 1.00 95.06 329 GLU A N 1
ATOM 2683 C CA . GLU A 1 329 ? -19.554 2.751 32.718 1.00 95.06 329 GLU A CA 1
ATOM 2684 C C . GLU A 1 329 ? -19.296 3.951 33.636 1.00 95.06 329 GLU A C 1
ATOM 2686 O O . GLU A 1 329 ? -20.149 4.314 34.449 1.00 95.06 329 GLU A O 1
ATOM 2691 N N . LEU A 1 330 ? -18.156 4.636 33.485 1.00 93.75 330 LEU A N 1
ATOM 2692 C CA . LEU A 1 330 ? -17.899 5.895 34.186 1.00 93.75 330 LEU A CA 1
ATOM 2693 C C . LEU A 1 330 ? -18.980 6.939 33.871 1.00 93.75 330 LEU A C 1
ATOM 2695 O O . LEU A 1 330 ? -19.463 7.614 34.783 1.00 93.75 330 LEU A O 1
ATOM 2699 N N . ASN A 1 331 ? -19.375 7.064 32.603 1.00 93.75 331 ASN A N 1
ATOM 2700 C CA . ASN A 1 331 ? -20.422 7.988 32.178 1.00 93.75 331 ASN A CA 1
ATOM 2701 C C . ASN A 1 331 ? -21.762 7.678 32.874 1.00 93.75 331 ASN A C 1
ATOM 2703 O O . ASN A 1 331 ? -22.352 8.548 33.516 1.00 93.75 331 ASN A O 1
ATOM 2707 N N . GLU A 1 332 ? -22.202 6.420 32.837 1.00 93.44 332 GLU A N 1
ATOM 2708 C CA . GLU A 1 332 ? -23.441 5.962 33.482 1.00 93.44 332 GLU A CA 1
ATOM 2709 C C . GLU A 1 332 ? -23.434 6.165 35.001 1.00 93.44 332 GLU A C 1
ATOM 2711 O O . GLU A 1 332 ? -24.432 6.604 35.588 1.00 93.44 332 GLU A O 1
ATOM 2716 N N . ASN A 1 333 ? -22.296 5.900 35.643 1.00 94.06 333 ASN A N 1
ATOM 2717 C CA . ASN A 1 333 ? -22.117 6.109 37.075 1.00 94.06 333 ASN A CA 1
ATOM 2718 C C . ASN A 1 333 ? -22.199 7.597 37.445 1.00 94.06 333 ASN A C 1
ATOM 2720 O O . ASN A 1 333 ? -22.827 7.948 38.445 1.00 94.06 333 ASN A O 1
ATOM 2724 N N . LEU A 1 334 ? -21.637 8.492 36.627 1.00 93.62 334 LEU A N 1
ATOM 2725 C CA . LEU A 1 334 ? -21.721 9.942 36.836 1.00 93.62 334 LEU A CA 1
ATOM 2726 C C . LEU A 1 334 ? -23.140 10.486 36.612 1.00 93.62 334 LEU A C 1
ATOM 2728 O O . LEU A 1 334 ? -23.594 11.338 37.380 1.00 93.62 334 LEU A O 1
ATOM 2732 N N . VAL A 1 335 ? -23.871 9.970 35.618 1.00 93.81 335 VAL A N 1
ATOM 2733 C CA . VAL A 1 335 ? -25.301 10.277 35.432 1.00 93.81 335 VAL A CA 1
ATOM 2734 C C . VAL A 1 335 ? -26.106 9.822 36.651 1.00 93.81 335 VAL A C 1
ATOM 2736 O O . VAL A 1 335 ? -26.926 10.576 37.178 1.00 93.81 335 VAL A O 1
ATOM 2739 N N . SER A 1 336 ? -25.853 8.604 37.133 1.00 94.38 336 SER A N 1
ATOM 2740 C CA . SER A 1 336 ? -26.534 8.037 38.301 1.00 94.38 336 SER A CA 1
ATOM 2741 C C . SER A 1 336 ? -26.243 8.833 39.575 1.00 94.38 336 SER A C 1
ATOM 2743 O O . SER A 1 336 ? -27.163 9.116 40.342 1.00 94.38 336 SER A O 1
ATOM 2745 N N . LEU A 1 337 ? -24.999 9.281 39.762 1.00 94.56 337 LEU A N 1
ATOM 2746 C CA . LEU A 1 337 ? -24.622 10.189 40.845 1.00 94.56 337 LEU A CA 1
ATOM 2747 C C . LEU A 1 337 ? -25.371 11.526 40.752 1.00 94.56 337 LEU A C 1
ATOM 2749 O O . LEU A 1 337 ? -25.854 12.024 41.767 1.00 94.56 337 LEU A O 1
ATOM 2753 N N . GLY A 1 338 ? -25.524 12.079 39.545 1.00 94.38 338 GLY A N 1
ATOM 2754 C CA . GLY A 1 338 ? -26.326 13.282 39.310 1.00 94.38 338 GLY A CA 1
ATOM 2755 C C . GLY A 1 338 ? -27.761 13.135 39.807 1.00 94.38 338 GLY A C 1
ATOM 2756 O O . GLY A 1 338 ? -28.247 14.009 40.519 1.00 94.38 338 GLY A O 1
ATOM 2757 N N . ARG A 1 339 ? -28.405 11.990 39.543 1.00 94.31 339 ARG A N 1
ATOM 2758 C CA . ARG A 1 339 ? -29.765 11.702 40.039 1.00 94.31 339 ARG A CA 1
ATOM 2759 C C . ARG A 1 339 ? -29.845 11.687 41.566 1.00 94.31 339 ARG A C 1
ATOM 2761 O O . ARG A 1 339 ? -30.802 12.214 42.120 1.00 94.31 339 ARG A O 1
ATOM 2768 N N . VAL A 1 340 ? -28.852 11.110 42.247 1.00 95.56 340 VAL A N 1
ATOM 2769 C CA . VAL A 1 340 ? -28.797 11.081 43.723 1.00 95.56 340 VAL A CA 1
ATOM 2770 C C . VAL A 1 340 ? -28.616 12.485 44.311 1.00 95.56 340 VAL A C 1
ATOM 2772 O O . VAL A 1 340 ? -29.141 12.775 45.382 1.00 95.56 340 VAL A O 1
ATOM 2775 N N . LEU A 1 341 ? -27.892 13.357 43.609 1.00 94.62 341 LEU A N 1
ATOM 2776 C CA . LEU A 1 341 ? -27.589 14.728 44.031 1.00 94.62 341 LEU A CA 1
ATOM 2777 C C . LEU A 1 341 ? -28.591 15.778 43.519 1.00 94.62 341 LEU A C 1
ATOM 2779 O O . LEU A 1 341 ? -28.336 16.970 43.677 1.00 94.62 341 LEU A O 1
ATOM 2783 N N . ASP A 1 342 ? -29.690 15.354 42.887 1.00 94.00 342 ASP A N 1
ATOM 2784 C CA . ASP A 1 342 ? -30.680 16.228 42.237 1.00 94.00 342 ASP A CA 1
ATOM 2785 C C . ASP A 1 342 ? -30.065 17.190 41.191 1.00 94.00 342 ASP A C 1
ATOM 2787 O O . ASP A 1 342 ? -30.487 18.330 40.998 1.00 94.00 342 ASP A O 1
ATOM 2791 N N . VAL A 1 343 ? -29.022 16.724 40.491 1.00 93.81 343 VAL A N 1
ATOM 2792 C CA . VAL A 1 343 ? -28.392 17.405 39.353 1.00 93.81 343 VAL A CA 1
ATOM 2793 C C . VAL A 1 343 ? -28.813 16.683 38.068 1.00 93.81 343 VAL A C 1
ATOM 2795 O O . VAL A 1 343 ? -28.297 15.598 37.787 1.00 93.81 343 VAL A O 1
ATOM 2798 N N . PRO A 1 344 ? -29.718 17.257 37.253 1.00 90.50 344 PRO A N 1
ATOM 2799 C CA . PRO A 1 344 ? -30.166 16.613 36.025 1.00 90.50 344 PRO A CA 1
ATOM 2800 C C . PRO A 1 344 ? -29.015 16.563 35.014 1.00 90.50 344 PRO A C 1
ATOM 2802 O O . PRO A 1 344 ? -28.541 17.601 34.545 1.00 90.50 344 PRO A O 1
ATOM 2805 N N . LEU A 1 345 ? -28.564 15.349 34.697 1.00 91.56 345 LEU A N 1
ATOM 2806 C CA . LEU A 1 345 ? -27.534 15.061 33.700 1.00 91.56 345 LEU A CA 1
ATOM 2807 C C . LEU A 1 345 ? -28.014 13.948 32.768 1.00 91.56 345 LEU A C 1
ATOM 2809 O O . LEU A 1 345 ? -28.644 12.983 33.202 1.00 91.56 345 LEU A O 1
ATOM 2813 N N . SER A 1 346 ? -27.670 14.078 31.494 1.00 90.81 346 SER A N 1
ATOM 2814 C CA . SER A 1 346 ? -27.721 13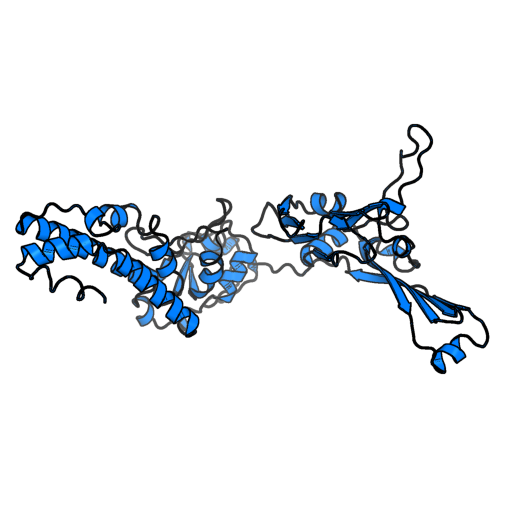.017 30.490 1.00 90.81 346 SER A CA 1
ATOM 2815 C C . SER A 1 346 ? -26.311 12.503 30.188 1.00 90.81 346 SER A C 1
ATOM 2817 O O . SER A 1 346 ? -25.328 13.197 30.453 1.00 90.81 346 SER A O 1
ATOM 2819 N N . SER A 1 347 ? -26.191 11.320 29.581 1.00 87.62 347 SER A N 1
ATOM 2820 C CA . SER A 1 347 ? -24.892 10.767 29.163 1.00 87.62 347 SER A CA 1
ATOM 2821 C C . SER A 1 347 ? -24.124 11.759 28.285 1.00 87.62 347 SER A C 1
ATOM 2823 O O . SER A 1 347 ? -22.954 12.036 28.538 1.00 87.62 347 SER A O 1
ATOM 2825 N N . SER A 1 348 ? -24.816 12.409 27.340 1.00 89.62 348 SER A N 1
ATOM 2826 C CA . SER A 1 348 ? -24.230 13.428 26.464 1.00 89.62 348 SER A CA 1
ATOM 2827 C C . SER A 1 348 ? -23.740 14.683 27.190 1.00 89.62 348 SER A C 1
ATOM 2829 O O . SER A 1 348 ? -22.922 15.417 26.635 1.00 89.62 348 SER A O 1
ATOM 2831 N N . ASP A 1 349 ? -24.200 14.959 28.414 1.00 89.00 349 ASP A N 1
ATOM 2832 C CA . ASP A 1 349 ? -23.710 16.092 29.208 1.00 89.00 349 ASP A CA 1
ATOM 2833 C C . ASP A 1 349 ? -22.339 15.825 29.827 1.00 89.00 349 ASP A C 1
ATOM 2835 O O . ASP A 1 349 ? -21.643 16.777 30.181 1.00 89.00 349 ASP A O 1
ATOM 2839 N N . ILE A 1 350 ? -21.938 14.563 29.961 1.00 88.69 350 ILE A N 1
ATOM 2840 C CA . ILE A 1 350 ? -20.669 14.156 30.570 1.00 88.69 350 ILE A CA 1
ATOM 2841 C C . ILE A 1 350 ? -19.695 13.698 29.486 1.00 88.69 350 ILE A C 1
ATOM 2843 O O . ILE A 1 350 ? -18.574 14.207 29.433 1.00 88.69 350 ILE A O 1
ATOM 2847 N N . PHE A 1 351 ? -20.112 12.776 28.614 1.00 88.56 351 PHE A N 1
ATOM 2848 C CA . PHE A 1 351 ? -19.234 12.163 27.623 1.00 88.56 351 PHE A CA 1
ATOM 2849 C C . PHE A 1 351 ? -19.991 11.602 26.413 1.00 88.56 351 PHE A C 1
ATOM 2851 O O . PHE A 1 351 ? -21.177 11.300 26.500 1.00 88.56 351 PHE A O 1
ATOM 2858 N N . GLU A 1 352 ? -19.315 11.466 25.271 1.00 87.25 352 GLU A N 1
ATOM 2859 C CA . GLU A 1 352 ? -19.945 10.966 24.038 1.00 87.25 352 GLU A CA 1
ATOM 2860 C C . GLU A 1 352 ? -20.120 9.437 24.016 1.00 87.25 352 GLU A C 1
ATOM 2862 O O . GLU A 1 352 ? -21.032 8.947 23.355 1.00 87.25 352 GLU A O 1
ATOM 2867 N N . TYR A 1 353 ? -19.308 8.680 24.765 1.00 89.69 353 TYR A N 1
ATOM 2868 C CA . TYR A 1 353 ? -19.418 7.218 24.796 1.00 89.69 353 TYR A CA 1
ATOM 2869 C C . TYR A 1 353 ? -20.544 6.771 25.725 1.00 89.69 353 TYR A C 1
ATOM 2871 O O . TYR A 1 353 ? -20.624 7.186 26.885 1.00 89.69 353 TYR A O 1
ATOM 2879 N N . ASN A 1 354 ? -21.396 5.894 25.211 1.00 88.00 354 ASN A N 1
ATOM 2880 C CA . ASN A 1 354 ? -22.486 5.267 25.943 1.00 88.00 354 ASN A CA 1
ATOM 2881 C C . ASN A 1 354 ? -22.499 3.763 25.647 1.00 88.00 354 ASN A C 1
ATOM 2883 O O . ASN A 1 354 ? -22.015 3.324 24.603 1.00 88.00 354 ASN A O 1
ATOM 2887 N N . ARG A 1 355 ? -23.014 2.978 26.593 1.00 90.12 355 ARG A N 1
ATOM 2888 C CA . ARG A 1 355 ? -22.966 1.519 26.526 1.00 90.12 355 ARG A CA 1
ATOM 2889 C C . ARG A 1 355 ? -23.809 0.957 25.391 1.00 90.12 355 ARG A C 1
ATOM 2891 O O . ARG A 1 355 ? -23.322 0.099 24.669 1.00 90.12 355 ARG A O 1
ATOM 2898 N N . ASP A 1 356 ? -25.015 1.488 25.199 1.00 89.81 356 ASP A N 1
ATOM 2899 C CA . ASP A 1 356 ? -25.935 1.018 24.160 1.00 89.81 356 ASP A CA 1
ATOM 2900 C C . ASP A 1 356 ? -25.310 1.126 22.761 1.00 89.81 356 ASP A C 1
ATOM 2902 O O . ASP A 1 356 ? -25.397 0.196 21.964 1.00 89.81 356 ASP A O 1
ATOM 2906 N N . GLU A 1 357 ? -24.641 2.236 22.447 1.00 90.69 357 GLU A N 1
ATOM 2907 C CA . GLU A 1 357 ? -23.960 2.402 21.160 1.00 90.69 357 GLU A CA 1
ATOM 2908 C C . GLU A 1 357 ? -22.731 1.494 21.031 1.00 90.69 357 GLU A C 1
ATOM 2910 O O . GLU A 1 357 ? -22.540 0.886 19.981 1.00 90.69 357 GLU A O 1
ATOM 2915 N N . LEU A 1 358 ? -21.927 1.342 22.089 1.00 92.06 358 LEU A N 1
ATOM 2916 C CA . LEU A 1 358 ? -20.776 0.429 22.077 1.00 92.06 358 LEU A CA 1
ATOM 2917 C C . LEU A 1 358 ? -21.190 -1.042 21.922 1.00 92.06 358 LEU A C 1
ATOM 2919 O O . LEU A 1 358 ? -20.473 -1.804 21.276 1.00 92.06 358 LEU A O 1
ATOM 2923 N N . ASP A 1 359 ? -22.315 -1.447 22.508 1.00 90.38 359 ASP A N 1
ATOM 2924 C CA . ASP A 1 359 ? -22.819 -2.818 22.418 1.00 90.38 359 ASP A CA 1
ATOM 2925 C C . ASP A 1 359 ? -23.440 -3.103 21.037 1.00 90.38 359 ASP A C 1
ATOM 2927 O O . ASP A 1 359 ? -23.313 -4.221 20.539 1.00 90.38 359 ASP A O 1
ATOM 2931 N N . ASN A 1 360 ? -24.051 -2.101 20.389 1.00 90.12 360 ASN A N 1
ATOM 2932 C CA . ASN A 1 360 ? -24.669 -2.249 19.064 1.00 90.12 360 ASN A CA 1
ATOM 2933 C C . ASN A 1 360 ? -23.685 -2.060 17.894 1.00 90.12 360 ASN A C 1
ATOM 2935 O O . ASN A 1 360 ? -23.717 -2.825 16.935 1.00 90.12 360 ASN A O 1
ATOM 2939 N N . GLU A 1 361 ? -22.820 -1.044 17.954 1.00 91.06 361 GLU A N 1
ATOM 2940 C CA . GLU A 1 361 ? -21.968 -0.601 16.833 1.00 91.06 361 GLU A CA 1
ATOM 2941 C C . GLU A 1 361 ? -20.463 -0.764 17.116 1.00 91.06 361 GLU A C 1
ATOM 2943 O O . GLU A 1 361 ? -19.611 -0.472 16.266 1.00 91.06 361 GLU A O 1
ATOM 2948 N N . GLY A 1 362 ? -20.091 -1.212 18.320 1.00 92.56 362 GLY A N 1
ATOM 2949 C CA . GLY A 1 362 ? -18.694 -1.305 18.729 1.00 92.56 362 GLY A CA 1
ATOM 2950 C C . GLY A 1 362 ? -18.006 0.058 18.683 1.00 92.56 362 GLY A C 1
ATOM 2951 O O . GLY A 1 362 ? -18.509 1.053 19.196 1.00 92.56 362 GLY A O 1
ATOM 2952 N N . ILE A 1 363 ? -16.832 0.119 18.049 1.00 94.06 363 ILE A N 1
ATOM 2953 C CA . ILE A 1 363 ? -16.067 1.368 17.902 1.00 94.06 363 ILE A CA 1
ATOM 2954 C C . ILE A 1 363 ? -16.262 2.058 16.542 1.00 94.06 363 ILE A C 1
ATOM 2956 O O . ILE A 1 363 ? -15.557 3.022 16.228 1.00 94.06 363 ILE A O 1
ATOM 2960 N N . ARG A 1 364 ? -17.204 1.589 15.714 1.00 91.50 364 ARG A N 1
ATOM 2961 C CA . ARG A 1 364 ? -17.383 2.047 14.325 1.00 91.50 364 ARG A CA 1
ATOM 2962 C C . ARG A 1 364 ? -17.731 3.532 14.197 1.00 91.50 364 ARG A C 1
ATOM 2964 O O . ARG A 1 364 ? -17.298 4.184 13.249 1.00 91.50 364 ARG A O 1
ATOM 2971 N N . ASN A 1 365 ? -18.430 4.090 15.178 1.00 91.31 365 ASN A N 1
ATOM 2972 C CA . ASN A 1 365 ? -18.803 5.507 15.185 1.00 91.31 365 ASN A CA 1
ATOM 2973 C C . ASN A 1 365 ? -17.790 6.399 15.918 1.00 91.31 365 ASN A C 1
ATOM 2975 O O . ASN A 1 365 ? -17.985 7.610 16.015 1.00 91.31 365 ASN A O 1
ATOM 2979 N N . TYR A 1 366 ? -16.680 5.832 16.408 1.00 92.81 366 TYR A N 1
ATOM 2980 C CA . TYR A 1 366 ? -15.700 6.537 17.233 1.00 92.81 366 TYR A CA 1
ATOM 2981 C C . TYR A 1 366 ? -14.299 6.529 16.590 1.00 92.81 366 TYR A C 1
ATOM 2983 O O . TYR A 1 366 ? -13.448 5.713 16.958 1.00 92.81 366 TYR A O 1
ATOM 2991 N N . PRO A 1 367 ? -13.988 7.473 15.675 1.00 91.50 367 PRO A N 1
ATOM 2992 C CA . PRO A 1 367 ? -12.723 7.488 14.929 1.00 91.50 367 PRO A CA 1
ATOM 2993 C C . PRO A 1 367 ? -11.463 7.510 15.806 1.00 91.50 367 PRO A C 1
ATOM 2995 O O . PRO A 1 367 ? -10.436 6.930 15.458 1.00 91.50 367 PRO A O 1
ATOM 2998 N N . VAL A 1 368 ? -11.526 8.164 16.970 1.00 93.69 368 VAL A N 1
ATOM 2999 C CA . VAL A 1 368 ? -10.388 8.235 17.903 1.00 93.69 368 VAL A CA 1
ATOM 3000 C C . VAL A 1 368 ? -10.147 6.880 18.583 1.00 93.69 368 VAL A C 1
ATOM 3002 O O . VAL A 1 368 ? -8.995 6.489 18.774 1.00 93.69 368 VAL A O 1
ATOM 3005 N N . LEU A 1 369 ? -11.213 6.127 18.887 1.00 94.81 369 LEU A N 1
ATOM 3006 C CA . LEU A 1 369 ? -11.100 4.754 19.3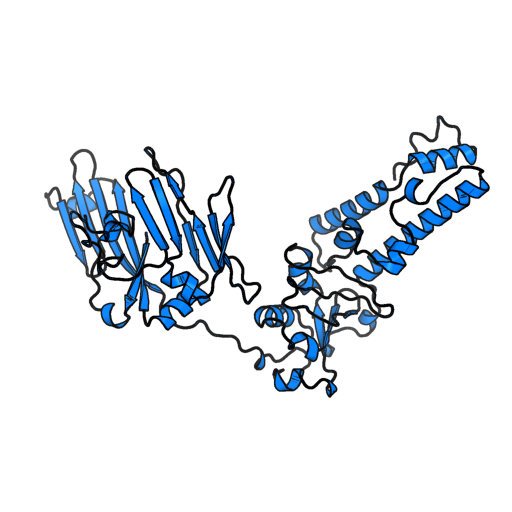91 1.00 94.81 369 LEU A CA 1
ATOM 3007 C C . LEU A 1 369 ? -10.611 3.799 18.301 1.00 94.81 369 LEU A C 1
ATOM 3009 O O . LEU A 1 369 ? -9.768 2.959 18.594 1.00 94.81 369 LEU A O 1
ATOM 3013 N N . GLN A 1 370 ? -11.049 3.962 17.049 1.00 94.12 370 GLN A N 1
ATOM 3014 C CA . GLN A 1 370 ? -10.509 3.191 15.919 1.00 94.12 370 GLN A CA 1
ATOM 3015 C C . GLN A 1 370 ? -9.000 3.372 15.812 1.00 94.12 370 GLN A C 1
ATOM 3017 O O . GLN A 1 370 ? -8.260 2.397 15.880 1.00 94.12 370 GLN A O 1
ATOM 3022 N N . LYS A 1 371 ? -8.533 4.626 15.804 1.00 93.31 371 LYS A N 1
ATOM 3023 C CA . LYS A 1 371 ? -7.102 4.945 15.787 1.00 93.31 371 LYS A CA 1
ATOM 3024 C C . LYS A 1 371 ? -6.343 4.325 16.964 1.00 93.31 371 LYS A C 1
ATOM 3026 O O . LYS A 1 371 ? -5.206 3.888 16.802 1.00 93.31 371 LYS A O 1
ATOM 3031 N N . LEU A 1 372 ? -6.948 4.281 18.154 1.00 95.62 372 LEU A N 1
ATOM 3032 C CA . LEU A 1 372 ? -6.353 3.619 19.317 1.00 95.62 372 LEU A CA 1
ATOM 3033 C C . LEU A 1 372 ? -6.334 2.085 19.169 1.00 95.62 372 LEU A C 1
ATOM 3035 O O . LEU A 1 372 ? -5.457 1.430 19.727 1.00 95.62 372 LEU A O 1
ATOM 3039 N N . ALA A 1 373 ? -7.272 1.500 18.429 1.00 95.50 373 ALA A N 1
ATOM 3040 C CA . ALA A 1 373 ? -7.348 0.067 18.160 1.00 95.50 373 ALA A CA 1
ATOM 3041 C C . ALA A 1 373 ? -6.366 -0.419 17.078 1.00 95.50 373 ALA A C 1
ATOM 3043 O O . ALA A 1 373 ? -6.172 -1.628 16.970 1.00 95.50 373 ALA A O 1
ATOM 3044 N N . HIS A 1 374 ? -5.723 0.488 16.334 1.00 94.62 374 HIS A N 1
ATOM 3045 C CA . HIS A 1 374 ? -4.698 0.134 15.350 1.00 94.62 374 HIS A CA 1
ATOM 3046 C C . HIS A 1 374 ? -3.507 -0.592 15.996 1.00 94.62 374 HIS A C 1
ATOM 3048 O O . HIS A 1 374 ? -3.227 -0.412 17.194 1.00 94.62 374 HIS A O 1
ATOM 3054 N N . VAL A 1 375 ? -2.787 -1.364 15.178 1.00 94.88 375 VAL A N 1
ATOM 3055 C CA . VAL A 1 375 ? -1.605 -2.163 15.526 1.00 94.88 375 VAL A CA 1
ATOM 3056 C C . VAL A 1 375 ? -0.682 -1.416 16.489 1.00 94.88 375 VAL A C 1
ATOM 3058 O O . VAL A 1 375 ? -0.341 -0.240 16.318 1.00 94.88 375 VAL A O 1
ATOM 3061 N N . ALA A 1 376 ? -0.273 -2.126 17.539 1.00 93.44 376 ALA A N 1
ATOM 3062 C CA . ALA A 1 376 ? 0.656 -1.641 18.547 1.00 93.44 376 ALA A CA 1
ATOM 3063 C C . ALA A 1 376 ? 1.895 -2.536 18.562 1.00 93.44 376 ALA A C 1
ATOM 3065 O O . ALA A 1 376 ? 1.924 -3.522 19.299 1.00 93.44 376 ALA A O 1
ATOM 3066 N N . SER A 1 377 ? 2.902 -2.173 17.758 1.00 90.12 377 SER A N 1
ATOM 3067 C CA . SER A 1 377 ? 4.113 -2.986 17.609 1.00 90.12 377 SER A CA 1
ATOM 3068 C C . SER A 1 377 ? 4.807 -3.258 18.943 1.00 90.12 377 SER A C 1
ATOM 3070 O O . SER A 1 377 ? 4.777 -2.431 19.861 1.00 90.12 377 SER A O 1
ATOM 3072 N N . ILE A 1 378 ? 5.453 -4.418 19.055 1.00 86.31 378 ILE A N 1
ATOM 3073 C CA . ILE A 1 378 ? 6.220 -4.784 20.251 1.00 86.31 378 ILE A CA 1
ATOM 3074 C C . ILE A 1 378 ? 7.513 -3.967 20.378 1.00 86.31 378 ILE A C 1
ATOM 3076 O O . ILE A 1 378 ? 7.935 -3.651 21.486 1.00 86.31 378 ILE A O 1
ATOM 3080 N N . ASP A 1 379 ? 8.083 -3.569 19.245 1.00 89.25 379 ASP A N 1
ATOM 3081 C CA . ASP A 1 379 ? 9.285 -2.749 19.064 1.00 89.25 379 ASP A CA 1
ATOM 3082 C C . ASP A 1 379 ? 8.939 -1.299 18.665 1.00 89.25 379 ASP A C 1
ATOM 3084 O O . ASP A 1 379 ? 9.662 -0.633 17.920 1.00 89.25 379 ASP A O 1
ATOM 3088 N N . MET A 1 380 ? 7.798 -0.809 19.161 1.00 92.25 380 MET A N 1
ATOM 3089 C CA . MET A 1 380 ? 7.287 0.530 18.876 1.00 92.25 380 MET A CA 1
ATOM 3090 C C . MET A 1 380 ? 8.315 1.620 19.194 1.00 92.25 380 MET A C 1
ATOM 3092 O O . MET A 1 380 ? 8.873 1.671 20.291 1.00 92.25 380 MET A O 1
ATOM 3096 N N . GLN A 1 381 ? 8.510 2.534 18.243 1.00 94.06 381 GLN A N 1
ATOM 3097 C CA . GLN A 1 381 ? 9.384 3.691 18.415 1.00 94.06 381 GLN A CA 1
ATOM 3098 C C . GLN A 1 381 ? 8.773 4.709 19.385 1.00 94.06 381 GLN A C 1
ATOM 3100 O O . GLN A 1 381 ? 7.551 4.814 19.519 1.00 94.06 381 GLN A O 1
ATOM 3105 N N . GLU A 1 382 ? 9.620 5.522 20.021 1.00 95.31 382 GLU A N 1
ATOM 3106 C CA . GLU A 1 382 ? 9.184 6.532 20.997 1.00 95.31 382 GLU A CA 1
ATOM 3107 C C . GLU A 1 382 ? 8.112 7.474 20.424 1.00 95.31 382 GLU A C 1
ATOM 3109 O O . GLU A 1 382 ? 7.110 7.763 21.080 1.00 95.31 382 GLU A O 1
ATOM 3114 N N . GLN A 1 383 ? 8.269 7.901 19.169 1.00 94.06 383 GLN A N 1
ATOM 3115 C CA . GLN A 1 383 ? 7.309 8.781 18.505 1.00 94.06 383 GLN A CA 1
ATOM 3116 C C . GLN A 1 383 ? 5.918 8.140 18.363 1.00 94.06 383 GLN A C 1
ATOM 3118 O O . GLN A 1 383 ? 4.906 8.809 18.589 1.00 94.06 383 GLN A O 1
ATOM 3123 N N . ASP A 1 384 ? 5.857 6.851 18.028 1.00 91.31 384 ASP A N 1
ATOM 3124 C CA . ASP A 1 384 ? 4.598 6.113 17.901 1.00 91.31 384 ASP A CA 1
ATOM 3125 C C . ASP A 1 384 ? 3.945 5.906 19.272 1.00 91.31 384 ASP A C 1
ATOM 3127 O O . ASP A 1 384 ? 2.732 6.084 19.423 1.00 91.31 384 ASP A O 1
ATOM 3131 N N . PHE A 1 385 ? 4.748 5.625 20.303 1.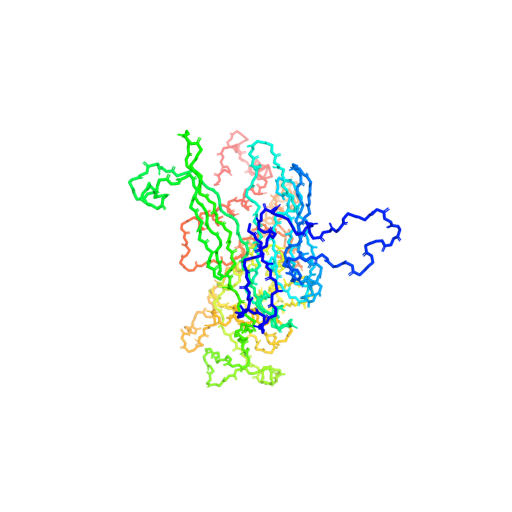00 94.19 385 PHE A N 1
ATOM 3132 C CA . PHE A 1 385 ? 4.270 5.537 21.681 1.00 94.19 385 PHE A CA 1
ATOM 3133 C C . PHE A 1 385 ? 3.637 6.860 22.136 1.00 94.19 385 PHE A C 1
ATOM 3135 O O . PHE A 1 385 ? 2.488 6.881 22.592 1.00 94.19 385 PHE A O 1
ATOM 3142 N N . LEU A 1 386 ? 4.330 7.984 21.926 1.00 96.00 386 LEU A N 1
ATOM 3143 C CA . LEU A 1 386 ? 3.821 9.317 22.254 1.00 96.00 386 LEU A CA 1
ATOM 3144 C C . LEU A 1 386 ? 2.549 9.664 21.465 1.00 96.00 386 LEU A C 1
ATOM 3146 O O . LEU A 1 386 ? 1.624 10.262 22.022 1.00 96.00 386 LEU A O 1
ATOM 3150 N N . ALA A 1 387 ? 2.447 9.258 20.196 1.00 93.56 387 ALA A N 1
ATOM 3151 C CA . ALA A 1 387 ? 1.237 9.453 19.396 1.00 93.56 387 ALA A CA 1
ATOM 3152 C C . ALA A 1 387 ? 0.022 8.710 19.986 1.00 93.56 387 ALA A C 1
ATOM 3154 O O . ALA A 1 387 ? -1.103 9.229 19.968 1.00 93.56 387 ALA A O 1
ATOM 3155 N N . ARG A 1 388 ? 0.235 7.524 20.565 1.00 94.88 388 ARG A N 1
ATOM 3156 C CA . ARG A 1 388 ? -0.811 6.768 21.269 1.00 94.88 388 ARG A CA 1
ATOM 3157 C C . ARG A 1 388 ? -1.176 7.413 22.604 1.00 94.88 388 ARG A C 1
ATOM 3159 O O . ARG A 1 388 ? -2.365 7.578 22.867 1.00 94.88 388 ARG A O 1
ATOM 3166 N N . CYS A 1 389 ? -0.201 7.873 23.393 1.00 95.69 389 CYS A N 1
ATOM 3167 C CA . CYS A 1 389 ? -0.462 8.655 24.611 1.00 95.69 389 CYS A CA 1
ATOM 3168 C C . CYS A 1 389 ? -1.286 9.913 24.311 1.00 95.69 389 CYS A C 1
ATOM 3170 O O . CYS A 1 389 ? -2.255 10.201 25.011 1.00 95.69 389 CYS A O 1
ATOM 3172 N N . LYS A 1 390 ? -0.962 10.623 23.224 1.00 96.00 390 LYS A N 1
ATOM 3173 C CA . LYS A 1 390 ? -1.738 11.775 22.755 1.00 96.00 390 LYS A CA 1
ATOM 3174 C C . LYS A 1 390 ? -3.173 11.390 22.392 1.00 96.00 390 LYS A C 1
ATOM 3176 O O . LYS A 1 390 ? -4.087 12.128 22.731 1.00 96.00 390 LYS A O 1
ATOM 3181 N N . THR A 1 391 ? -3.369 10.238 21.750 1.00 95.69 391 THR A N 1
ATOM 3182 C CA . THR A 1 391 ? -4.704 9.725 21.397 1.00 95.69 391 THR A CA 1
ATOM 3183 C C . THR A 1 391 ? -5.521 9.389 22.652 1.00 95.69 391 THR A C 1
ATOM 3185 O O . THR A 1 391 ? -6.687 9.755 22.738 1.00 95.69 391 THR A O 1
ATOM 3188 N N . ILE A 1 392 ? -4.911 8.771 23.669 1.00 95.75 392 ILE A N 1
ATOM 3189 C CA . ILE A 1 392 ? -5.568 8.534 24.968 1.00 95.75 392 ILE A CA 1
ATOM 3190 C C . ILE A 1 392 ? -5.930 9.866 25.635 1.00 95.75 392 ILE A C 1
ATOM 3192 O O . ILE A 1 392 ? -7.058 10.038 26.088 1.00 95.75 392 ILE A O 1
ATOM 3196 N N . ASN A 1 393 ? -5.008 10.830 25.649 1.00 94.75 393 ASN A N 1
ATOM 3197 C CA . ASN A 1 393 ? -5.261 12.153 26.213 1.00 94.75 393 ASN A CA 1
ATOM 3198 C C . ASN A 1 393 ? -6.395 12.887 25.472 1.00 94.75 393 ASN A C 1
ATOM 3200 O O . ASN A 1 393 ? -7.232 13.530 26.095 1.00 94.75 393 ASN A O 1
ATOM 3204 N N . GLU A 1 394 ? -6.466 12.768 24.146 1.00 94.88 394 GLU A N 1
ATOM 3205 C CA . GLU A 1 394 ? -7.571 13.300 23.341 1.00 94.88 394 GLU A CA 1
ATOM 3206 C C . GLU A 1 394 ? -8.918 12.699 23.766 1.00 94.88 394 GLU A C 1
ATOM 3208 O O . GLU A 1 394 ? -9.889 13.434 23.924 1.00 94.88 394 GLU A O 1
ATOM 3213 N N . ILE A 1 395 ? -8.965 11.388 24.025 1.00 93.88 395 ILE A N 1
ATOM 3214 C CA . ILE A 1 395 ? -10.170 10.706 24.512 1.00 93.88 395 ILE A CA 1
ATOM 3215 C C . ILE A 1 395 ? -10.577 11.225 25.895 1.00 93.88 395 ILE A C 1
ATOM 3217 O O . ILE A 1 395 ? -11.735 11.581 26.090 1.00 93.88 395 ILE A O 1
ATOM 3221 N N . ILE A 1 396 ? -9.648 11.307 26.850 1.00 91.12 396 ILE A N 1
ATOM 3222 C CA . ILE A 1 396 ? -9.955 11.774 28.212 1.00 91.12 396 ILE A CA 1
ATOM 3223 C C . ILE A 1 396 ? -10.417 13.239 28.214 1.00 91.12 396 ILE A C 1
ATOM 3225 O O . ILE A 1 396 ? -11.371 13.586 28.909 1.00 91.12 396 ILE A O 1
ATOM 3229 N N . ASN A 1 397 ? -9.822 14.091 27.375 1.00 90.12 397 ASN A N 1
ATOM 3230 C CA . ASN A 1 397 ? -10.199 15.505 27.271 1.00 90.12 397 ASN A CA 1
ATOM 3231 C C . ASN A 1 397 ? -11.591 15.746 26.673 1.00 90.12 397 ASN A C 1
ATOM 3233 O O . ASN A 1 397 ? -12.109 16.859 26.768 1.00 90.12 397 ASN A O 1
ATOM 3237 N N . LYS A 1 398 ? -12.228 14.727 26.085 1.00 89.94 398 LYS A N 1
ATOM 3238 C CA . LYS A 1 398 ? -13.628 14.825 25.653 1.00 89.94 398 LYS A CA 1
ATOM 3239 C C . LYS A 1 398 ? -14.619 14.783 26.831 1.00 89.94 398 LYS A C 1
ATOM 3241 O O . LYS A 1 398 ? -15.794 15.092 26.631 1.00 89.94 398 LYS A O 1
ATOM 3246 N N . ILE A 1 399 ? -14.181 14.444 28.052 1.00 90.31 399 ILE A N 1
ATOM 3247 C CA . ILE A 1 399 ? -15.027 14.490 29.254 1.00 90.31 399 ILE A CA 1
ATOM 3248 C C . ILE A 1 399 ? -15.347 15.950 29.598 1.00 90.31 399 ILE A C 1
ATOM 3250 O O . ILE A 1 399 ? -14.470 16.776 29.858 1.00 90.31 399 ILE A O 1
ATOM 3254 N N . LYS A 1 400 ? -16.638 16.283 29.632 1.00 90.69 400 LYS A N 1
ATOM 3255 C CA . LYS A 1 400 ? -17.128 17.649 29.837 1.00 90.69 400 LYS A CA 1
ATOM 3256 C C . LYS A 1 400 ? -16.961 18.078 31.297 1.00 90.69 400 LYS A C 1
ATOM 3258 O O . LYS A 1 400 ? -17.799 17.810 32.161 1.00 90.69 400 LYS A O 1
ATOM 3263 N N . THR A 1 401 ? -15.905 18.844 31.559 1.00 89.56 401 THR A N 1
ATOM 3264 C CA . THR A 1 401 ? -15.549 19.362 32.896 1.00 89.56 401 THR A CA 1
ATOM 3265 C C . THR A 1 401 ? -16.664 20.170 33.570 1.00 89.56 401 THR A C 1
ATOM 3267 O O . THR A 1 401 ? -16.784 20.158 34.796 1.00 89.56 401 THR A O 1
ATOM 3270 N N . GLY A 1 402 ? -17.527 20.836 32.796 1.00 89.00 402 GLY A N 1
ATOM 3271 C CA . GLY A 1 402 ? -18.668 21.591 33.322 1.00 89.00 402 GLY A CA 1
ATOM 3272 C C . GLY A 1 402 ? -19.642 20.733 34.136 1.00 89.00 402 GLY A C 1
ATOM 3273 O O . GLY A 1 402 ? -20.092 21.160 35.200 1.00 89.00 402 GLY A O 1
ATOM 3274 N N . SER A 1 403 ? -19.919 19.510 33.684 1.00 88.88 403 SER A N 1
ATOM 3275 C CA . SER A 1 403 ? -20.816 18.577 34.377 1.00 88.88 403 SER A CA 1
ATOM 3276 C C . SER A 1 403 ? -20.168 18.009 35.640 1.00 88.88 403 SER A C 1
ATOM 3278 O O . SER A 1 403 ? -20.800 17.988 36.696 1.00 88.88 403 SER A O 1
ATOM 3280 N N . LEU A 1 404 ? -18.870 17.690 35.586 1.00 90.38 404 LEU A N 1
ATOM 3281 C CA . LEU A 1 404 ? -18.094 17.282 36.765 1.00 90.38 404 LEU A CA 1
ATOM 3282 C C . LEU A 1 404 ? -18.066 18.373 37.845 1.00 90.38 404 LEU A C 1
ATOM 3284 O O . LEU A 1 404 ? -18.177 18.091 39.041 1.00 90.38 404 LEU A O 1
ATOM 3288 N N . LYS A 1 405 ? -17.978 19.644 37.435 1.00 90.06 405 LYS A N 1
ATOM 3289 C CA . LYS A 1 405 ? -18.025 20.784 38.354 1.00 90.06 405 LYS A CA 1
ATOM 3290 C C . LYS A 1 405 ? -19.391 20.924 39.029 1.00 90.06 405 LYS A C 1
ATOM 3292 O O . LYS A 1 405 ? -19.430 21.181 40.231 1.00 90.06 405 LYS A O 1
ATOM 3297 N N . LYS A 1 406 ? -20.497 20.736 38.295 1.00 90.31 406 LYS A N 1
ATOM 3298 C CA . LYS A 1 406 ? -21.857 20.746 38.871 1.00 90.31 406 LYS A CA 1
ATOM 3299 C C . LYS A 1 406 ? -22.006 19.669 39.948 1.00 90.31 406 LYS A C 1
ATOM 3301 O O . LYS A 1 406 ? -22.434 19.986 41.054 1.00 90.31 406 LYS A O 1
ATOM 3306 N N . LEU A 1 407 ? -21.570 18.443 39.652 1.00 91.44 407 LEU A N 1
ATOM 3307 C CA . LEU A 1 407 ? -21.569 17.332 40.610 1.00 91.44 407 LEU A CA 1
ATOM 3308 C C . LEU A 1 407 ? -20.718 17.649 41.844 1.00 91.44 407 LEU A C 1
ATOM 3310 O O . LEU A 1 407 ? -21.161 17.462 42.970 1.00 91.44 407 LEU A O 1
ATOM 3314 N N . SER A 1 408 ? -19.520 18.203 41.647 1.00 90.62 408 SER A N 1
ATOM 3315 C CA . SER A 1 408 ? -18.617 18.566 42.748 1.00 90.62 408 SER A CA 1
ATOM 3316 C C . SER A 1 408 ? -19.227 19.598 43.696 1.00 90.62 408 SER A C 1
ATOM 3318 O O . SER A 1 408 ? -19.116 19.463 44.913 1.00 90.62 408 SER A O 1
ATOM 3320 N N . ILE A 1 409 ? -19.891 20.622 43.151 1.00 91.19 409 ILE A N 1
ATOM 3321 C CA . ILE A 1 409 ? -20.587 21.639 43.950 1.00 91.19 409 ILE A CA 1
ATOM 3322 C C . ILE A 1 409 ? -21.745 21.006 44.727 1.00 91.19 409 ILE A C 1
ATOM 3324 O O . ILE A 1 409 ? -21.891 21.288 45.915 1.00 91.19 409 ILE A O 1
ATOM 3328 N N . ALA A 1 410 ? -22.523 20.123 44.094 1.00 90.69 410 ALA A N 1
ATOM 3329 C CA . ALA A 1 410 ? -23.617 19.413 44.755 1.00 90.69 410 ALA A CA 1
ATOM 3330 C C . ALA A 1 410 ? -23.127 18.470 45.874 1.00 90.69 410 ALA A C 1
ATOM 3332 O O . ALA A 1 410 ? -23.802 18.319 46.887 1.00 90.69 410 ALA A O 1
ATOM 3333 N N . MET A 1 411 ? -21.912 17.922 45.755 1.00 90.50 411 MET A N 1
ATOM 3334 C CA . MET A 1 411 ? -21.233 17.167 46.821 1.00 90.50 411 MET A CA 1
ATOM 3335 C C . MET A 1 411 ? -20.627 18.051 47.932 1.00 90.50 411 MET A C 1
ATOM 3337 O O . MET A 1 411 ? -20.020 17.531 48.866 1.00 90.50 411 MET A O 1
ATOM 3341 N N . GLY A 1 412 ? -20.765 19.380 47.857 1.00 87.25 412 GLY A N 1
ATOM 3342 C CA . GLY A 1 412 ? -20.303 20.315 48.890 1.00 87.25 412 GLY A CA 1
ATOM 3343 C C . GLY A 1 412 ? -18.915 20.926 48.659 1.00 87.25 412 GLY A C 1
ATOM 3344 O O . GLY A 1 412 ? -18.393 21.603 49.548 1.00 87.25 412 GLY A O 1
ATOM 3345 N N . VAL A 1 413 ? -18.304 20.747 47.480 1.00 86.88 413 VAL A N 1
ATOM 3346 C CA . VAL A 1 413 ? -17.037 21.418 47.137 1.00 86.88 413 VAL A CA 1
ATOM 3347 C C . VAL A 1 413 ? -17.286 22.909 46.891 1.00 86.88 413 VAL A C 1
ATOM 3349 O O . VAL A 1 413 ? -18.133 23.299 46.086 1.00 86.88 413 VAL A O 1
ATOM 3352 N N . LYS A 1 414 ? -16.508 23.780 47.550 1.00 79.88 414 LYS A N 1
ATOM 3353 C CA . LYS A 1 414 ? -16.625 25.236 47.379 1.00 79.88 414 LYS A CA 1
ATOM 3354 C C . LYS A 1 414 ? -16.370 25.633 45.922 1.00 79.88 414 LYS A C 1
ATOM 3356 O O . LYS A 1 414 ? -15.330 25.313 45.347 1.00 79.88 414 LYS A O 1
ATOM 3361 N N . ALA A 1 415 ? -17.265 26.439 45.351 1.00 66.38 415 ALA A N 1
ATOM 3362 C CA . ALA A 1 415 ? -17.220 26.841 43.940 1.00 66.38 415 ALA A CA 1
ATOM 3363 C C . ALA A 1 415 ? -15.904 27.528 43.498 1.00 66.38 415 ALA A C 1
ATOM 3365 O O . ALA A 1 415 ? -15.546 27.450 42.322 1.00 66.38 415 ALA A O 1
ATOM 3366 N N . LYS A 1 416 ? -15.172 28.170 44.426 1.00 60.03 416 LYS A N 1
ATOM 3367 C CA . LYS A 1 416 ? -13.855 28.791 44.172 1.00 60.03 416 LYS A CA 1
ATOM 3368 C C . LYS A 1 416 ? -12.689 27.788 44.111 1.00 60.03 416 LYS A C 1
ATOM 3370 O O . LYS A 1 416 ? -11.685 28.096 43.485 1.00 60.03 416 LYS A O 1
ATOM 3375 N N . GLU A 1 417 ? -12.814 26.606 44.716 1.00 54.31 417 GLU A N 1
ATOM 3376 C CA . GLU A 1 417 ? -11.756 25.577 44.749 1.00 54.31 417 GLU A CA 1
ATOM 3377 C C . GLU A 1 417 ? -11.862 24.581 43.580 1.00 54.31 417 GLU A C 1
ATOM 3379 O O . GLU A 1 417 ? -10.853 24.042 43.130 1.00 54.31 417 GLU A O 1
ATOM 3384 N N . GLY A 1 418 ? -13.067 24.375 43.037 1.00 49.00 418 GLY A N 1
ATOM 3385 C CA . GLY A 1 418 ? -13.325 23.441 41.931 1.00 49.00 418 GLY A CA 1
ATOM 3386 C C . GLY A 1 418 ? -12.897 23.919 40.534 1.00 49.00 418 GLY A C 1
ATOM 3387 O O . GLY A 1 418 ? -13.129 23.207 39.565 1.00 49.00 418 GLY A O 1
ATOM 3388 N N . ALA A 1 419 ? -12.316 25.117 40.394 1.00 46.31 419 ALA A N 1
ATOM 3389 C CA . ALA A 1 419 ? -11.915 25.666 39.091 1.00 46.31 419 ALA A CA 1
ATOM 3390 C C . ALA A 1 419 ? -10.541 25.167 38.595 1.00 46.31 419 ALA A C 1
ATOM 3392 O O . ALA A 1 419 ? -10.324 25.147 37.391 1.00 46.31 419 ALA A O 1
ATOM 3393 N N . ASN A 1 420 ? -9.651 24.730 39.496 1.00 44.38 420 ASN A N 1
ATOM 3394 C CA . ASN A 1 420 ? -8.247 24.418 39.175 1.00 44.38 420 ASN A CA 1
ATOM 3395 C C . ASN A 1 420 ? -7.835 22.952 39.427 1.00 44.38 420 ASN A C 1
ATOM 3397 O O . ASN A 1 420 ? -6.654 22.640 39.323 1.00 44.38 420 ASN A O 1
ATOM 3401 N N . LYS A 1 421 ? -8.761 22.052 39.794 1.00 48.72 421 LYS A N 1
ATOM 3402 C CA . LYS A 1 421 ? -8.421 20.684 40.253 1.00 48.72 421 LYS A CA 1
ATOM 3403 C C . LYS A 1 421 ? -8.802 19.533 39.310 1.00 48.72 421 LYS A C 1
ATOM 3405 O O . LYS A 1 421 ? -8.537 18.391 39.653 1.00 48.72 421 LYS A O 1
ATOM 3410 N N . PHE A 1 422 ? -9.394 19.808 38.146 1.00 46.88 422 PHE A N 1
ATOM 3411 C CA . PHE A 1 422 ? -9.848 18.768 37.201 1.00 46.88 422 PHE A CA 1
ATOM 3412 C C . PHE A 1 422 ? -8.963 18.603 35.953 1.00 46.88 422 PHE A C 1
ATOM 3414 O O . PHE A 1 422 ? -9.387 17.974 34.991 1.00 46.88 422 PHE A O 1
ATOM 3421 N N . LEU A 1 423 ? -7.746 19.152 35.957 1.00 35.38 423 LEU A N 1
ATOM 3422 C CA . LEU A 1 423 ? -6.731 18.845 34.947 1.00 35.38 423 LEU A CA 1
ATOM 3423 C C . LEU A 1 423 ? -5.926 17.639 35.448 1.00 35.38 423 LEU A C 1
ATOM 3425 O O . LEU A 1 423 ? -5.108 17.797 36.354 1.00 35.38 423 LEU A O 1
ATOM 3429 N N . ILE A 1 424 ? -6.236 16.453 34.919 1.00 37.00 424 ILE A N 1
ATOM 3430 C CA . ILE A 1 424 ? -5.347 15.282 34.964 1.00 37.00 424 ILE A CA 1
ATOM 3431 C C . ILE A 1 424 ? -4.426 15.366 33.755 1.00 37.00 424 ILE A C 1
ATOM 3433 O O . ILE A 1 424 ? -4.960 15.641 32.656 1.00 37.00 424 ILE A O 1
#

Organism: Citrobacter freundii (NCBI:txid546)

pLDDT: mean 87.46, std 10.8, range [35.38, 97.19]

Secondary structure (DSSP, 8-state):
-EEEEEEGGGGGG----GGGTTS-GGGG-----STTTTTTPPP-BTTBEESEEEEEETTEEEEEE-HHHHHHTTEEEEEE-SSS-EEEEEESSSS---SEEEESEEEEESEESS---EEE-HHHHHHHHHHHTEEEEEEEEEEEEE---HHHHHHHTT-SEEEEEETTEEEEEEE-SS-EEEEEEEEEEEE--PPP----GGG---TT-SS---HHHHT-GGG--EEEEEGGGGHHHHH-TTSB---EE-SS-EE---EETTTEE--S-EEETTTEEEEEHHHHTSS--HHHHHHHHTTEE-GGGS-GGGGGS--HHHHHHHHHHHHHHHHHHHHHHHHHTT----HHHH-S--HHHHHHHTTTT-HHHHHHHS---TT--HHHHHHHHHHHHHHHHTS-HHHHHHHHHHTT--TTTTTSS---

Foldseek 3Di:
DWKWWAAPVCVVVAAFFDVQPVVFQCVQPDPDPDDCSCPPRDRHGNPTHGQKHWDDDDFKIFIDGDPLQLVVLCWDWDFDDDPAGKIWTAHPQARGTRQKMWGGMWGDDVHTPDDTDIDHDQQSVLQSSLVVNTFIKDKHKDKDWDDPDPVLVVQCVPPQKHWDGDRFKTWMWGHPVVIIMIMMIGIGGDGHSDRDDDDDQQQDQAAQGDGGDHLVNLQPVVVQDKFKFFQVLCVVQLVDPQWDQFWDDPPPFIAGWIDGPPQAIQPPFGDFFAGITIGRSNRLSPRHDPVSNVSRRVGTDHPVPDDPVRRPHDYQQNVLLVVLVVVQVVLVVLCVLCVVLVNHDDSQQFADRHDVCCVVPNCVVPVLSSVSSHDDDPPDDPVRVVVNVVSVVVRVVRGNLVSVLVSCVSVPNPNVVSPPPPDD